Protein AF-A0A0K1P8R9-F1 (afdb_monomer)

InterPro domains:
  IPR003661 Signal transduction histidine kinase, dimerisation/phosphoacceptor domain [PF00512] (167-234)
  IPR003661 Signal transduction histidine kinase, dimerisation/phosphoacceptor domain [SM00388] (166-234)
  IPR003661 Signal transduction histidine kinase, dimerisation/phosphoacceptor domain [cd00082] (164-217)
  IPR005467 Histidine kinase domain [PS50109] (173-330)
  IPR029016 GAF-like domain superfamily [G3DSA:3.30.450.40] (26-154)
  IPR036097 Signal transduction histidine kinase, dimerisation/phosphoacceptor domain superfamily [SSF47384] (151-236)
  IPR036890 Histidine kinase/HSP90-like ATPase superfamily [SSF55874] (223-326)
  IPR050736 Sensor Histidine Kinase Regulatory [PTHR43711] (142-293)

Nearest PDB structures (foldseek):
  7z8n-assembly1_D  TM=6.339E-01  e=1.324E-10  Pseudomonas aeruginosa PAO1
  4q20-assembly1_B  TM=6.821E-01  e=3.125E-10  Caulobacter vibrioides CB15
  4q20-assembly1_A  TM=6.451E-01  e=6.213E-10  Caulobacter vibrioides CB15
  7n0e-assembly1_B  TM=5.666E-01  e=1.867E-10  Pseudomonas aeruginosa
  6paj-assembly1_B  TM=6.191E-01  e=1.906E-07  Staphylococcus aureus

Solvent-accessible surface area (backbone atoms only — not comparable to full-atom values): 25327 Å² total; per-residue (Å²): 133,69,64,70,60,53,53,53,48,49,57,19,55,69,32,78,44,46,72,56,13,48,52,46,41,51,48,51,48,44,71,75,49,49,40,57,18,37,34,39,29,36,57,40,79,92,75,61,31,33,36,73,75,45,76,47,70,64,90,50,91,89,71,65,68,37,41,70,55,42,65,58,58,13,31,8,35,64,68,65,34,76,29,70,43,85,64,25,36,34,40,20,30,28,8,40,34,98,91,38,60,51,21,28,38,34,38,29,35,44,63,26,44,35,94,81,34,67,52,72,68,56,53,52,50,52,40,52,46,21,29,36,35,17,41,22,40,50,50,31,53,52,50,54,52,51,53,52,52,48,54,52,51,52,54,52,51,52,53,50,53,52,51,51,52,52,50,51,53,48,55,54,49,54,46,55,67,50,46,56,58,48,52,52,53,45,51,55,40,51,35,50,76,70,46,73,74,46,95,68,55,73,68,53,51,53,51,44,54,51,53,42,56,48,48,56,51,50,56,48,53,50,52,52,50,52,52,50,52,37,58,75,69,64,67,67,82,78,66,63,38,86,41,46,51,55,62,40,52,53,51,27,50,59,76,41,44,67,60,28,58,75,47,38,33,50,80,48,76,46,62,63,95,72,75,52,71,40,66,39,40,67,69,61,50,26,53,50,48,33,57,52,49,57,57,65,60,58,91,58,53,78,79,37,47,38,36,39,37,49,45,80,52,91,54,26,46,28,51,26,63,42,62,61,93,69,82,72,77,74,85,72,76,87,70,75,91,69,89,76,70,92,78,79,84,82,85,84,86,84,82,90,80,89,82,83,89,80,88,80,86,88,82,90,85,86,87,86,88,86,83,88,83,88,84,87,86,89,85,91,84,91,87,92,83,86,87,84,88,81,81,87,82,82,81,87,77,89,77,90,78,91,80,81,95,75,95,80,86,75,55,77,51,80,48,78,60,82,84,81,86,80,88,130

Radius of gyration: 40.44 Å; Cα contacts (8 Å, |Δi|>4): 511; chains: 1; bounding box: 93×82×111 Å

Foldseek 3Di:
DPPVLVVLLVVLLPDQDLLVSVVSLQVSCCVPFVFQKKFWWFADPVVQKTATPDMDHDDDPQDHIDHQPPHQFNPCQNVVHWGADPQQQKIWHFQDDPNHGGGIMMTGHGQRNHNVGDDPVVNVSNNSSSPSSSHSNVSNVVVVVVVVVVVVVVVVVVVVVVVLVVVLVVLVVVLVVLVVVLVVLLVVLVCVLVCVVHDDDPVRVVVSVVVNVVSVVVNVVSVVVNVVSCVVSVVPDKPWDWDFPQVLLVLLCVVCVVVCVVQQEAEEEAEDPDTDIDTTHSVVSSVVNNVVVVVLSPPDHHPWYWYWYWDDDPQKIKIWIDHPPDDDPPPDPDDDDDPDDDDDDDDDDDDDDDDDDDDDDDDDDDDDDDDDDDDDDDDDDDDDDDDDDDDDDDDDDDDDDDDDDDDDDIDIDMDGHDDDDDDD

Secondary structure (DSSP, 8-state):
--HHHHHHHHHHHT--SHHHHHHHHHHHHHHHH--SEEEEEEEETTTTEEEEEEEEES--TTSS-B-TTSHHHHHHHHHTS-EE-GGG-EEEEEEEETTEEEEEEEEESGGGGSTT---HHHHHHHHHHHHHHHHHHHHHHHHHHHHHHHHHHHHHHHHHHHHHHHHHHHHHHHHHHHHHHHHHHHHHHHHHHTTTT----HHHHHHHHHHHHHHHHHHHHHHHHHHHHHHHTT------EEEEHHHHHHHHHHHTHHHHHHHT-EEEEE--SS--EEEE-HHHHHHHHHHHHHHHHTT--TT-EEEEEEEEETTEEEEEEEETT--PPP----------PPPPPPPPPP-----------------------------------PPPP---------------S------EEEEE--PPPPP-

Sequence (424 aa):
MTTPLFDDLQDILAEERSPDALKKGLAALAGAFRPRSSFAVVHDVAFDRLNVALARGRSDPRVKACSPGEGAIGRSFADKAQVVEKDGALVAVPMVARGEAVGVLAMVGGIFAQPTGPSADELALVQAIANACGAALDMGRTRAELERRTRELETANTRLSEGDRTRDALLSHISHELRTPLTTIKGYLAMGLKGRLGELSEKQLSVIGICDRNADRLLRLINDLLLTARLEAGQMTLDPKALGLRSVLQEAVQFLAGDAETARVELSVEAPEGEVFIRGNRDRLVEGFMHLLERGLRGRRDGEHITLTLLPSGRSASVQLLLSGIQLPPPSSLGSSRRSAPTAAPPASGSRSRGGSSSSTAATCGRSRIRRVCASPCSSRSSPAPSPPARWRGRRARARSSWSRTTTTAATASWSTSRPRASR

Organism: NCBI:txid1391653

pLDDT: mean 70.49, std 25.19, range [20.72, 97.12]

Structure (mmCIF, N/CA/C/O backbone):
data_AF-A0A0K1P8R9-F1
#
_entry.id   AF-A0A0K1P8R9-F1
#
loop_
_atom_site.group_PDB
_atom_site.id
_atom_site.type_symbol
_atom_site.label_atom_id
_atom_site.label_alt_id
_atom_site.label_comp_id
_atom_site.label_asym_id
_atom_site.label_entity_id
_atom_site.label_seq_id
_atom_site.pdbx_PDB_ins_code
_atom_site.Cartn_x
_atom_site.Cartn_y
_atom_site.Cartn_z
_atom_site.occupancy
_atom_site.B_iso_or_equiv
_atom_site.auth_seq_id
_atom_site.auth_comp_id
_atom_site.auth_asym_id
_atom_site.auth_atom_id
_atom_site.pdbx_PDB_model_num
ATOM 1 N N . MET A 1 1 ? 23.474 -18.425 -44.227 1.00 45.59 1 MET A N 1
ATOM 2 C CA . MET A 1 1 ? 24.169 -17.554 -43.249 1.00 45.59 1 MET A CA 1
ATOM 3 C C . MET A 1 1 ? 23.202 -16.859 -42.273 1.00 45.59 1 MET A C 1
ATOM 5 O O . MET A 1 1 ? 23.606 -15.927 -41.600 1.00 45.59 1 MET A O 1
ATOM 9 N N . THR A 1 2 ? 21.949 -17.312 -42.140 1.00 51.09 2 THR A N 1
ATOM 10 C CA . THR A 1 2 ? 20.873 -16.616 -41.400 1.00 51.09 2 THR A CA 1
ATOM 11 C C . THR A 1 2 ? 20.734 -17.003 -39.922 1.00 51.09 2 THR A C 1
ATOM 13 O O . THR A 1 2 ? 20.172 -16.232 -39.156 1.00 51.09 2 THR A O 1
ATOM 16 N N . THR A 1 3 ? 21.264 -18.152 -39.498 1.00 54.22 3 THR A N 1
ATOM 17 C CA . THR A 1 3 ? 21.165 -18.653 -38.115 1.00 54.22 3 THR A CA 1
ATOM 18 C C . THR A 1 3 ? 21.960 -17.853 -37.065 1.00 54.22 3 THR A C 1
ATOM 20 O O . THR A 1 3 ? 21.354 -17.459 -36.077 1.00 54.22 3 THR A O 1
ATOM 23 N N . PRO A 1 4 ? 23.256 -17.515 -37.261 1.00 64.50 4 PRO A N 1
ATOM 24 C CA . PRO A 1 4 ? 24.059 -16.896 -36.193 1.00 64.50 4 PRO A CA 1
ATOM 25 C C . PRO A 1 4 ? 23.602 -15.477 -35.819 1.00 64.50 4 PRO A C 1
ATOM 27 O O . PRO A 1 4 ? 23.758 -15.036 -34.691 1.00 64.50 4 PRO A O 1
ATOM 30 N N . LEU A 1 5 ? 22.988 -14.768 -36.762 1.00 66.69 5 LEU A N 1
ATOM 31 C CA . LEU A 1 5 ? 22.531 -13.394 -36.580 1.00 66.69 5 LEU A CA 1
ATOM 32 C C . LEU A 1 5 ? 21.208 -13.296 -35.813 1.00 66.69 5 LEU A C 1
ATOM 34 O O . LEU A 1 5 ? 20.933 -12.307 -35.139 1.00 66.69 5 LEU A O 1
ATOM 38 N N . PHE A 1 6 ? 20.366 -14.318 -35.954 1.00 68.56 6 PHE A N 1
ATOM 39 C CA . PHE A 1 6 ? 19.133 -14.422 -35.191 1.00 68.56 6 PHE A CA 1
ATOM 40 C C . PHE A 1 6 ? 19.441 -14.700 -33.715 1.00 68.56 6 PHE A C 1
ATOM 42 O O . PHE A 1 6 ? 18.840 -14.067 -32.848 1.00 68.56 6 PHE A O 1
ATOM 49 N N . ASP A 1 7 ? 20.430 -15.558 -33.452 1.00 73.19 7 ASP A N 1
ATOM 50 C CA . ASP A 1 7 ? 20.928 -15.840 -32.103 1.00 73.19 7 ASP A CA 1
ATOM 51 C C . ASP A 1 7 ? 21.533 -14.575 -31.463 1.00 73.19 7 ASP A C 1
ATOM 53 O O . ASP A 1 7 ? 21.169 -14.224 -30.341 1.00 73.19 7 ASP A O 1
ATOM 57 N N . ASP A 1 8 ? 22.329 -13.796 -32.211 1.00 75.50 8 ASP A N 1
ATOM 58 C CA . ASP A 1 8 ? 22.865 -12.505 -31.746 1.00 75.50 8 ASP A CA 1
ATOM 59 C C . ASP A 1 8 ? 21.754 -11.513 -31.334 1.00 75.50 8 ASP A C 1
ATOM 61 O O . ASP A 1 8 ? 21.878 -10.798 -30.337 1.00 75.50 8 ASP A O 1
ATOM 65 N N . LEU A 1 9 ? 20.645 -11.455 -32.083 1.00 71.44 9 LEU A N 1
ATOM 66 C CA . LEU A 1 9 ? 19.507 -10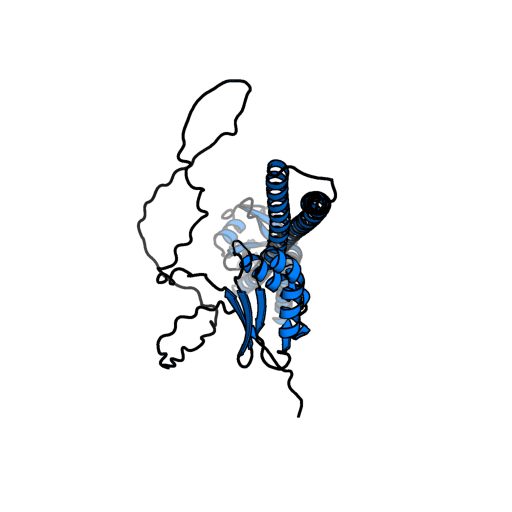.587 -31.756 1.00 71.44 9 LEU A CA 1
ATOM 67 C C . LEU A 1 9 ? 18.760 -11.059 -30.503 1.00 71.44 9 LEU A C 1
ATOM 69 O O . LEU A 1 9 ? 18.364 -10.226 -29.683 1.00 71.44 9 LEU A O 1
ATOM 73 N N . GLN A 1 10 ? 18.575 -12.372 -30.336 1.00 71.94 10 GLN A N 1
ATOM 74 C CA . GLN A 1 10 ? 17.978 -12.930 -29.122 1.00 71.94 10 GLN A CA 1
ATOM 75 C C . GLN A 1 10 ? 18.851 -12.653 -27.897 1.00 71.94 10 GLN A C 1
ATOM 77 O O . GLN A 1 10 ? 18.331 -12.232 -26.866 1.00 71.94 10 GLN A O 1
ATOM 82 N N . ASP A 1 11 ? 20.169 -12.784 -28.031 1.00 76.56 11 ASP A N 1
ATOM 83 C CA . ASP A 1 11 ? 21.124 -12.526 -26.956 1.00 76.56 11 ASP A CA 1
ATOM 84 C C . ASP A 1 11 ? 21.175 -11.056 -26.526 1.00 76.56 11 ASP A C 1
ATOM 86 O O . ASP A 1 11 ? 21.433 -10.772 -25.351 1.00 76.56 11 ASP A O 1
ATOM 90 N N . ILE A 1 12 ? 20.946 -10.114 -27.448 1.00 76.12 12 ILE A N 1
ATOM 91 C CA . ILE A 1 12 ? 20.815 -8.681 -27.134 1.00 76.12 12 ILE A CA 1
ATOM 92 C C . ILE A 1 12 ? 19.521 -8.424 -26.356 1.00 76.12 12 ILE A C 1
ATOM 94 O O . ILE A 1 12 ? 19.535 -7.691 -25.368 1.00 76.12 12 ILE A O 1
ATOM 98 N N . LEU A 1 13 ? 18.410 -9.025 -26.789 1.00 68.06 13 LEU A N 1
ATOM 99 C CA . LEU A 1 13 ? 17.101 -8.863 -26.150 1.00 68.06 13 LEU A CA 1
ATOM 100 C C . LEU A 1 13 ? 17.010 -9.561 -24.787 1.00 68.06 13 LEU A C 1
ATOM 102 O O . LEU A 1 13 ? 16.253 -9.114 -23.928 1.00 68.06 13 LEU A O 1
ATOM 106 N N . ALA A 1 14 ? 17.772 -10.635 -24.582 1.00 69.69 14 ALA A N 1
ATOM 107 C CA . ALA A 1 14 ? 17.853 -11.358 -23.317 1.00 69.69 14 ALA A CA 1
ATOM 108 C C . ALA A 1 14 ? 18.702 -10.635 -22.256 1.00 69.69 14 ALA A C 1
ATOM 110 O O . ALA A 1 14 ? 18.692 -11.025 -21.089 1.00 69.69 14 ALA A O 1
ATOM 111 N N . GLU A 1 15 ? 19.452 -9.597 -22.637 1.00 76.19 15 GLU A N 1
ATOM 112 C CA . GLU A 1 15 ? 20.364 -8.916 -21.729 1.00 76.19 15 GLU A CA 1
ATOM 113 C C . GLU A 1 15 ? 19.627 -7.937 -20.806 1.00 76.19 15 GLU A C 1
ATOM 115 O O . GLU A 1 15 ? 18.998 -6.973 -21.241 1.00 76.19 15 GLU A O 1
ATOM 120 N N . GLU A 1 16 ? 19.747 -8.152 -19.495 1.00 58.94 16 GLU A N 1
ATOM 121 C CA . GLU A 1 16 ? 19.013 -7.364 -18.498 1.00 58.94 16 GLU A CA 1
ATOM 122 C C . GLU A 1 16 ? 19.619 -5.973 -18.254 1.00 58.94 16 GLU A C 1
ATOM 124 O O . GLU A 1 16 ? 18.971 -5.096 -17.673 1.00 58.94 16 GLU A O 1
ATOM 129 N N . ARG A 1 17 ? 20.871 -5.753 -18.674 1.00 69.38 17 ARG A N 1
ATOM 130 C CA . ARG A 1 17 ? 21.617 -4.516 -18.434 1.00 69.38 17 ARG A CA 1
ATOM 131 C C . ARG A 1 17 ? 21.830 -3.733 -19.723 1.00 69.38 17 ARG A C 1
ATOM 133 O O . ARG A 1 17 ? 22.488 -4.185 -20.657 1.00 69.38 17 ARG A O 1
ATOM 140 N N . SER A 1 18 ? 21.380 -2.478 -19.707 1.00 75.38 18 SER A N 1
ATOM 141 C CA . SER A 1 18 ? 21.527 -1.517 -20.807 1.00 75.38 18 SER A CA 1
ATOM 142 C C . SER A 1 18 ? 22.944 -1.432 -21.419 1.00 75.38 18 SER A C 1
ATOM 144 O O . SER A 1 18 ? 23.043 -1.426 -22.645 1.00 75.38 18 SER A O 1
ATOM 146 N N . PRO A 1 19 ? 24.054 -1.401 -20.646 1.00 81.06 19 PRO A N 1
ATOM 147 C CA . PRO A 1 19 ? 25.402 -1.344 -21.219 1.00 81.06 19 PRO A CA 1
ATOM 148 C C . PRO A 1 19 ? 25.821 -2.641 -21.917 1.00 81.06 19 PRO A C 1
ATOM 150 O O . PRO A 1 19 ? 26.605 -2.601 -22.862 1.00 81.06 19 PRO A O 1
ATOM 153 N N . ASP A 1 20 ? 25.322 -3.786 -21.457 1.00 86.00 20 ASP A N 1
ATOM 154 C CA . ASP A 1 20 ? 25.714 -5.095 -21.973 1.00 86.00 20 ASP A CA 1
ATOM 155 C C . ASP A 1 20 ? 24.962 -5.414 -23.275 1.00 86.00 20 ASP A C 1
ATOM 157 O O . ASP A 1 20 ? 25.578 -5.895 -24.229 1.00 86.00 20 ASP A O 1
ATOM 161 N N . ALA A 1 21 ? 23.698 -4.985 -23.389 1.00 87.19 21 ALA A N 1
ATOM 162 C CA . ALA A 1 21 ? 22.943 -5.030 -24.643 1.00 87.19 21 ALA A CA 1
ATOM 163 C C . ALA A 1 21 ? 23.638 -4.214 -25.749 1.00 87.19 21 ALA A C 1
ATOM 165 O O . ALA A 1 21 ? 23.807 -4.688 -26.873 1.00 87.19 21 ALA A O 1
ATOM 166 N N . LEU A 1 22 ? 24.134 -3.015 -25.414 1.00 90.25 22 LEU A N 1
ATOM 167 C CA . LEU A 1 22 ? 24.909 -2.190 -26.346 1.00 90.25 22 LEU A CA 1
ATOM 168 C C . LEU A 1 22 ? 26.238 -2.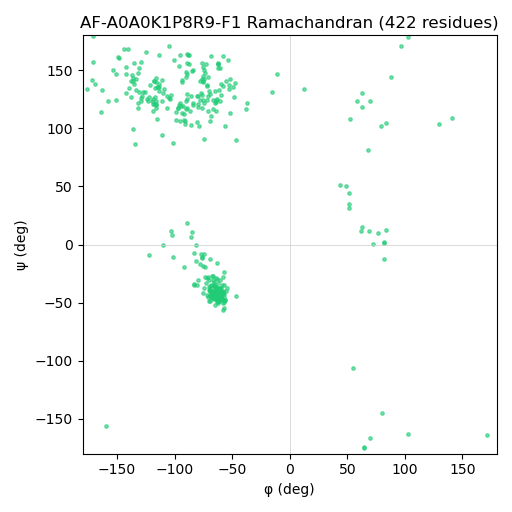844 -26.745 1.00 90.25 22 LEU A C 1
ATOM 170 O O . LEU A 1 22 ? 26.608 -2.800 -27.918 1.00 90.25 22 LEU A O 1
ATOM 174 N N . LYS A 1 23 ? 26.960 -3.471 -25.806 1.00 90.94 23 LYS A N 1
ATOM 175 C CA . LYS A 1 23 ? 28.204 -4.200 -26.118 1.00 90.94 23 LYS A CA 1
ATOM 176 C C . LYS A 1 23 ? 27.957 -5.345 -27.092 1.00 90.94 23 LYS A C 1
ATOM 178 O O . LYS A 1 23 ? 28.721 -5.476 -28.050 1.00 90.94 23 LYS A O 1
ATOM 183 N N . LYS A 1 24 ? 26.908 -6.140 -26.863 1.00 89.81 24 LYS A N 1
ATOM 184 C CA . LYS A 1 24 ? 26.501 -7.234 -27.754 1.00 89.81 24 LYS A CA 1
ATOM 185 C C . LYS A 1 24 ? 26.092 -6.705 -29.128 1.00 89.81 24 LYS A C 1
ATOM 187 O O . LYS A 1 24 ? 26.617 -7.182 -30.128 1.00 89.81 24 LYS A O 1
ATOM 192 N N . GLY A 1 25 ? 25.294 -5.637 -29.184 1.00 89.88 25 GLY A N 1
ATOM 193 C CA . GLY A 1 25 ? 24.937 -4.963 -30.435 1.00 89.88 25 GLY A CA 1
ATOM 194 C C . GLY A 1 25 ? 26.151 -4.500 -31.243 1.00 89.88 25 GLY A C 1
ATOM 195 O O . GLY A 1 25 ? 26.262 -4.804 -32.429 1.00 89.88 25 GLY A O 1
ATOM 196 N N . LEU A 1 26 ? 27.121 -3.831 -30.606 1.00 92.12 26 LEU A N 1
ATOM 197 C CA . LEU A 1 26 ? 28.363 -3.434 -31.283 1.00 92.12 26 LEU A CA 1
ATOM 198 C C . LEU A 1 26 ? 29.231 -4.637 -31.694 1.00 92.12 26 LEU A C 1
ATOM 200 O O . LEU A 1 26 ? 29.956 -4.553 -32.684 1.00 92.12 26 LEU A O 1
ATOM 204 N N . ALA A 1 27 ? 29.195 -5.746 -30.950 1.00 90.44 27 ALA A N 1
ATOM 205 C CA . ALA A 1 27 ? 29.907 -6.971 -31.311 1.00 90.44 27 ALA A CA 1
ATOM 206 C C . ALA A 1 27 ? 29.286 -7.651 -32.542 1.00 90.44 27 ALA A C 1
ATOM 208 O O . ALA A 1 27 ? 30.030 -8.018 -33.452 1.00 90.44 27 ALA A O 1
ATOM 209 N N . ALA A 1 28 ? 27.954 -7.727 -32.610 1.00 89.31 28 ALA A N 1
ATOM 210 C CA . ALA A 1 28 ? 27.214 -8.236 -33.764 1.00 89.31 28 ALA A CA 1
ATOM 211 C C . ALA A 1 28 ? 27.513 -7.404 -35.023 1.00 89.31 28 ALA A C 1
ATOM 213 O O . ALA A 1 28 ? 27.871 -7.951 -36.067 1.00 89.31 28 ALA A O 1
ATOM 214 N N . LEU A 1 29 ? 27.501 -6.067 -34.905 1.00 89.31 29 LEU A N 1
ATOM 215 C CA . LEU A 1 29 ? 27.902 -5.172 -36.000 1.00 89.31 29 LEU A CA 1
ATOM 216 C C . LEU A 1 29 ? 29.355 -5.405 -36.445 1.00 89.31 29 LEU A C 1
ATOM 218 O O . LEU A 1 29 ? 29.648 -5.417 -37.642 1.00 89.31 29 LEU A O 1
ATOM 222 N N . ALA A 1 30 ? 30.271 -5.608 -35.493 1.00 87.44 30 ALA A N 1
ATOM 223 C CA . ALA A 1 30 ? 31.672 -5.885 -35.793 1.00 87.44 30 ALA A CA 1
ATOM 224 C C . ALA A 1 30 ? 31.866 -7.215 -36.537 1.00 87.44 30 ALA A C 1
ATOM 226 O O . ALA A 1 30 ? 32.675 -7.279 -37.465 1.00 87.44 30 ALA A O 1
ATOM 227 N N . GLY A 1 31 ? 31.126 -8.254 -36.144 1.00 86.06 31 GLY A N 1
ATOM 228 C CA . GLY A 1 31 ? 31.158 -9.568 -36.782 1.00 86.06 31 GLY A CA 1
ATOM 229 C C . GLY A 1 31 ? 30.575 -9.555 -38.195 1.00 86.06 31 GLY A C 1
ATOM 230 O O . GLY A 1 31 ? 31.202 -10.086 -39.112 1.00 86.06 31 GLY A O 1
ATOM 231 N N . ALA A 1 32 ? 29.423 -8.904 -38.373 1.00 84.81 32 ALA A N 1
ATOM 232 C CA . ALA A 1 32 ? 28.686 -8.895 -39.634 1.00 84.81 32 ALA A CA 1
ATOM 233 C C . ALA A 1 32 ? 29.314 -7.985 -40.701 1.00 84.81 32 ALA A C 1
ATOM 235 O O . ALA A 1 32 ? 29.396 -8.371 -41.864 1.00 84.81 32 ALA A O 1
ATOM 236 N N . PHE A 1 33 ? 29.785 -6.793 -40.318 1.00 85.19 33 PHE A N 1
ATOM 237 C CA . PHE A 1 33 ? 30.123 -5.744 -41.291 1.00 85.19 33 PHE A CA 1
ATOM 238 C C . PHE A 1 33 ? 31.572 -5.254 -41.232 1.00 85.19 33 PHE A C 1
ATOM 240 O O . PHE A 1 33 ? 32.004 -4.496 -42.103 1.00 85.19 33 PHE A O 1
ATOM 247 N N . ARG A 1 34 ? 32.330 -5.666 -40.205 1.00 85.88 34 ARG A N 1
ATOM 248 C CA . ARG A 1 34 ? 33.730 -5.266 -39.969 1.00 85.88 34 ARG A CA 1
ATOM 249 C C . ARG A 1 34 ? 33.988 -3.758 -40.183 1.00 85.88 34 ARG A C 1
ATOM 251 O O . ARG A 1 34 ? 34.913 -3.395 -40.918 1.00 85.88 34 ARG A O 1
ATOM 258 N N . PRO A 1 35 ? 33.195 -2.859 -39.567 1.00 87.44 35 PRO A N 1
ATOM 259 C CA . PRO A 1 35 ? 33.467 -1.431 -39.624 1.00 87.44 35 PRO A CA 1
ATOM 260 C C . PRO A 1 35 ? 34.821 -1.124 -38.973 1.00 87.44 35 PRO A C 1
ATOM 262 O O . PRO A 1 35 ? 35.297 -1.848 -38.094 1.00 87.44 35 PRO A O 1
ATOM 265 N N . ARG A 1 36 ? 35.439 -0.007 -39.364 1.00 88.75 36 ARG A N 1
ATOM 266 C CA . ARG A 1 36 ? 36.667 0.486 -38.718 1.00 88.75 36 ARG A CA 1
ATOM 267 C C . ARG A 1 36 ? 36.391 0.923 -37.278 1.00 88.75 36 ARG A C 1
ATOM 269 O O . ARG A 1 36 ? 37.244 0.755 -36.401 1.00 88.75 36 ARG A O 1
ATOM 276 N N . SER A 1 37 ? 35.215 1.496 -37.047 1.00 91.00 37 SER A N 1
ATOM 277 C CA . SER A 1 37 ? 34.699 1.788 -35.715 1.00 91.00 37 SER A CA 1
ATOM 278 C C . SER A 1 37 ? 33.175 1.813 -35.688 1.00 91.00 37 SER A C 1
ATOM 280 O O . SER A 1 37 ? 32.521 2.130 -36.680 1.00 91.00 37 SER A O 1
ATOM 282 N N . SER A 1 38 ? 32.607 1.461 -34.540 1.00 93.38 38 SER A N 1
ATOM 283 C CA . SER A 1 38 ? 31.169 1.459 -34.278 1.00 93.38 38 SER A CA 1
ATOM 284 C C . SER A 1 38 ? 30.885 2.066 -32.909 1.00 93.38 38 SER A C 1
ATOM 286 O O . SER A 1 38 ? 31.636 1.836 -31.959 1.00 93.38 38 SER A O 1
ATOM 288 N N . PHE A 1 39 ? 29.790 2.801 -32.792 1.00 94.94 39 PHE A N 1
ATOM 289 C CA . PHE A 1 39 ? 29.453 3.605 -31.629 1.00 94.94 39 PHE A CA 1
ATOM 290 C C . PHE A 1 39 ? 27.982 3.428 -31.280 1.00 94.94 39 PHE A C 1
ATOM 292 O O . PHE A 1 39 ? 27.128 3.394 -32.163 1.00 94.94 39 PHE A O 1
ATOM 299 N N . ALA A 1 40 ? 27.692 3.364 -29.987 1.00 95.12 40 ALA A N 1
ATOM 300 C CA . ALA A 1 40 ? 26.350 3.509 -29.460 1.00 95.12 40 ALA A CA 1
ATOM 301 C C . ALA A 1 40 ? 26.241 4.875 -28.792 1.00 95.12 40 ALA A C 1
ATOM 303 O O . ALA A 1 40 ? 26.939 5.172 -27.819 1.00 95.12 40 ALA A O 1
ATOM 304 N N . VAL A 1 41 ? 25.366 5.708 -29.335 1.00 95.31 41 VAL A N 1
ATOM 305 C CA . VAL A 1 41 ? 25.059 7.038 -28.826 1.00 95.31 41 VAL A CA 1
ATOM 306 C C . VAL A 1 41 ? 23.685 6.973 -28.180 1.00 95.31 41 VAL A C 1
ATOM 308 O O . VAL A 1 41 ? 22.741 6.487 -28.790 1.00 95.31 41 VAL A O 1
ATOM 311 N N . VAL A 1 42 ? 23.562 7.422 -26.938 1.00 94.75 42 VAL A N 1
ATOM 312 C CA . VAL A 1 42 ? 22.320 7.339 -26.163 1.00 94.75 42 VAL A CA 1
ATOM 313 C C . VAL A 1 42 ? 21.850 8.746 -25.829 1.00 94.75 42 VAL A C 1
ATOM 315 O O . VAL A 1 42 ? 22.662 9.625 -25.533 1.00 94.75 42 VAL A O 1
ATOM 318 N N . HIS A 1 43 ? 20.538 8.960 -25.890 1.00 94.56 43 HIS A N 1
ATOM 319 C CA . HIS A 1 43 ? 19.934 10.231 -25.508 1.00 94.56 43 HIS A CA 1
ATOM 320 C C . HIS A 1 43 ? 19.843 10.355 -23.992 1.00 94.56 43 HIS A C 1
ATOM 322 O O . HIS A 1 43 ? 19.275 9.494 -23.307 1.00 94.56 43 HIS A O 1
ATOM 328 N N . ASP A 1 44 ? 20.425 11.435 -23.491 1.00 90.56 44 ASP A N 1
ATOM 329 C CA . ASP A 1 44 ? 20.254 11.928 -22.140 1.00 90.56 44 ASP A CA 1
ATOM 330 C C . ASP A 1 44 ? 19.088 12.918 -22.122 1.00 90.56 44 ASP A C 1
ATOM 332 O O . ASP A 1 44 ? 19.194 14.053 -22.590 1.00 90.56 44 ASP A O 1
ATOM 336 N N . VAL A 1 45 ? 17.969 12.458 -21.567 1.00 86.44 45 VAL A N 1
ATOM 337 C CA . VAL A 1 45 ? 16.714 13.212 -21.507 1.00 86.44 45 VAL A CA 1
ATOM 338 C C . VAL A 1 45 ? 16.834 14.439 -20.596 1.00 86.44 45 VAL A C 1
ATOM 340 O O . VAL A 1 45 ? 16.131 15.419 -20.809 1.00 86.44 45 VAL A O 1
ATOM 343 N N . ALA A 1 46 ? 17.717 14.419 -19.589 1.00 86.06 46 ALA A N 1
ATOM 344 C CA . ALA A 1 46 ? 17.823 15.511 -18.621 1.00 86.06 46 ALA A CA 1
ATOM 345 C C . ALA A 1 46 ? 18.472 16.765 -1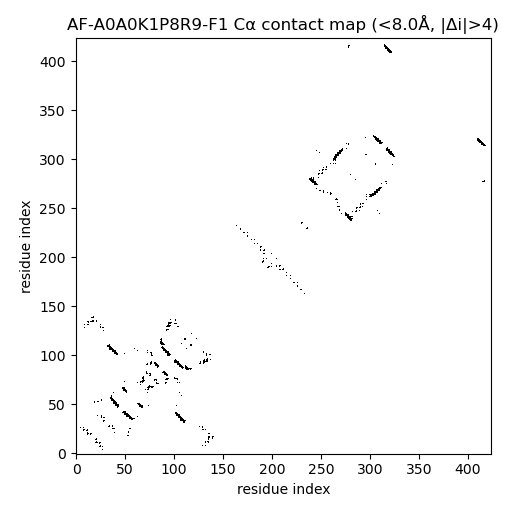9.221 1.00 86.06 46 ALA A C 1
ATOM 347 O O . ALA A 1 46 ? 18.113 17.883 -18.854 1.00 86.06 46 ALA A O 1
ATOM 348 N N . PHE A 1 47 ? 19.413 16.574 -20.147 1.00 88.69 47 PHE A N 1
ATOM 349 C CA . PHE A 1 47 ? 20.156 17.660 -20.791 1.00 88.69 47 PHE A CA 1
ATOM 350 C C . PHE A 1 47 ? 19.797 17.847 -22.267 1.00 88.69 47 PHE A C 1
ATOM 352 O O . PHE A 1 47 ? 20.373 18.717 -22.911 1.00 88.69 47 PHE A O 1
ATOM 359 N N . ASP A 1 48 ? 18.880 17.029 -22.786 1.00 92.06 48 ASP A N 1
ATOM 360 C CA . ASP A 1 48 ? 18.513 16.938 -24.200 1.00 92.06 48 ASP A CA 1
ATOM 361 C C . ASP A 1 48 ? 19.729 16.812 -25.133 1.00 92.06 48 ASP A C 1
ATOM 363 O O . ASP A 1 48 ? 19.919 17.557 -26.096 1.00 92.06 48 ASP A O 1
ATOM 367 N N . ARG A 1 49 ? 20.619 15.867 -24.808 1.00 94.94 49 ARG A N 1
ATOM 368 C CA . ARG A 1 49 ? 21.871 15.652 -25.547 1.00 94.94 49 ARG A CA 1
ATOM 369 C C . ARG A 1 49 ? 22.102 14.194 -25.882 1.00 94.94 49 ARG A C 1
ATOM 371 O O . ARG A 1 49 ? 21.759 13.290 -25.127 1.00 94.94 49 ARG A O 1
ATOM 378 N N . LEU A 1 50 ? 22.747 13.970 -27.017 1.00 95.25 50 LEU A N 1
ATOM 379 C CA . LEU A 1 50 ? 23.216 12.665 -27.450 1.00 95.25 50 LEU A CA 1
ATOM 380 C C . LEU A 1 50 ? 24.656 12.484 -26.985 1.00 95.25 50 LEU A C 1
ATOM 382 O O . LEU A 1 50 ? 25.534 13.248 -27.380 1.00 95.25 50 LEU A O 1
ATOM 386 N N . ASN A 1 51 ? 24.895 11.467 -26.160 1.00 94.19 51 ASN A N 1
ATOM 387 C CA . ASN A 1 51 ? 26.208 11.160 -25.603 1.00 94.19 51 ASN A CA 1
ATOM 388 C C . ASN A 1 51 ? 26.689 9.797 -26.097 1.00 94.19 51 ASN A C 1
ATOM 390 O O . ASN A 1 51 ? 25.919 8.840 -26.169 1.00 94.19 51 ASN A O 1
ATOM 394 N N . VAL A 1 52 ? 27.978 9.693 -26.424 1.00 93.50 52 VAL A N 1
ATOM 395 C CA . VAL A 1 52 ? 28.585 8.410 -26.795 1.00 93.50 52 VAL A CA 1
ATOM 396 C C . VAL A 1 52 ? 28.640 7.538 -25.541 1.00 93.50 52 VAL A C 1
ATOM 398 O O . VAL A 1 52 ? 29.441 7.786 -24.645 1.00 93.50 52 VAL A O 1
ATOM 401 N N . ALA A 1 53 ? 27.765 6.537 -25.469 1.00 91.50 53 ALA A N 1
ATOM 402 C CA . ALA A 1 53 ? 27.677 5.617 -24.341 1.00 91.50 53 ALA A CA 1
ATOM 403 C C . ALA A 1 53 ? 28.696 4.478 -24.461 1.00 91.50 53 ALA A C 1
ATOM 405 O O . ALA A 1 53 ? 29.214 3.993 -23.457 1.00 91.50 53 ALA A O 1
ATOM 406 N N . LEU A 1 54 ? 28.983 4.046 -25.692 1.00 93.44 54 LEU A N 1
ATOM 407 C CA . LEU A 1 54 ? 29.938 2.981 -25.966 1.00 93.44 54 LEU A CA 1
ATOM 408 C C . LEU A 1 54 ? 30.583 3.164 -27.341 1.00 93.44 54 LEU A C 1
ATOM 410 O O . LEU A 1 54 ? 29.941 3.619 -28.285 1.00 93.44 54 LEU A O 1
ATOM 414 N N . ALA A 1 55 ? 31.845 2.762 -27.464 1.00 92.44 55 ALA A N 1
ATOM 415 C CA . ALA A 1 55 ? 32.578 2.746 -28.720 1.00 92.44 55 ALA A CA 1
ATOM 416 C C . ALA A 1 55 ? 33.384 1.450 -28.851 1.00 92.44 55 ALA A C 1
ATOM 418 O O . ALA A 1 55 ? 33.906 0.925 -27.867 1.00 92.44 55 ALA A O 1
ATOM 419 N N . ARG A 1 56 ? 33.518 0.955 -30.080 1.00 91.62 56 ARG A N 1
ATOM 420 C CA . ARG A 1 56 ? 34.377 -0.173 -30.448 1.00 91.62 56 ARG A CA 1
ATOM 421 C C . ARG A 1 56 ? 35.188 0.221 -31.680 1.00 91.62 56 ARG A C 1
ATOM 423 O O . ARG A 1 56 ? 34.614 0.564 -32.707 1.00 91.62 56 ARG A O 1
ATOM 430 N N . GLY A 1 57 ? 36.516 0.176 -31.582 1.00 87.81 57 GLY A N 1
ATOM 431 C CA . GLY A 1 57 ? 37.434 0.625 -32.638 1.00 87.81 57 GLY A CA 1
ATOM 432 C C . GLY A 1 57 ? 38.048 2.001 -32.358 1.00 87.81 57 GLY A C 1
ATOM 433 O O . GLY A 1 57 ? 38.058 2.468 -31.220 1.00 87.81 57 GLY A O 1
ATOM 434 N N . ARG A 1 58 ? 38.612 2.643 -33.391 1.00 85.06 58 ARG A N 1
ATOM 435 C CA . ARG A 1 58 ? 39.253 3.964 -33.246 1.00 85.06 58 ARG A CA 1
ATOM 436 C C . ARG A 1 58 ? 38.208 5.073 -33.108 1.00 85.06 58 ARG A C 1
ATOM 438 O O . ARG A 1 58 ? 37.211 5.069 -33.826 1.00 85.06 58 ARG A O 1
ATOM 445 N N . SER A 1 59 ? 38.492 6.046 -32.242 1.00 83.81 59 SER A N 1
ATOM 446 C CA . SER A 1 59 ? 37.722 7.292 -32.176 1.00 83.81 59 SER A CA 1
ATOM 447 C C . SER A 1 59 ? 37.686 7.969 -33.550 1.00 83.81 59 SER A C 1
ATOM 449 O O . SER A 1 59 ? 38.682 7.947 -34.279 1.00 83.81 59 SER A O 1
ATOM 451 N N . ASP A 1 60 ? 36.540 8.544 -33.903 1.00 84.75 60 ASP A N 1
ATOM 452 C CA . ASP A 1 60 ? 36.344 9.291 -35.142 1.00 84.75 60 ASP A CA 1
ATOM 453 C C . ASP A 1 60 ? 35.729 10.656 -34.797 1.00 84.75 60 ASP A C 1
ATOM 455 O O . ASP A 1 60 ? 34.719 10.699 -34.092 1.00 84.75 60 ASP A O 1
ATOM 459 N N . PRO A 1 61 ? 36.303 11.779 -35.267 1.00 82.88 61 PRO A N 1
ATOM 460 C CA . PRO A 1 61 ? 35.835 13.121 -34.912 1.00 82.88 61 PRO A CA 1
ATOM 461 C C . PRO A 1 61 ? 34.405 13.425 -35.385 1.00 82.88 61 PRO A C 1
ATOM 463 O O . PRO A 1 61 ? 33.792 14.374 -34.891 1.00 82.88 61 PRO A O 1
ATOM 466 N N . ARG A 1 62 ? 33.862 12.631 -36.318 1.00 83.69 62 ARG A N 1
ATOM 467 C CA . ARG A 1 62 ? 32.466 12.732 -36.768 1.00 83.69 62 ARG A CA 1
ATOM 468 C C . ARG A 1 62 ? 31.474 12.168 -35.751 1.00 83.69 62 ARG A C 1
ATOM 470 O O . ARG A 1 62 ? 30.297 12.508 -35.812 1.00 83.69 62 ARG A O 1
ATOM 477 N N . VAL A 1 63 ? 31.931 11.341 -34.807 1.00 85.56 63 VAL A N 1
ATOM 478 C CA . VAL A 1 63 ? 31.094 10.729 -33.769 1.00 85.56 63 VAL A CA 1
ATOM 479 C C . VAL A 1 63 ? 31.449 11.314 -32.408 1.00 85.56 63 VAL A C 1
ATOM 481 O O . VAL A 1 63 ? 32.374 10.876 -31.729 1.00 85.56 63 VAL A O 1
ATOM 484 N N . LYS A 1 64 ? 30.695 12.338 -32.008 1.00 88.00 64 LYS A N 1
ATOM 485 C CA . LYS A 1 64 ? 30.866 13.058 -30.742 1.00 88.00 64 LYS A CA 1
ATOM 486 C C . LYS A 1 64 ? 29.516 13.391 -30.121 1.00 88.00 64 LYS A C 1
ATOM 488 O O . LYS A 1 64 ? 28.479 13.273 -30.775 1.00 88.00 64 LYS A O 1
ATOM 493 N N . ALA A 1 65 ? 29.544 13.825 -28.863 1.00 89.75 65 ALA A N 1
ATOM 494 C CA . ALA A 1 65 ? 28.342 14.310 -28.207 1.00 89.75 65 ALA A CA 1
ATOM 495 C C . ALA A 1 65 ? 27.764 15.511 -28.972 1.00 89.75 65 ALA A C 1
ATOM 497 O O . ALA A 1 65 ? 28.485 16.467 -29.264 1.00 89.75 65 ALA A O 1
ATOM 498 N N . CYS A 1 66 ? 26.478 15.455 -29.288 1.00 93.06 66 CYS A N 1
ATOM 499 C CA . CYS A 1 66 ? 25.788 16.421 -30.143 1.00 93.06 66 CYS A CA 1
ATOM 500 C C . CYS A 1 66 ? 24.356 16.645 -29.654 1.00 93.06 66 CYS A C 1
ATOM 502 O O . CYS A 1 66 ? 23.866 15.923 -28.780 1.00 93.06 66 CYS A O 1
ATOM 504 N N . SER A 1 67 ? 23.703 17.672 -30.183 1.00 94.06 67 SER A N 1
ATOM 505 C CA . SER A 1 67 ? 22.280 17.910 -29.930 1.00 94.06 67 SER A CA 1
ATOM 506 C C . SER A 1 67 ? 21.419 17.135 -30.940 1.00 94.06 67 SER A C 1
ATOM 508 O O . SER A 1 67 ? 21.890 16.842 -32.047 1.00 94.06 67 SER A O 1
ATOM 510 N N . PRO A 1 68 ? 20.156 16.806 -30.620 1.00 94.94 68 PRO A N 1
ATOM 511 C CA . PRO A 1 68 ? 19.197 16.346 -31.623 1.00 94.94 68 PRO A CA 1
ATOM 512 C C . PRO A 1 68 ? 19.168 17.280 -32.850 1.00 94.94 68 PRO A C 1
ATOM 514 O O . PRO A 1 68 ? 19.196 18.500 -32.714 1.00 94.94 68 PRO A O 1
ATOM 517 N N . GLY A 1 69 ? 19.168 16.710 -34.058 1.00 91.88 69 GLY A N 1
ATOM 518 C CA . GLY A 1 69 ? 19.234 17.437 -35.336 1.00 91.88 69 GLY A CA 1
ATOM 519 C C . GLY A 1 69 ? 20.638 17.870 -35.797 1.00 91.88 69 GLY A C 1
ATOM 520 O O . GLY A 1 69 ? 20.815 18.233 -36.960 1.00 91.88 69 GLY A O 1
ATOM 521 N N . GLU A 1 70 ? 21.661 17.799 -34.939 1.00 91.56 70 GLU A N 1
ATOM 522 C CA . GLU A 1 70 ? 23.024 18.241 -35.259 1.00 91.56 70 GLU A CA 1
ATOM 523 C C . GLU A 1 70 ? 23.886 17.112 -35.862 1.00 91.56 70 GLU A C 1
ATOM 525 O O . GLU A 1 70 ? 24.094 16.058 -35.258 1.00 91.56 70 GLU A O 1
ATOM 530 N N . GLY A 1 71 ? 24.439 17.335 -37.061 1.00 90.06 71 GLY A N 1
ATOM 531 C CA . GLY A 1 71 ? 25.260 16.335 -37.763 1.00 90.06 71 GLY A CA 1
ATOM 532 C C . GLY A 1 71 ? 24.482 15.070 -38.165 1.00 90.06 71 GLY A C 1
ATOM 533 O O . GLY A 1 71 ? 23.264 15.003 -38.024 1.00 90.06 71 GLY A O 1
ATOM 534 N N . ALA A 1 72 ? 25.163 14.049 -38.698 1.00 91.25 72 ALA A N 1
ATOM 535 C CA . ALA A 1 72 ? 24.491 12.807 -39.109 1.00 91.25 72 ALA A CA 1
ATOM 536 C C . ALA A 1 72 ? 23.775 12.084 -37.963 1.00 91.25 72 ALA A C 1
ATOM 538 O O . ALA A 1 72 ? 22.665 11.591 -38.141 1.00 91.25 72 ALA A O 1
ATOM 539 N N . ILE A 1 73 ? 24.405 12.038 -36.788 1.00 94.31 73 ILE A N 1
ATOM 540 C CA . ILE A 1 73 ? 23.882 11.331 -35.614 1.00 94.31 73 ILE A CA 1
ATOM 541 C C . ILE A 1 73 ? 22.656 12.056 -35.062 1.00 94.31 73 ILE A C 1
ATOM 543 O O . ILE A 1 73 ? 21.622 11.427 -34.852 1.00 94.31 73 ILE A O 1
ATOM 547 N N . GLY A 1 74 ? 22.741 13.376 -34.878 1.00 94.31 74 GLY A N 1
ATOM 548 C CA . GLY A 1 74 ? 21.618 14.171 -34.398 1.00 94.31 74 GLY A CA 1
ATOM 549 C C . GLY A 1 74 ? 20.433 14.138 -35.357 1.00 94.31 74 GLY A C 1
ATOM 550 O O . GLY A 1 74 ? 19.304 13.981 -34.894 1.00 94.31 74 GLY A O 1
ATOM 551 N N . ARG A 1 75 ? 20.664 14.222 -36.677 1.00 94.88 75 ARG A N 1
ATOM 552 C CA . ARG A 1 75 ? 19.595 14.072 -37.682 1.00 94.88 75 ARG A CA 1
ATOM 553 C C . ARG A 1 75 ? 18.960 12.686 -37.638 1.00 94.88 75 ARG A C 1
ATOM 555 O O . ARG A 1 75 ? 17.744 12.588 -37.579 1.00 94.88 75 ARG A O 1
ATOM 562 N N . SER A 1 76 ? 19.766 11.623 -37.573 1.00 95.94 76 SER A N 1
ATOM 563 C CA . SER A 1 76 ? 19.240 10.254 -37.490 1.00 95.94 76 SER A CA 1
ATOM 564 C C . SER A 1 76 ? 18.338 10.055 -36.269 1.00 95.94 76 SER A C 1
ATOM 566 O O . SER A 1 76 ? 17.272 9.449 -36.374 1.00 95.94 76 SER A O 1
ATOM 568 N N . PHE A 1 77 ? 18.729 10.625 -35.127 1.00 96.56 77 PHE A N 1
ATOM 569 C CA . PHE A 1 77 ? 17.921 10.624 -33.913 1.00 96.56 77 PHE A CA 1
ATOM 570 C C . PHE A 1 77 ? 16.615 11.418 -34.068 1.00 96.56 77 PHE A C 1
ATOM 572 O O . PHE A 1 77 ? 15.545 10.891 -33.770 1.00 96.56 77 PHE A O 1
ATOM 579 N N . ALA A 1 78 ? 16.701 12.670 -34.528 1.00 95.19 78 ALA A N 1
ATOM 580 C CA . ALA A 1 78 ? 15.560 13.583 -34.614 1.00 95.19 78 ALA A CA 1
ATOM 581 C C . ALA A 1 78 ? 14.526 13.132 -35.655 1.00 95.19 78 ALA A C 1
ATOM 583 O O . ALA A 1 78 ? 13.329 13.115 -35.371 1.00 95.19 78 ALA A O 1
ATOM 584 N N . ASP A 1 79 ? 14.995 12.701 -36.826 1.00 95.44 79 ASP A N 1
ATOM 585 C CA . ASP A 1 79 ? 14.141 12.289 -37.942 1.00 95.44 79 ASP A CA 1
ATOM 586 C C . ASP A 1 79 ? 13.664 10.837 -37.802 1.00 95.44 79 ASP A C 1
ATOM 588 O O . ASP A 1 79 ? 12.845 10.371 -38.595 1.00 95.44 79 ASP A O 1
ATOM 592 N N . LYS A 1 80 ? 14.182 10.098 -36.806 1.00 95.00 80 LYS A N 1
ATOM 593 C CA . LYS A 1 80 ? 13.946 8.656 -36.611 1.00 95.00 80 LYS A CA 1
ATOM 594 C C . LYS A 1 80 ? 14.220 7.862 -37.895 1.00 95.00 80 LYS A C 1
ATOM 596 O O . LYS A 1 80 ? 13.569 6.855 -38.172 1.00 95.00 80 LYS A O 1
ATOM 601 N N . ALA A 1 81 ? 15.208 8.315 -38.662 1.00 93.62 81 ALA A N 1
ATOM 602 C CA . ALA A 1 81 ? 15.555 7.792 -39.973 1.00 93.62 81 ALA A CA 1
ATOM 603 C C . ALA A 1 81 ? 17.048 7.469 -40.065 1.00 93.62 81 ALA A C 1
ATOM 605 O O . ALA A 1 81 ? 17.885 7.998 -39.329 1.00 93.62 81 ALA A O 1
ATOM 606 N N . GLN A 1 82 ? 17.390 6.574 -40.984 1.00 92.38 82 GLN A N 1
ATOM 607 C CA . GLN A 1 82 ? 18.780 6.249 -41.272 1.00 92.38 82 GLN A CA 1
ATOM 608 C C . GLN A 1 82 ? 19.436 7.414 -42.009 1.00 92.38 82 GLN A C 1
ATOM 610 O O . GLN A 1 82 ? 18.850 7.989 -42.925 1.00 92.38 82 GLN A O 1
ATOM 615 N N . VAL A 1 83 ? 20.666 7.747 -41.627 1.00 92.19 83 VAL A N 1
ATOM 616 C CA . VAL A 1 83 ? 21.458 8.789 -42.279 1.00 92.19 83 VAL A CA 1
ATOM 617 C C . VAL A 1 83 ? 22.775 8.190 -42.740 1.00 92.19 83 VAL A C 1
ATOM 619 O O . VAL A 1 83 ? 23.528 7.629 -41.946 1.00 92.19 83 VAL A O 1
ATOM 622 N N . VAL A 1 84 ? 23.066 8.348 -44.028 1.00 88.88 84 VAL A N 1
ATOM 623 C CA . VAL A 1 84 ? 24.332 7.948 -44.647 1.00 88.88 84 VAL A CA 1
ATOM 624 C C . VAL A 1 84 ? 25.019 9.214 -45.161 1.00 88.88 84 VAL A C 1
ATOM 626 O O . VAL A 1 84 ? 24.431 9.961 -45.942 1.00 88.88 84 VAL A O 1
ATOM 629 N N . GLU A 1 85 ? 26.229 9.508 -44.683 1.00 84.75 85 GLU A N 1
ATOM 630 C CA . GLU A 1 85 ? 27.007 10.676 -45.133 1.00 84.75 85 GLU A CA 1
ATOM 631 C C . GLU A 1 85 ? 27.870 10.371 -46.370 1.00 84.75 85 GLU A C 1
ATOM 633 O O . GLU A 1 85 ? 28.084 9.210 -46.719 1.00 84.75 85 GLU A O 1
ATOM 638 N N . LYS A 1 86 ? 28.333 11.435 -47.056 1.00 66.88 86 LYS A N 1
ATOM 639 C CA . LYS A 1 86 ? 29.011 11.379 -48.368 1.00 66.88 86 LYS A CA 1
ATOM 640 C C . LYS A 1 86 ? 30.123 10.314 -48.416 1.00 66.88 86 LYS A C 1
ATOM 642 O O . LYS A 1 86 ? 30.871 10.138 -47.456 1.00 66.88 86 LYS A O 1
ATOM 647 N N . ASP A 1 87 ? 30.176 9.617 -49.550 1.00 65.75 87 ASP A N 1
ATOM 648 C CA . ASP A 1 87 ? 30.995 8.430 -49.853 1.00 65.75 87 ASP A CA 1
ATOM 649 C C . ASP A 1 87 ? 30.699 7.182 -48.990 1.00 65.75 87 ASP A C 1
ATOM 651 O O . ASP A 1 87 ? 31.504 6.255 -48.939 1.00 65.75 87 ASP A O 1
ATOM 655 N N . GLY A 1 88 ? 29.565 7.148 -48.272 1.00 64.31 88 GLY A N 1
ATOM 656 C CA . GLY A 1 88 ? 29.122 5.998 -47.466 1.00 64.31 88 GLY A CA 1
ATOM 657 C C . GLY A 1 88 ? 29.929 5.774 -46.178 1.00 64.31 88 GLY A C 1
ATOM 658 O O . GLY A 1 88 ? 29.649 4.881 -45.381 1.00 64.31 88 GLY A O 1
ATOM 659 N N . ALA A 1 89 ? 30.921 6.623 -45.912 1.00 80.81 89 ALA A N 1
ATOM 660 C CA . ALA A 1 89 ? 31.915 6.393 -44.871 1.00 80.81 89 ALA A CA 1
ATOM 661 C C . ALA A 1 89 ? 31.381 6.480 -43.427 1.00 80.81 89 ALA A C 1
ATOM 663 O O . ALA A 1 89 ? 32.109 6.091 -42.509 1.00 80.81 89 ALA A O 1
ATOM 664 N N . LEU A 1 90 ? 30.161 6.989 -43.218 1.00 88.75 90 LEU A N 1
ATOM 665 C CA . LEU A 1 90 ? 29.456 7.016 -41.935 1.00 88.75 90 LEU A CA 1
ATOM 666 C C . LEU A 1 90 ? 27.984 6.643 -42.149 1.00 88.75 90 LEU A C 1
ATOM 668 O O . LEU A 1 90 ? 27.288 7.282 -42.938 1.00 88.75 90 LEU A O 1
ATOM 672 N N . VAL A 1 91 ? 27.516 5.661 -41.383 1.00 91.69 91 VAL A N 1
ATOM 673 C CA . VAL A 1 91 ? 26.113 5.241 -41.321 1.00 91.69 91 VAL A CA 1
ATOM 674 C C . VAL A 1 91 ? 25.616 5.435 -39.895 1.00 91.69 91 VAL A C 1
ATOM 676 O O . VAL A 1 91 ? 26.217 4.916 -38.957 1.00 91.69 91 VAL A O 1
ATOM 679 N N . ALA A 1 92 ? 24.530 6.183 -39.734 1.00 94.19 92 ALA A N 1
ATOM 680 C CA . ALA A 1 92 ? 23.843 6.413 -38.472 1.00 94.19 92 ALA A CA 1
ATOM 681 C C . ALA A 1 92 ? 22.423 5.842 -38.556 1.00 94.19 92 ALA A C 1
ATOM 683 O O . ALA A 1 92 ? 21.677 6.142 -39.488 1.00 94.19 92 ALA A O 1
ATOM 684 N N . VAL A 1 93 ? 22.068 5.000 -37.590 1.00 95.69 93 VAL A N 1
ATOM 685 C CA . VAL A 1 93 ? 20.803 4.266 -37.549 1.00 95.69 93 VAL A CA 1
ATOM 686 C C . VAL A 1 93 ? 20.143 4.475 -36.188 1.00 95.69 93 VAL A C 1
ATOM 688 O O . VAL A 1 93 ? 20.779 4.220 -35.161 1.00 95.69 93 VAL A O 1
ATOM 691 N N . PRO A 1 94 ? 18.881 4.926 -36.137 1.00 97.12 94 PRO A N 1
ATOM 692 C CA . PRO A 1 94 ? 18.222 5.227 -34.878 1.00 97.12 94 PRO A CA 1
ATOM 693 C C . PRO A 1 94 ? 17.889 3.934 -34.133 1.00 97.12 94 PRO A C 1
ATOM 695 O O . PRO A 1 94 ? 17.379 2.972 -34.709 1.00 97.12 94 PRO A O 1
ATOM 698 N N . MET A 1 95 ? 18.140 3.933 -32.829 1.00 95.94 95 MET A N 1
ATOM 699 C CA . MET A 1 95 ? 17.632 2.923 -31.910 1.00 95.94 95 MET A CA 1
ATOM 700 C C . MET A 1 95 ? 16.236 3.359 -31.475 1.00 95.94 95 MET A C 1
ATOM 702 O O . MET A 1 95 ? 16.106 4.278 -30.664 1.00 95.94 95 MET A O 1
ATOM 706 N N . VAL A 1 96 ? 15.196 2.742 -32.036 1.00 94.19 96 VAL A N 1
ATOM 707 C CA . VAL A 1 96 ? 13.801 3.118 -31.768 1.00 94.19 96 VAL A CA 1
ATOM 708 C C . VAL A 1 96 ? 13.156 2.114 -30.818 1.00 94.19 96 VAL A C 1
ATOM 710 O O . VAL A 1 96 ? 13.168 0.911 -31.067 1.00 94.19 96 VAL A O 1
ATOM 713 N N . ALA A 1 97 ? 12.548 2.617 -29.747 1.00 91.50 97 ALA A N 1
ATOM 714 C CA . ALA A 1 97 ? 11.734 1.847 -28.818 1.00 91.50 97 ALA A CA 1
ATOM 715 C C . ALA A 1 97 ? 10.374 2.528 -28.648 1.00 91.50 97 ALA A C 1
ATOM 717 O O . ALA A 1 97 ? 10.293 3.734 -28.439 1.00 91.50 97 ALA A O 1
ATOM 718 N N . ARG A 1 98 ? 9.282 1.760 -28.767 1.00 88.00 98 ARG A N 1
ATOM 719 C CA . ARG A 1 98 ? 7.894 2.266 -28.662 1.00 88.00 98 ARG A CA 1
ATOM 720 C C . ARG A 1 98 ? 7.585 3.480 -29.558 1.00 88.00 98 ARG A C 1
ATOM 722 O O . ARG A 1 98 ? 6.763 4.316 -29.204 1.00 88.00 98 ARG A O 1
ATOM 729 N N . GLY A 1 99 ? 8.234 3.569 -30.720 1.00 88.94 99 GLY A N 1
ATOM 730 C CA . GLY A 1 99 ? 8.066 4.683 -31.660 1.00 88.94 99 GLY A CA 1
ATOM 731 C C . GLY A 1 99 ? 8.888 5.935 -31.333 1.00 88.94 99 GLY A C 1
ATOM 732 O O . GLY A 1 99 ? 8.832 6.903 -32.091 1.00 88.94 99 GLY A O 1
ATOM 733 N N . GLU A 1 100 ? 9.687 5.920 -30.264 1.00 92.25 100 GLU A N 1
ATOM 734 C CA . GLU A 1 100 ? 10.604 6.999 -29.894 1.00 92.25 100 GLU A CA 1
ATOM 735 C C . GLU A 1 100 ? 12.064 6.586 -30.076 1.00 92.25 100 GLU A C 1
ATOM 737 O O . GLU A 1 100 ? 12.442 5.445 -29.805 1.00 92.25 100 GLU A O 1
ATOM 742 N N . ALA A 1 101 ? 12.901 7.512 -30.545 1.00 94.06 101 ALA A N 1
ATOM 743 C CA . ALA A 1 101 ? 14.335 7.271 -30.614 1.00 94.06 101 ALA A CA 1
ATOM 744 C C . ALA A 1 101 ? 14.921 7.371 -29.201 1.00 94.06 101 ALA A C 1
ATOM 746 O O . ALA A 1 101 ? 14.762 8.378 -28.517 1.00 94.06 101 ALA A O 1
ATOM 747 N N . VAL A 1 102 ? 15.614 6.324 -28.758 1.00 93.94 102 VAL A N 1
ATOM 748 C CA . VAL A 1 102 ? 16.326 6.296 -27.466 1.00 93.94 102 VAL A CA 1
ATOM 749 C C . VAL A 1 102 ? 17.832 6.517 -27.633 1.00 93.94 102 VAL A C 1
ATOM 751 O O . VAL A 1 102 ? 18.554 6.746 -26.659 1.00 93.94 102 VAL A O 1
ATOM 754 N N . GLY A 1 103 ? 18.311 6.482 -28.876 1.00 94.75 103 GLY A N 1
ATOM 755 C CA . GLY A 1 103 ? 19.692 6.738 -29.253 1.00 94.75 103 GLY A CA 1
ATOM 756 C C . GLY A 1 103 ? 19.949 6.401 -30.720 1.00 94.75 103 GLY A C 1
ATOM 757 O O . GLY A 1 103 ? 19.013 6.246 -31.501 1.00 94.75 103 GLY A O 1
ATOM 758 N N . VAL A 1 104 ? 21.218 6.284 -31.094 1.00 96.50 104 VAL A N 1
ATOM 759 C CA . VAL A 1 104 ? 21.687 6.010 -32.456 1.00 96.50 104 VAL A CA 1
ATOM 760 C C . VAL A 1 104 ? 22.862 5.035 -32.409 1.00 96.50 104 VAL A C 1
ATOM 762 O O . VAL A 1 104 ? 23.794 5.216 -31.624 1.00 96.50 104 VAL A O 1
ATOM 765 N N . LEU A 1 105 ? 22.844 4.019 -33.269 1.00 95.69 105 LEU A N 1
ATOM 766 C CA . LEU A 1 105 ? 24.030 3.242 -33.615 1.00 95.69 105 LEU A CA 1
ATOM 767 C C . LEU A 1 105 ? 24.712 3.899 -34.809 1.00 95.69 105 LEU A C 1
ATOM 769 O O . LEU A 1 105 ? 24.090 4.118 -35.844 1.00 95.69 105 LEU A O 1
ATOM 773 N N . ALA A 1 106 ? 25.994 4.215 -34.665 1.00 93.75 106 ALA A N 1
ATOM 774 C CA . ALA A 1 106 ? 26.796 4.802 -35.727 1.00 93.75 106 ALA A CA 1
ATOM 775 C C . ALA A 1 106 ? 27.953 3.874 -36.095 1.00 93.75 106 ALA A C 1
ATOM 777 O O . ALA A 1 106 ? 28.586 3.278 -35.226 1.00 93.75 106 ALA A O 1
ATOM 778 N N . MET A 1 107 ? 28.260 3.769 -37.380 1.00 91.50 107 MET A N 1
ATOM 779 C CA . MET A 1 107 ? 29.369 2.972 -37.894 1.00 91.50 107 MET A CA 1
ATOM 780 C C . MET A 1 107 ? 30.165 3.762 -38.910 1.00 91.50 107 MET A C 1
ATOM 782 O O . MET A 1 107 ? 29.602 4.490 -39.723 1.00 91.50 107 MET A O 1
ATOM 786 N N . VAL A 1 108 ? 31.478 3.574 -38.878 1.00 89.69 108 VAL A N 1
ATOM 787 C CA . VAL A 1 108 ? 32.426 4.258 -39.745 1.00 89.69 108 VAL A CA 1
ATOM 788 C C . VAL A 1 108 ? 33.293 3.241 -40.482 1.00 89.69 108 VAL A C 1
ATOM 790 O O . VAL A 1 108 ? 33.911 2.368 -39.865 1.00 89.69 108 VAL A O 1
ATOM 793 N N . GLY A 1 109 ? 33.422 3.412 -41.798 1.00 84.75 109 GLY A N 1
ATOM 794 C CA . GLY A 1 109 ? 34.290 2.590 -42.648 1.00 84.75 109 GLY A CA 1
ATOM 795 C C . GLY A 1 109 ? 33.808 1.146 -42.836 1.00 84.75 109 GLY A C 1
ATOM 796 O O . GLY A 1 109 ? 32.681 0.811 -42.500 1.00 84.75 109 GLY A O 1
ATOM 797 N N . GLY A 1 110 ? 34.672 0.274 -43.362 1.00 77.50 110 GLY A N 1
ATOM 798 C CA . GLY A 1 110 ? 34.305 -1.108 -43.708 1.00 77.50 110 GLY A CA 1
ATOM 799 C C . GLY A 1 110 ? 33.581 -1.181 -45.054 1.00 77.50 110 GLY A C 1
ATOM 800 O O . GLY A 1 110 ? 33.881 -0.392 -45.950 1.00 77.50 110 GLY A O 1
ATOM 801 N N . ILE A 1 111 ? 32.617 -2.097 -45.185 1.00 69.38 111 ILE A N 1
ATOM 802 C CA . ILE A 1 111 ? 31.771 -2.219 -46.389 1.00 69.38 111 ILE A CA 1
ATOM 803 C C . ILE A 1 111 ? 31.011 -0.923 -46.719 1.00 69.38 111 ILE A C 1
ATOM 805 O O . ILE A 1 111 ? 30.693 -0.661 -47.871 1.00 69.38 111 ILE A O 1
ATOM 809 N N . PHE A 1 112 ? 30.794 -0.074 -45.714 1.00 70.06 112 PHE A N 1
ATOM 810 C CA . PHE A 1 112 ? 30.042 1.166 -45.843 1.00 70.06 112 PHE A CA 1
ATOM 811 C C . PHE A 1 112 ? 30.802 2.236 -46.640 1.00 70.06 112 PHE A C 1
ATOM 813 O O . PHE A 1 112 ? 30.176 3.020 -47.334 1.00 70.06 112 PHE A O 1
ATOM 820 N N . ALA A 1 113 ? 32.141 2.226 -46.627 1.00 70.44 113 ALA A N 1
ATOM 821 C CA . ALA A 1 113 ? 32.970 3.192 -47.362 1.00 70.44 113 ALA A CA 1
ATOM 822 C C . ALA A 1 113 ? 33.219 2.814 -48.838 1.00 70.44 113 ALA A C 1
ATOM 824 O O . ALA A 1 113 ? 34.106 3.379 -49.479 1.00 70.44 113 ALA A O 1
ATOM 825 N N . GLN A 1 114 ? 32.503 1.816 -49.366 1.00 72.25 114 GLN A N 1
ATOM 826 C CA . GLN A 1 114 ? 32.575 1.463 -50.782 1.00 72.25 114 GLN A CA 1
ATOM 827 C C . GLN A 1 114 ? 31.814 2.493 -51.639 1.00 72.25 114 GLN A C 1
ATOM 829 O O . GLN A 1 114 ? 30.835 3.064 -51.162 1.00 72.25 114 GLN A O 1
ATOM 834 N N . PRO A 1 115 ? 32.188 2.699 -52.918 1.00 65.81 115 PRO A N 1
ATOM 835 C CA . PRO A 1 115 ? 31.550 3.693 -53.793 1.00 65.81 115 PRO A CA 1
ATOM 836 C C . PRO A 1 115 ? 30.039 3.497 -53.972 1.00 65.81 115 PRO A C 1
ATOM 838 O O . PRO A 1 115 ? 29.309 4.451 -54.218 1.00 65.81 115 PRO A O 1
ATOM 841 N N . THR A 1 116 ? 29.573 2.253 -53.860 1.00 70.38 116 THR A N 1
ATOM 842 C CA . THR A 1 116 ? 28.161 1.866 -53.951 1.00 70.38 116 THR A CA 1
ATOM 843 C C . THR A 1 116 ? 27.382 2.081 -52.651 1.00 70.38 116 THR A C 1
ATOM 845 O O . THR A 1 116 ? 26.155 2.057 -52.683 1.00 70.38 116 THR A O 1
ATOM 848 N N . GLY A 1 117 ? 28.066 2.308 -51.523 1.00 72.81 117 GLY A N 1
ATOM 849 C CA . GLY A 1 117 ? 27.460 2.339 -50.192 1.00 72.81 117 GLY A CA 1
ATOM 850 C C . GLY A 1 117 ? 26.870 0.984 -49.764 1.00 72.81 117 GLY A C 1
ATOM 851 O O . GLY A 1 117 ? 27.030 -0.014 -50.474 1.00 72.81 117 GLY A O 1
ATOM 852 N N . PRO A 1 118 ? 26.202 0.926 -48.596 1.00 81.56 118 PRO A N 1
ATOM 853 C CA . PRO A 1 118 ? 25.509 -0.279 -48.152 1.00 81.56 118 PRO A CA 1
ATOM 854 C C . PRO A 1 118 ? 24.256 -0.572 -48.975 1.00 81.56 118 PRO A C 1
ATOM 856 O O . PRO A 1 118 ? 23.498 0.328 -49.341 1.00 81.56 118 PRO A O 1
ATOM 859 N N . SER A 1 119 ? 24.000 -1.856 -49.190 1.00 85.81 119 SER A N 1
ATOM 860 C CA . SER A 1 119 ? 22.755 -2.357 -49.766 1.00 85.81 119 SER A CA 1
ATOM 861 C C . SER A 1 119 ? 21.560 -2.166 -48.820 1.00 85.81 119 SER A C 1
ATOM 863 O O . SER A 1 119 ? 21.705 -1.982 -47.607 1.00 85.81 119 SER A O 1
ATOM 865 N N . ALA A 1 120 ? 20.348 -2.251 -49.376 1.00 86.06 120 ALA A N 1
ATOM 866 C CA . ALA A 1 120 ? 19.110 -2.167 -48.601 1.00 86.06 120 ALA A CA 1
ATOM 867 C C . ALA A 1 120 ? 19.013 -3.266 -47.524 1.00 86.06 120 ALA A C 1
ATOM 869 O O . ALA A 1 120 ? 18.561 -2.990 -46.414 1.00 86.06 120 ALA A O 1
ATOM 870 N N . ASP A 1 121 ? 19.490 -4.478 -47.822 1.00 86.75 121 ASP A N 1
ATOM 871 C CA . ASP A 1 121 ? 19.475 -5.607 -46.886 1.00 86.75 121 ASP A CA 1
ATOM 872 C C . ASP A 1 121 ? 20.453 -5.396 -45.722 1.00 86.75 121 ASP A C 1
ATOM 874 O O . ASP A 1 121 ? 20.132 -5.683 -44.567 1.00 86.75 121 ASP A O 1
ATOM 878 N N . GLU A 1 122 ? 21.633 -4.833 -45.995 1.00 86.25 122 GLU A N 1
ATOM 879 C CA . GLU A 1 122 ? 22.613 -4.494 -44.958 1.00 86.25 122 GLU A CA 1
ATOM 880 C C . GLU A 1 122 ? 22.080 -3.388 -44.042 1.00 86.25 122 GLU A C 1
ATOM 882 O O . GLU A 1 122 ? 22.159 -3.506 -42.820 1.00 86.25 122 GLU A O 1
ATOM 887 N N . LEU A 1 123 ? 21.467 -2.344 -44.607 1.00 86.56 123 LEU A N 1
ATOM 888 C CA . LEU A 1 123 ? 20.816 -1.286 -43.830 1.00 86.56 123 LEU A CA 1
ATOM 889 C C . LEU A 1 123 ? 19.641 -1.812 -42.994 1.00 86.56 123 LEU A C 1
ATOM 891 O O . LEU A 1 123 ? 19.490 -1.426 -41.831 1.00 86.56 123 LEU A O 1
ATOM 895 N N . ALA A 1 124 ? 18.832 -2.718 -43.549 1.00 89.56 124 ALA A N 1
ATOM 896 C CA . ALA A 1 124 ? 17.748 -3.372 -42.821 1.00 89.56 124 ALA A CA 1
ATOM 897 C C . ALA A 1 124 ? 18.280 -4.193 -41.639 1.00 89.56 124 ALA A C 1
ATOM 899 O O . ALA A 1 124 ? 17.705 -4.169 -40.548 1.00 89.56 124 ALA A O 1
ATOM 900 N N . LEU A 1 125 ? 19.417 -4.864 -41.818 1.00 88.88 125 LEU A N 1
ATOM 901 C CA . LEU A 1 125 ? 20.050 -5.626 -40.754 1.00 88.88 125 LEU A CA 1
ATOM 902 C C . LEU A 1 125 ? 20.605 -4.731 -39.635 1.00 88.88 125 LEU A C 1
ATOM 904 O O . LEU A 1 125 ? 20.383 -4.996 -38.451 1.00 88.88 125 LEU A O 1
ATOM 908 N N . VAL A 1 126 ? 21.278 -3.635 -39.983 1.00 90.50 126 VAL A N 1
ATOM 909 C CA . VAL A 1 126 ? 21.753 -2.660 -38.988 1.00 90.50 126 VAL A CA 1
ATOM 910 C C . VAL A 1 126 ? 20.573 -2.069 -38.215 1.00 90.50 126 VAL A C 1
ATOM 912 O O . VAL A 1 126 ? 20.655 -1.91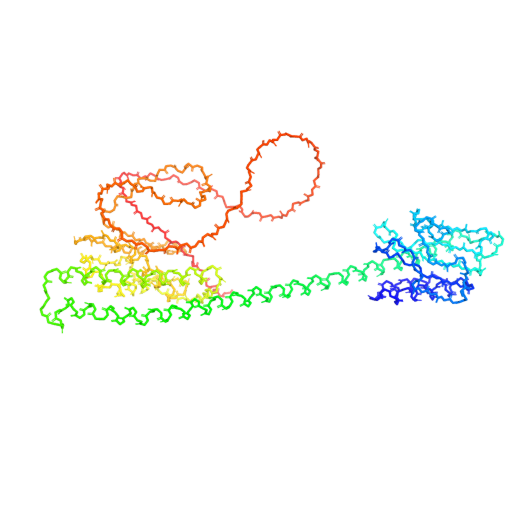4 -36.996 1.00 90.50 126 VAL A O 1
ATOM 915 N N . GLN A 1 127 ? 19.451 -1.798 -38.889 1.00 91.94 127 GLN A N 1
ATOM 916 C CA . GLN A 1 127 ? 18.217 -1.348 -38.243 1.00 91.94 127 GLN A CA 1
ATOM 917 C C . GLN A 1 127 ? 17.646 -2.384 -37.277 1.00 91.94 127 GLN A C 1
ATOM 919 O O . GLN A 1 127 ? 17.188 -2.007 -36.199 1.00 91.94 127 GLN A O 1
ATOM 924 N N . ALA A 1 128 ? 17.685 -3.673 -37.620 1.00 91.62 128 ALA A N 1
ATOM 925 C CA . ALA A 1 128 ? 17.235 -4.734 -36.724 1.00 91.62 128 ALA A CA 1
ATOM 926 C C . ALA A 1 128 ? 18.066 -4.765 -35.430 1.00 91.62 128 ALA A C 1
ATOM 928 O O . ALA A 1 128 ? 17.498 -4.798 -34.337 1.00 91.62 128 ALA A O 1
ATOM 929 N N . ILE A 1 129 ? 19.395 -4.653 -35.540 1.00 91.69 129 ILE A N 1
ATOM 930 C CA . ILE A 1 129 ? 20.296 -4.576 -34.379 1.00 91.69 129 ILE A CA 1
ATOM 931 C C . ILE A 1 129 ? 20.036 -3.292 -33.574 1.00 91.69 129 ILE A C 1
ATOM 933 O O . ILE A 1 129 ? 19.952 -3.337 -32.347 1.00 91.69 129 ILE A O 1
ATOM 937 N N . ALA A 1 130 ? 19.844 -2.151 -34.243 1.00 93.25 130 ALA A N 1
ATOM 938 C CA . ALA A 1 130 ? 19.520 -0.884 -33.587 1.00 93.25 130 ALA A CA 1
ATOM 939 C C . ALA A 1 130 ? 18.194 -0.943 -32.817 1.00 93.25 130 ALA A C 1
ATOM 941 O O . ALA A 1 130 ? 18.119 -0.462 -31.687 1.00 93.25 130 ALA A O 1
ATOM 942 N N . ASN A 1 131 ? 17.168 -1.574 -33.386 1.00 92.31 131 ASN A N 1
ATOM 943 C CA . ASN A 1 131 ? 15.876 -1.758 -32.732 1.00 92.31 131 ASN A CA 1
ATOM 944 C C . ASN A 1 131 ? 15.977 -2.709 -31.531 1.00 92.31 131 ASN A C 1
ATOM 946 O O . ASN A 1 131 ? 15.389 -2.422 -30.490 1.00 92.31 131 ASN A O 1
ATOM 950 N N . ALA A 1 132 ? 16.752 -3.796 -31.633 1.00 90.38 132 ALA A N 1
ATOM 951 C CA . ALA A 1 132 ? 16.991 -4.708 -30.512 1.00 90.38 132 ALA A CA 1
ATOM 952 C C . ALA A 1 132 ? 17.709 -4.003 -29.347 1.00 90.38 132 ALA A C 1
ATOM 954 O O . ALA A 1 132 ? 17.261 -4.076 -28.202 1.00 90.38 132 ALA A O 1
ATOM 955 N N . CYS A 1 133 ? 18.759 -3.232 -29.647 1.00 91.88 133 CYS A N 1
ATOM 956 C CA . CYS A 1 133 ? 19.436 -2.382 -28.668 1.00 91.88 133 CYS A CA 1
ATOM 957 C C . CYS A 1 133 ? 18.485 -1.342 -28.058 1.00 91.88 133 CYS A C 1
ATOM 959 O O . CYS A 1 133 ? 18.468 -1.159 -26.842 1.00 91.88 133 CYS A O 1
ATOM 961 N N . GLY A 1 134 ? 17.668 -0.681 -28.883 1.00 92.12 134 GLY A N 1
ATOM 962 C CA . GLY A 1 134 ? 16.679 0.296 -28.430 1.00 92.12 134 GLY A CA 1
ATOM 963 C C . GLY A 1 134 ? 15.663 -0.307 -27.460 1.00 92.12 134 GLY A C 1
ATOM 964 O O . GLY A 1 134 ? 15.424 0.255 -26.391 1.00 92.12 134 GLY A O 1
ATOM 965 N N . ALA A 1 135 ? 15.117 -1.478 -27.792 1.00 90.75 135 ALA A N 1
ATOM 966 C CA . ALA A 1 135 ? 14.187 -2.206 -26.937 1.00 90.75 135 ALA A CA 1
ATOM 967 C C . ALA A 1 135 ? 14.820 -2.588 -25.588 1.00 90.75 135 ALA A C 1
ATOM 969 O O . ALA A 1 135 ? 14.222 -2.331 -24.544 1.00 90.75 135 ALA A O 1
ATOM 970 N N . ALA A 1 136 ? 16.046 -3.121 -25.587 1.00 89.56 136 ALA A N 1
ATOM 971 C CA . ALA A 1 136 ? 16.756 -3.481 -24.358 1.00 89.56 136 ALA A CA 1
ATOM 972 C C . ALA A 1 136 ? 17.062 -2.256 -23.468 1.00 89.56 136 ALA A C 1
ATOM 974 O O . ALA A 1 136 ? 16.923 -2.310 -22.242 1.00 89.56 136 ALA A O 1
ATOM 975 N N . LEU A 1 137 ? 17.420 -1.113 -24.069 1.00 88.88 137 LEU A N 1
ATOM 976 C CA . LEU A 1 137 ? 17.608 0.150 -23.347 1.00 88.88 137 LEU A CA 1
ATOM 977 C C . LEU A 1 137 ? 16.312 0.636 -22.677 1.00 88.88 137 LEU A C 1
ATOM 979 O O . LEU A 1 137 ? 16.339 1.029 -21.508 1.00 88.88 137 LEU A O 1
ATOM 983 N N . ASP A 1 138 ? 15.186 0.603 -23.393 1.00 89.44 138 ASP A N 1
ATOM 984 C CA . ASP A 1 138 ? 13.874 0.996 -22.859 1.00 89.44 138 ASP A CA 1
ATOM 985 C C . ASP A 1 138 ? 13.412 0.079 -21.719 1.00 89.44 138 ASP A C 1
ATOM 987 O O . ASP A 1 138 ? 12.942 0.554 -20.678 1.00 89.44 138 ASP A O 1
ATOM 991 N N . MET A 1 139 ? 13.601 -1.235 -21.875 1.00 87.56 139 MET A N 1
ATOM 992 C CA . MET A 1 139 ? 13.281 -2.215 -20.837 1.00 87.56 139 MET A CA 1
ATOM 993 C C . MET A 1 139 ? 14.107 -1.979 -19.569 1.00 87.56 139 MET A C 1
ATOM 995 O O . MET A 1 139 ? 13.536 -1.920 -18.477 1.00 87.56 139 MET A O 1
ATOM 999 N N . GLY A 1 140 ? 15.421 -1.765 -19.700 1.00 85.88 140 GLY A N 1
ATOM 1000 C CA . GLY A 1 140 ? 16.299 -1.467 -18.566 1.00 85.88 140 GLY A CA 1
ATOM 1001 C C . GLY A 1 140 ? 15.893 -0.190 -17.818 1.00 85.88 140 GLY A C 1
ATOM 1002 O O . GLY A 1 140 ? 15.788 -0.197 -16.590 1.00 85.88 140 GLY A O 1
ATOM 1003 N N . ARG A 1 141 ? 15.580 0.891 -18.5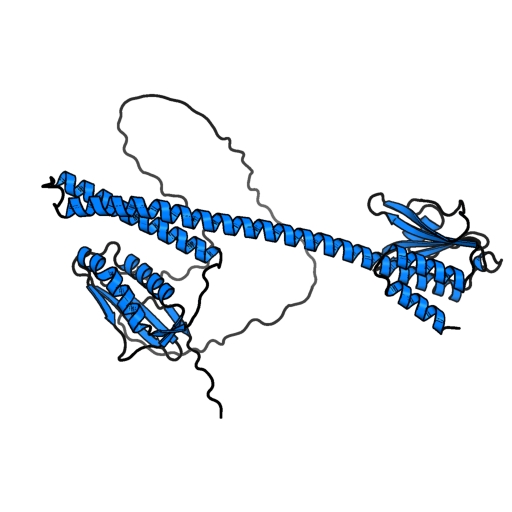50 1.00 84.69 141 ARG A N 1
ATOM 1004 C CA . ARG A 1 141 ? 15.086 2.156 -17.970 1.00 84.69 141 ARG A CA 1
ATOM 1005 C C . ARG A 1 141 ? 13.760 1.970 -17.233 1.00 84.69 141 ARG A C 1
ATOM 1007 O O . ARG A 1 141 ? 13.622 2.403 -16.090 1.00 84.69 141 ARG A O 1
ATOM 1014 N N . THR A 1 142 ? 12.801 1.299 -17.870 1.00 87.00 142 THR A N 1
ATOM 1015 C CA . THR A 1 142 ? 11.471 1.048 -17.294 1.00 87.00 142 THR A CA 1
ATOM 1016 C C . THR A 1 142 ? 11.567 0.206 -16.022 1.00 87.00 142 THR A C 1
ATOM 1018 O O . THR A 1 142 ? 10.906 0.510 -15.029 1.00 87.00 142 THR A O 1
ATOM 1021 N N . ARG A 1 143 ? 12.410 -0.833 -16.024 1.00 86.19 143 ARG A N 1
ATOM 1022 C CA . ARG A 1 143 ? 12.622 -1.709 -14.866 1.00 86.19 143 ARG A CA 1
ATOM 1023 C C . ARG A 1 143 ? 13.252 -0.962 -13.694 1.00 86.19 143 ARG A C 1
ATOM 1025 O O . ARG A 1 143 ? 12.741 -1.065 -12.583 1.00 86.19 143 ARG A O 1
ATOM 1032 N N . ALA A 1 144 ? 14.295 -0.168 -13.937 1.00 85.69 144 ALA A N 1
ATOM 1033 C CA . ALA A 1 144 ? 14.936 0.632 -12.893 1.00 85.69 144 ALA A CA 1
ATOM 1034 C C . ALA A 1 144 ? 13.955 1.622 -12.234 1.00 85.69 144 ALA A C 1
ATOM 1036 O O . ALA A 1 144 ? 13.931 1.757 -11.010 1.00 85.69 144 ALA A O 1
ATOM 1037 N N . GLU A 1 145 ? 13.101 2.272 -13.031 1.00 87.94 145 GLU A N 1
ATOM 1038 C CA . GLU A 1 145 ? 12.057 3.167 -12.521 1.00 87.94 145 GLU A CA 1
ATOM 1039 C C . GLU A 1 145 ? 10.992 2.409 -11.713 1.00 87.94 145 GLU A C 1
ATOM 1041 O O . GLU A 1 145 ? 10.570 2.871 -10.650 1.00 87.94 145 GLU A O 1
ATOM 1046 N N . LEU A 1 146 ? 10.579 1.226 -12.174 1.00 90.81 146 LEU A N 1
ATOM 1047 C CA . LEU A 1 146 ? 9.617 0.386 -11.462 1.00 90.81 146 LEU A CA 1
ATOM 1048 C C . LEU A 1 146 ? 10.170 -0.101 -10.115 1.00 90.81 146 LEU A C 1
ATOM 1050 O O . LEU A 1 146 ? 9.471 -0.032 -9.103 1.00 90.81 146 LEU A O 1
ATOM 1054 N N . GLU A 1 147 ? 11.431 -0.529 -10.069 1.00 89.81 147 GLU A N 1
ATOM 1055 C CA . GLU A 1 147 ? 12.108 -0.907 -8.825 1.00 89.81 147 GLU A CA 1
ATOM 1056 C C . GLU A 1 147 ? 12.216 0.273 -7.854 1.00 89.81 147 GLU A C 1
ATOM 1058 O O . GLU A 1 147 ? 11.926 0.121 -6.666 1.00 89.81 147 GLU A O 1
ATOM 1063 N N . ARG A 1 148 ? 12.582 1.464 -8.347 1.00 91.50 148 ARG A N 1
ATOM 1064 C CA . ARG A 1 148 ? 12.639 2.686 -7.530 1.00 91.50 148 ARG A CA 1
ATOM 1065 C C . ARG A 1 148 ? 11.281 2.989 -6.901 1.00 91.50 148 ARG A C 1
ATOM 1067 O O . ARG A 1 148 ? 11.197 3.163 -5.688 1.00 91.50 148 ARG A O 1
ATOM 1074 N N . ARG A 1 149 ? 10.212 2.990 -7.704 1.00 92.19 149 ARG A N 1
ATOM 1075 C CA . ARG A 1 149 ? 8.847 3.233 -7.208 1.00 92.19 149 ARG A CA 1
ATOM 1076 C C . ARG A 1 149 ? 8.387 2.178 -6.213 1.00 92.19 149 ARG A C 1
ATOM 1078 O O . ARG A 1 149 ? 7.715 2.517 -5.245 1.00 92.19 149 ARG A O 1
ATOM 1085 N N . THR A 1 150 ? 8.751 0.919 -6.434 1.00 93.25 150 THR A N 1
ATOM 1086 C CA . THR A 1 150 ? 8.407 -0.175 -5.517 1.00 93.25 150 THR A CA 1
ATOM 1087 C C . THR A 1 150 ? 9.053 0.051 -4.151 1.00 93.25 150 THR A C 1
ATOM 1089 O O . THR A 1 150 ? 8.348 0.055 -3.146 1.00 93.25 150 THR A O 1
ATOM 1092 N N . ARG A 1 151 ? 10.352 0.381 -4.112 1.00 94.00 151 ARG A N 1
ATOM 1093 C CA . ARG A 1 151 ? 11.062 0.706 -2.859 1.00 94.00 151 ARG A CA 1
ATOM 1094 C C . ARG A 1 151 ? 10.464 1.922 -2.143 1.00 94.00 151 ARG A C 1
ATOM 1096 O O . ARG A 1 151 ? 10.360 1.936 -0.915 1.00 94.00 151 ARG A O 1
ATOM 1103 N N . GLU A 1 152 ? 10.049 2.944 -2.891 1.00 93.62 152 GLU A N 1
ATOM 1104 C CA . GLU A 1 152 ? 9.381 4.129 -2.332 1.00 93.62 152 GLU A CA 1
ATOM 1105 C C . GLU A 1 152 ? 8.035 3.782 -1.693 1.00 93.62 152 GLU A C 1
ATOM 1107 O O . GLU A 1 152 ? 7.755 4.215 -0.572 1.00 93.62 152 GLU A O 1
ATOM 1112 N N . LEU A 1 153 ? 7.226 2.962 -2.371 1.00 93.19 153 LEU A N 1
ATOM 1113 C CA . LEU A 1 153 ? 5.946 2.488 -1.852 1.00 93.19 153 LEU A CA 1
ATOM 1114 C C . LEU A 1 153 ? 6.124 1.615 -0.605 1.00 93.19 153 LEU A C 1
ATOM 1116 O O . LEU A 1 153 ? 5.405 1.810 0.372 1.00 93.19 153 LEU A O 1
ATOM 1120 N N . GLU A 1 154 ? 7.091 0.698 -0.597 1.00 91.88 154 GLU A N 1
ATOM 1121 C CA . GLU A 1 154 ? 7.401 -0.149 0.563 1.00 91.88 154 GLU A CA 1
ATOM 1122 C C . GLU A 1 154 ? 7.829 0.686 1.776 1.00 91.88 154 GLU A C 1
ATOM 1124 O O . GLU A 1 154 ? 7.340 0.478 2.891 1.00 91.88 154 GLU A O 1
ATOM 1129 N N . THR A 1 155 ? 8.680 1.691 1.553 1.00 92.94 155 THR A N 1
ATOM 1130 C CA . THR A 1 155 ? 9.134 2.607 2.608 1.00 92.94 155 THR A CA 1
ATOM 1131 C C . THR A 1 155 ? 7.968 3.425 3.162 1.00 92.94 155 THR A C 1
ATOM 1133 O O . THR A 1 155 ? 7.817 3.555 4.378 1.00 92.94 155 THR A O 1
ATOM 1136 N N . ALA A 1 156 ? 7.111 3.961 2.288 1.00 87.88 156 ALA A N 1
ATOM 1137 C CA . ALA A 1 156 ? 5.924 4.707 2.697 1.00 87.88 156 ALA A CA 1
ATOM 1138 C C . ALA A 1 156 ? 4.941 3.825 3.483 1.00 87.88 156 ALA A C 1
ATOM 1140 O O . ALA A 1 156 ? 4.442 4.244 4.526 1.00 87.88 156 ALA A O 1
ATOM 1141 N N . ASN A 1 157 ? 4.710 2.592 3.030 1.00 90.12 157 ASN A N 1
ATOM 1142 C CA . ASN A 1 157 ? 3.819 1.645 3.694 1.00 90.12 157 ASN A CA 1
ATOM 1143 C C . ASN A 1 157 ? 4.339 1.238 5.080 1.00 90.12 157 ASN A C 1
ATOM 1145 O O . ASN A 1 157 ? 3.575 1.184 6.044 1.00 90.12 157 ASN A O 1
ATOM 1149 N N . THR A 1 158 ? 5.650 1.019 5.202 1.00 87.94 158 THR A N 1
ATOM 1150 C CA . THR A 1 158 ? 6.293 0.721 6.491 1.00 87.94 158 THR A CA 1
ATOM 1151 C C . THR A 1 158 ? 6.092 1.869 7.478 1.00 87.94 158 THR A C 1
ATOM 1153 O O . THR A 1 158 ? 5.621 1.640 8.588 1.00 87.94 158 THR A O 1
ATOM 1156 N N . ARG A 1 159 ? 6.333 3.116 7.049 1.00 83.50 159 ARG A N 1
ATOM 1157 C CA . ARG A 1 159 ? 6.125 4.309 7.890 1.00 83.50 159 ARG A CA 1
ATOM 1158 C C . ARG A 1 159 ? 4.673 4.486 8.328 1.00 83.50 159 ARG A C 1
ATOM 1160 O O . ARG A 1 159 ? 4.423 4.836 9.477 1.00 83.50 159 ARG A O 1
ATOM 1167 N N . LEU A 1 160 ? 3.719 4.255 7.424 1.00 80.44 160 LEU A N 1
ATOM 1168 C CA . LEU A 1 160 ? 2.294 4.305 7.763 1.00 80.44 160 LEU A CA 1
ATOM 1169 C C . LEU A 1 160 ? 1.945 3.233 8.802 1.00 80.44 160 LEU A C 1
ATOM 1171 O O . LEU A 1 160 ? 1.353 3.547 9.830 1.00 80.44 160 LEU A O 1
ATOM 1175 N N . SER A 1 161 ? 2.407 2.000 8.585 1.00 77.00 161 SER A N 1
ATOM 1176 C CA . SER A 1 161 ? 2.164 0.875 9.493 1.00 77.00 161 SER A CA 1
ATOM 1177 C C . SER A 1 161 ? 2.764 1.094 10.888 1.00 77.00 161 SER A C 1
ATOM 1179 O O . SER A 1 161 ? 2.171 0.705 11.893 1.00 77.00 161 SER A O 1
ATOM 1181 N N . GLU A 1 162 ? 3.943 1.711 10.978 1.00 79.06 162 GLU A N 1
ATOM 1182 C CA . GLU A 1 162 ? 4.561 2.097 12.253 1.00 79.06 162 GLU A CA 1
ATOM 1183 C C . GLU A 1 162 ? 3.767 3.195 12.970 1.00 79.06 162 GLU A C 1
ATOM 1185 O O . GLU A 1 162 ? 3.563 3.117 14.187 1.00 79.06 162 GLU A O 1
ATOM 1190 N N . GLY A 1 163 ? 3.281 4.191 12.223 1.00 74.56 163 GLY A N 1
ATOM 1191 C CA . GLY A 1 163 ? 2.419 5.248 12.749 1.00 74.56 163 GLY A CA 1
ATOM 1192 C C . GLY A 1 163 ? 1.127 4.695 13.348 1.00 74.56 163 GLY A C 1
ATOM 1193 O O . GLY A 1 163 ? 0.775 5.047 14.476 1.00 74.56 163 GLY A O 1
ATOM 1194 N N . ASP A 1 164 ? 0.473 3.776 12.637 1.00 72.62 164 ASP A N 1
ATOM 1195 C CA . ASP A 1 164 ? -0.758 3.129 13.095 1.00 72.62 164 ASP A CA 1
ATOM 1196 C C . ASP A 1 164 ? -0.517 2.314 14.373 1.00 72.62 164 ASP A C 1
ATOM 1198 O O . ASP A 1 164 ? -1.169 2.552 15.389 1.00 72.62 164 ASP A O 1
ATOM 1202 N N . ARG A 1 165 ? 0.512 1.453 14.399 1.00 73.88 165 ARG A N 1
ATOM 1203 C CA . ARG A 1 165 ? 0.860 0.669 15.603 1.00 73.88 165 ARG A CA 1
ATOM 1204 C C . ARG A 1 165 ? 1.151 1.547 16.819 1.00 73.88 165 ARG A C 1
ATOM 1206 O O . ARG A 1 165 ? 0.742 1.217 17.932 1.00 73.88 165 ARG A O 1
ATOM 1213 N N . THR A 1 166 ? 1.858 2.659 16.619 1.00 70.94 166 THR A N 1
ATOM 1214 C CA . THR A 1 166 ? 2.188 3.596 17.702 1.00 70.94 166 THR A CA 1
ATOM 1215 C C . THR A 1 166 ? 0.931 4.277 18.237 1.00 70.94 166 THR A C 1
ATOM 1217 O O . THR A 1 166 ? 0.766 4.419 19.450 1.00 70.94 166 THR A O 1
ATOM 1220 N N . ARG A 1 167 ? 0.013 4.660 17.343 1.00 73.19 167 ARG A N 1
ATOM 1221 C CA . ARG A 1 167 ? -1.286 5.230 17.705 1.00 73.19 167 ARG A CA 1
ATOM 1222 C C . ARG A 1 167 ? -2.122 4.245 18.520 1.00 73.19 167 ARG A C 1
ATOM 1224 O O . ARG A 1 167 ? -2.680 4.643 19.540 1.00 73.19 167 ARG A O 1
ATOM 1231 N N . ASP A 1 168 ? -2.166 2.977 18.127 1.00 69.94 168 ASP A N 1
ATOM 1232 C CA . ASP A 1 168 ? -2.939 1.955 18.841 1.00 69.94 168 ASP A CA 1
ATOM 1233 C C . ASP A 1 168 ? -2.357 1.649 20.222 1.00 69.94 168 ASP A C 1
ATOM 1235 O O . ASP A 1 168 ? -3.096 1.579 21.209 1.00 69.94 168 ASP A O 1
ATOM 1239 N N . ALA A 1 169 ? -1.028 1.541 20.318 1.00 74.12 169 ALA A N 1
ATOM 1240 C CA . ALA A 1 169 ? -0.334 1.374 21.590 1.00 74.12 169 ALA A CA 1
ATOM 1241 C C . ALA A 1 169 ? -0.600 2.555 22.540 1.00 74.12 169 ALA A C 1
ATOM 1243 O O . ALA A 1 169 ? -0.921 2.339 23.710 1.00 74.12 169 ALA A O 1
ATOM 1244 N N . LEU A 1 170 ? -0.549 3.793 22.033 1.00 75.19 170 LEU A N 1
ATOM 1245 C CA . LEU A 1 170 ? -0.882 4.994 22.805 1.00 75.19 170 LEU A CA 1
ATOM 1246 C C . LEU A 1 170 ? -2.331 4.982 23.291 1.00 75.19 170 LEU A C 1
ATOM 1248 O O . LEU A 1 170 ? -2.576 5.218 24.473 1.00 75.19 170 LEU A O 1
ATOM 1252 N N . LEU A 1 171 ? -3.292 4.692 22.411 1.00 77.75 171 LEU A N 1
ATOM 1253 C CA . LEU A 1 171 ? -4.710 4.663 22.779 1.00 77.75 171 LEU A CA 1
ATOM 1254 C C . LEU A 1 171 ? -5.001 3.584 23.825 1.00 77.75 171 LEU A C 1
ATOM 1256 O O . LEU A 1 171 ? -5.728 3.843 24.790 1.00 77.75 171 LEU A O 1
ATOM 1260 N N . SER A 1 172 ? -4.402 2.401 23.677 1.00 74.44 172 SER A N 1
ATOM 1261 C CA . SER A 1 172 ? -4.517 1.324 24.660 1.00 74.44 172 SER A CA 1
ATOM 1262 C C . SER A 1 172 ? -3.927 1.735 26.009 1.00 74.44 172 SER A C 1
ATOM 1264 O O . SER A 1 172 ? -4.589 1.585 27.036 1.00 74.44 172 SER A O 1
ATOM 1266 N N . HIS A 1 173 ? -2.717 2.301 26.015 1.00 74.31 173 HIS A N 1
ATOM 1267 C CA . HIS A 1 173 ? -2.036 2.732 27.236 1.00 74.31 173 HIS A CA 1
ATOM 1268 C C . HIS A 1 173 ? -2.815 3.830 27.973 1.00 74.31 173 HIS A C 1
ATOM 1270 O O . HIS A 1 173 ? -3.138 3.664 29.146 1.00 74.31 173 HIS A O 1
ATOM 1276 N N . ILE A 1 174 ? -3.222 4.893 27.266 1.00 77.94 174 ILE A N 1
ATOM 1277 C CA . ILE A 1 174 ? -4.029 5.988 27.832 1.00 77.94 174 ILE A CA 1
ATOM 1278 C C . ILE A 1 174 ? -5.309 5.441 28.468 1.00 77.94 174 ILE A C 1
ATOM 1280 O O . ILE A 1 174 ? -5.714 5.878 29.541 1.00 77.94 174 ILE A O 1
ATOM 1284 N N . SER A 1 175 ? -5.948 4.458 27.842 1.00 75.25 175 SER A N 1
ATOM 1285 C CA . SER A 1 175 ? -7.195 3.906 28.368 1.00 75.25 175 SER A CA 1
ATOM 1286 C C . SER A 1 175 ? -7.007 3.101 29.650 1.00 75.25 175 SER A C 1
ATOM 1288 O O . SER A 1 175 ? -7.856 3.177 30.538 1.00 75.25 175 SER A O 1
ATOM 1290 N N . HIS A 1 176 ? -5.906 2.358 29.776 1.00 76.81 176 HIS A N 1
ATOM 1291 C CA . HIS A 1 176 ? -5.561 1.672 31.022 1.00 76.81 176 HIS A CA 1
ATOM 1292 C C . HIS A 1 176 ? -5.237 2.668 32.142 1.00 76.81 176 HIS A C 1
ATOM 1294 O O . HIS A 1 176 ? -5.803 2.557 33.232 1.00 76.81 176 HIS A O 1
ATOM 1300 N N . GLU A 1 177 ? -4.423 3.682 31.845 1.00 80.62 177 GLU A N 1
ATOM 1301 C CA . GLU A 1 177 ? -4.041 4.732 32.797 1.00 80.62 177 GLU A CA 1
ATOM 1302 C C . GLU A 1 177 ? -5.230 5.589 33.248 1.00 80.62 177 GLU A C 1
ATOM 1304 O O . GLU A 1 177 ? -5.247 6.069 34.375 1.00 80.62 177 GLU A O 1
ATOM 1309 N N . LEU A 1 178 ? -6.262 5.755 32.412 1.00 80.00 178 LEU A N 1
ATOM 1310 C CA . LEU A 1 178 ? -7.487 6.463 32.794 1.00 80.00 178 LEU A CA 1
ATOM 1311 C C . LEU A 1 178 ? -8.487 5.573 33.542 1.00 80.00 178 LEU A C 1
ATOM 1313 O O . LEU A 1 178 ? -9.170 6.049 34.449 1.00 80.00 178 LEU A O 1
ATOM 1317 N N . ARG A 1 179 ? -8.591 4.283 33.199 1.00 75.50 179 ARG A N 1
ATOM 1318 C CA . ARG A 1 179 ? -9.554 3.365 33.831 1.00 75.50 179 ARG A CA 1
ATOM 1319 C C . ARG A 1 179 ? -9.255 3.164 35.314 1.00 75.50 179 ARG A C 1
ATOM 1321 O O . ARG A 1 179 ? -10.188 3.171 36.116 1.00 75.50 179 ARG A O 1
ATOM 1328 N N . THR A 1 180 ? -7.988 3.006 35.682 1.00 70.06 180 THR A N 1
ATOM 1329 C CA . THR A 1 180 ? -7.564 2.779 37.073 1.00 70.06 180 THR A CA 1
ATOM 1330 C C . THR A 1 180 ? -8.012 3.901 38.028 1.00 70.06 180 THR A C 1
ATOM 1332 O O . THR A 1 180 ? -8.766 3.605 38.959 1.00 70.06 180 THR A O 1
ATOM 1335 N N . PRO A 1 181 ? -7.675 5.190 37.810 1.00 77.50 181 PRO A N 1
ATOM 1336 C CA . PRO A 1 181 ? -8.113 6.272 38.691 1.00 77.50 181 PRO A CA 1
ATOM 1337 C C . PRO A 1 181 ? -9.632 6.483 38.658 1.00 77.50 181 PRO A C 1
ATOM 1339 O O . PRO A 1 181 ? -10.223 6.748 39.703 1.00 77.50 181 PRO A O 1
ATOM 1342 N N . LEU A 1 182 ? -10.293 6.311 37.506 1.00 84.19 182 LEU A N 1
ATOM 1343 C CA . LEU A 1 182 ? -11.757 6.403 37.410 1.00 84.19 182 LEU A CA 1
ATOM 1344 C C . LEU A 1 182 ? -12.468 5.310 38.215 1.00 84.19 182 LEU A C 1
ATOM 1346 O O . LEU A 1 182 ? -13.478 5.587 38.860 1.00 84.19 182 LEU A O 1
ATOM 1350 N N . THR A 1 183 ? -11.928 4.090 38.217 1.00 76.38 183 THR A N 1
ATOM 1351 C CA . THR A 1 183 ? -12.467 2.972 39.008 1.00 76.38 183 THR A CA 1
ATOM 1352 C C . THR A 1 183 ? -12.346 3.264 40.501 1.00 76.38 183 THR A C 1
ATOM 1354 O O . THR A 1 183 ? -13.302 3.070 41.249 1.00 76.38 183 THR A O 1
ATOM 1357 N N . THR A 1 184 ? -11.208 3.813 40.930 1.00 86.75 184 THR A N 1
ATOM 1358 C CA . THR A 1 184 ? -10.986 4.234 42.318 1.00 86.75 184 THR A CA 1
ATOM 1359 C C . THR A 1 184 ? -11.929 5.367 42.735 1.00 86.75 184 THR A C 1
ATOM 1361 O O . THR A 1 184 ? -12.569 5.275 43.781 1.00 86.75 184 THR A O 1
ATOM 1364 N N . ILE A 1 185 ? -12.082 6.406 41.903 1.00 86.56 185 ILE A N 1
ATOM 1365 C CA . ILE A 1 185 ? -13.028 7.512 42.140 1.00 86.56 185 ILE A CA 1
ATOM 1366 C C . ILE A 1 185 ? -14.450 6.968 42.297 1.00 86.56 185 ILE A C 1
ATOM 1368 O O . ILE A 1 185 ? -15.127 7.294 43.270 1.00 86.56 185 ILE A O 1
ATOM 1372 N N . LYS A 1 186 ? -14.882 6.087 41.390 1.00 84.31 186 LYS A N 1
ATOM 1373 C CA . LYS A 1 186 ? -16.200 5.449 41.457 1.00 84.31 186 LYS A CA 1
ATOM 1374 C C . LYS A 1 186 ? -16.369 4.618 42.734 1.00 84.31 186 LYS A C 1
ATOM 1376 O O . LYS A 1 186 ? -17.418 4.680 43.367 1.00 84.31 186 LYS A O 1
ATOM 1381 N N . GLY A 1 187 ? -15.328 3.905 43.164 1.00 83.31 187 GLY A N 1
ATOM 1382 C CA . GLY A 1 187 ? -15.318 3.178 44.435 1.00 83.31 187 GLY A CA 1
ATOM 1383 C C . GLY A 1 187 ? -15.607 4.083 45.638 1.00 83.31 187 GLY A C 1
ATOM 1384 O O . GLY A 1 187 ? -16.477 3.767 46.450 1.00 83.31 187 GLY A O 1
ATOM 1385 N N . TYR A 1 188 ? -14.942 5.238 45.728 1.00 86.94 188 TYR A N 1
ATOM 1386 C CA . TYR A 1 188 ? -15.180 6.207 46.804 1.00 86.94 188 TYR A CA 1
ATOM 1387 C C . TYR A 1 188 ? -16.567 6.850 46.738 1.00 86.94 188 TYR A C 1
ATOM 1389 O O . TYR A 1 188 ? -17.234 6.970 47.767 1.00 86.94 188 TYR A O 1
ATOM 1397 N N . LEU A 1 189 ? -17.033 7.211 45.540 1.00 89.38 189 LEU A N 1
ATOM 1398 C CA . LEU A 1 189 ? -18.372 7.770 45.345 1.00 89.38 189 LEU A CA 1
ATOM 1399 C C . LEU A 1 189 ? -19.457 6.763 45.755 1.00 89.38 189 LEU A C 1
ATOM 1401 O O . LEU A 1 189 ? -20.366 7.115 46.506 1.00 89.38 189 LEU A O 1
ATOM 1405 N N . ALA A 1 190 ? -19.309 5.491 45.373 1.00 83.81 190 ALA A N 1
ATOM 1406 C CA . ALA A 1 190 ? -20.213 4.416 45.773 1.00 83.81 190 ALA A CA 1
ATOM 1407 C C . ALA A 1 190 ? -20.204 4.165 47.292 1.00 83.81 190 ALA A C 1
ATOM 1409 O O . ALA A 1 190 ? -21.250 3.874 47.871 1.00 83.81 190 ALA A O 1
ATOM 1410 N N . MET A 1 191 ? -19.050 4.287 47.960 1.00 86.00 191 MET A N 1
ATOM 1411 C CA . MET A 1 191 ? -18.975 4.196 49.425 1.00 86.00 191 MET A CA 1
ATOM 1412 C C . MET A 1 191 ? -19.709 5.352 50.111 1.00 86.00 191 MET A C 1
ATOM 1414 O O . MET A 1 191 ? -20.424 5.112 51.084 1.00 86.00 191 MET A O 1
ATOM 1418 N N . GLY A 1 192 ? -19.594 6.574 49.581 1.00 87.06 192 GLY A N 1
ATOM 1419 C CA . GLY A 1 192 ? -20.351 7.731 50.062 1.00 87.06 192 GLY A CA 1
ATOM 1420 C C . GLY A 1 192 ? -21.860 7.548 49.892 1.00 87.06 192 GLY A C 1
ATOM 1421 O O . GLY A 1 192 ? -22.608 7.694 50.852 1.00 87.06 192 GLY A O 1
ATOM 1422 N N . LEU A 1 193 ? -22.306 7.129 48.704 1.00 83.31 193 LEU A N 1
ATOM 1423 C CA . LEU A 1 193 ? -23.728 6.885 48.419 1.00 83.31 193 LEU A CA 1
ATOM 1424 C C . LEU A 1 193 ? -24.336 5.764 49.277 1.00 83.31 193 LEU A C 1
ATOM 1426 O O . LEU A 1 193 ? -25.519 5.812 49.592 1.00 83.31 193 LEU A O 1
ATOM 1430 N N . LYS A 1 194 ? -23.534 4.770 49.683 1.00 84.50 194 LYS A N 1
ATOM 1431 C CA . LYS A 1 194 ? -23.953 3.669 50.570 1.00 84.50 194 LYS A CA 1
ATOM 1432 C C . LYS A 1 194 ? -23.855 4.010 52.065 1.00 84.50 194 LYS A C 1
ATOM 1434 O O . LYS A 1 194 ? -23.991 3.109 52.888 1.00 84.50 194 LYS A O 1
ATOM 1439 N N . GLY A 1 195 ? -23.552 5.263 52.423 1.00 83.94 195 GLY A N 1
ATOM 1440 C CA . GLY A 1 195 ? -23.414 5.706 53.818 1.00 83.94 195 GLY A CA 1
ATOM 1441 C C . GLY A 1 195 ? -22.198 5.129 54.553 1.00 83.94 195 GLY A C 1
ATOM 1442 O O . GLY A 1 195 ? -22.086 5.254 55.768 1.00 83.94 195 GLY A O 1
ATOM 1443 N N . ARG A 1 196 ? -21.254 4.497 53.839 1.00 84.50 196 ARG A N 1
ATOM 1444 C CA . ARG A 1 196 ? -20.062 3.866 54.440 1.00 84.50 196 ARG A CA 1
ATOM 1445 C C . ARG A 1 196 ? -18.983 4.865 54.858 1.00 84.50 196 ARG A C 1
ATOM 1447 O O . ARG A 1 196 ? -18.040 4.479 55.537 1.00 84.50 196 ARG A O 1
ATOM 1454 N N . LEU A 1 197 ? -19.116 6.124 54.445 1.00 86.00 197 LEU A N 1
ATOM 1455 C CA . LEU A 1 197 ? -18.232 7.233 54.820 1.00 86.00 197 LEU A CA 1
ATOM 1456 C C . LEU A 1 197 ? -18.860 8.150 55.891 1.00 86.00 197 LEU A C 1
ATOM 1458 O O . LEU A 1 197 ? -18.332 9.230 56.141 1.00 86.00 197 LEU A O 1
ATOM 1462 N N . GLY A 1 198 ? -19.966 7.724 56.515 1.00 86.75 198 GLY A N 1
ATOM 1463 C CA . GLY A 1 198 ? -20.745 8.507 57.479 1.00 86.75 198 GLY A CA 1
ATOM 1464 C C . GLY A 1 198 ? -22.028 9.098 56.887 1.00 86.75 198 GLY A C 1
ATOM 1465 O O . GLY A 1 198 ? -22.324 8.920 55.702 1.00 86.75 198 GLY A O 1
ATOM 1466 N N . GLU A 1 199 ? -22.801 9.792 57.726 1.00 87.25 199 GLU A N 1
ATOM 1467 C CA . GLU A 1 199 ? -24.017 10.489 57.299 1.00 87.25 199 GLU A CA 1
ATOM 1468 C C . GLU A 1 199 ? -23.670 11.720 56.458 1.00 87.25 199 GLU A C 1
ATOM 1470 O O . GLU A 1 199 ? -22.872 12.575 56.847 1.00 87.25 199 GLU A O 1
ATOM 1475 N N . LEU A 1 200 ? -24.286 11.809 55.282 1.00 89.19 200 LEU A N 1
ATOM 1476 C CA . LEU A 1 200 ? -24.114 12.909 54.344 1.00 89.19 200 LEU A CA 1
ATOM 1477 C C . LEU A 1 200 ? -25.426 13.679 54.234 1.00 89.19 200 LEU A C 1
ATOM 1479 O O . LEU A 1 200 ? -26.497 13.085 54.130 1.00 89.19 200 LEU A O 1
ATOM 1483 N N . SER A 1 201 ? -25.345 15.008 54.200 1.00 91.44 201 SER A N 1
ATOM 1484 C CA . SER A 1 201 ? -26.513 15.854 53.936 1.00 91.44 201 SER A CA 1
ATOM 1485 C C . SER A 1 201 ? -27.092 15.592 52.541 1.00 91.44 201 SER A C 1
ATOM 1487 O O . SER A 1 201 ? -26.371 15.218 51.612 1.00 91.44 201 SER A O 1
ATOM 1489 N N . GLU A 1 202 ? -28.378 15.891 52.341 1.00 86.75 202 GLU A N 1
ATOM 1490 C CA . GLU A 1 202 ? -29.036 15.759 51.030 1.00 86.75 202 GLU A CA 1
ATOM 1491 C C . GLU A 1 202 ? -28.301 16.519 49.912 1.00 86.75 202 GLU A C 1
ATOM 1493 O O . GLU A 1 202 ? -28.173 16.028 48.787 1.00 86.75 202 GLU A O 1
ATOM 1498 N N . LYS A 1 203 ? -27.745 17.701 50.220 1.00 86.38 203 LYS A N 1
ATOM 1499 C CA . LYS A 1 203 ? -26.922 18.464 49.269 1.00 86.38 203 LYS A CA 1
ATOM 1500 C C . LYS A 1 203 ? -25.644 17.713 48.888 1.00 86.38 203 LYS A C 1
ATOM 1502 O O . LYS A 1 203 ? -25.294 17.692 47.710 1.00 86.38 203 LYS A O 1
ATOM 1507 N N . GLN A 1 204 ? -24.957 17.090 49.847 1.00 87.56 204 GLN A N 1
ATOM 1508 C CA . GLN A 1 204 ? -23.748 16.301 49.582 1.00 87.56 204 GLN A CA 1
ATOM 1509 C C . GLN A 1 204 ? -24.065 15.039 48.773 1.00 87.56 204 GLN A C 1
ATOM 1511 O O . GLN A 1 204 ? -23.362 14.755 47.806 1.00 87.56 204 GLN A O 1
ATOM 1516 N N . LEU A 1 205 ? -25.153 14.334 49.100 1.00 85.19 205 LEU A N 1
ATOM 1517 C CA . LEU A 1 205 ? -25.624 13.173 48.335 1.00 85.19 205 LEU A CA 1
ATOM 1518 C C . LEU A 1 205 ? -25.944 13.542 46.880 1.00 85.19 205 LEU A C 1
ATOM 1520 O O . LEU A 1 205 ? -25.533 12.838 45.958 1.00 85.19 205 LEU A O 1
ATOM 1524 N N . SER A 1 206 ? -26.604 14.684 46.659 1.00 79.56 206 SER A N 1
ATOM 1525 C CA . SER A 1 206 ? -26.884 15.202 45.314 1.00 79.56 206 SER A CA 1
ATOM 1526 C C . SER A 1 206 ? -25.602 15.469 44.514 1.00 79.56 206 SER A C 1
ATOM 1528 O O . SER A 1 206 ? -25.482 15.031 43.367 1.00 79.56 206 SER A O 1
ATOM 1530 N N . VAL A 1 207 ? -24.605 16.119 45.128 1.00 82.50 207 VAL A N 1
ATOM 1531 C CA . VAL A 1 207 ? -23.306 16.407 44.494 1.00 82.50 207 VAL A CA 1
ATOM 1532 C C . VAL A 1 207 ? -22.531 15.124 44.183 1.00 82.50 207 VAL A C 1
ATOM 1534 O O . VAL A 1 207 ? -22.047 14.966 43.063 1.00 82.50 207 VAL A O 1
ATOM 1537 N N . ILE A 1 208 ? -22.455 14.179 45.122 1.00 87.12 208 ILE A N 1
ATOM 1538 C CA . ILE A 1 208 ? -21.785 12.884 44.917 1.00 87.12 208 ILE A CA 1
ATOM 1539 C C . ILE A 1 208 ? -22.461 12.104 43.788 1.00 87.12 208 ILE A C 1
ATOM 1541 O O . ILE A 1 208 ? -21.772 11.578 42.917 1.00 87.12 208 ILE A O 1
ATOM 1545 N N . GLY A 1 209 ? -23.795 12.105 43.729 1.00 77.81 209 GLY A N 1
ATOM 1546 C CA . GLY A 1 209 ? -24.534 11.493 42.626 1.00 77.81 209 GLY A CA 1
ATOM 1547 C C . GLY A 1 209 ? -24.244 12.145 41.266 1.00 77.81 209 GLY A C 1
ATOM 1548 O O . GLY A 1 209 ? -24.230 11.461 40.244 1.00 77.81 209 GLY A O 1
ATOM 1549 N N . ILE A 1 210 ? -23.982 13.458 41.214 1.00 75.81 210 ILE A N 1
ATOM 1550 C CA . ILE A 1 210 ? -23.531 14.128 39.981 1.00 75.81 210 ILE A CA 1
ATOM 1551 C C . ILE A 1 210 ? -22.124 13.655 39.593 1.00 75.81 210 ILE A C 1
ATOM 1553 O O . ILE A 1 210 ? -21.890 13.368 38.416 1.00 75.81 210 ILE A O 1
ATOM 1557 N N . CYS A 1 211 ? -21.196 13.573 40.547 1.00 81.00 211 CYS A N 1
ATOM 1558 C CA . CYS A 1 211 ? -19.834 13.093 40.303 1.00 81.00 211 CYS A CA 1
ATOM 1559 C C . CYS A 1 211 ? -19.828 11.648 39.787 1.00 81.00 211 CYS A C 1
ATOM 1561 O O . CYS A 1 211 ? -19.133 11.355 38.815 1.00 81.00 211 CYS A O 1
ATOM 1563 N N . ASP A 1 212 ? -20.655 10.781 40.370 1.00 79.94 212 ASP A N 1
ATOM 1564 C CA . ASP A 1 212 ? -20.770 9.366 40.005 1.00 79.94 212 ASP A CA 1
ATOM 1565 C C . ASP A 1 212 ? -21.257 9.197 38.558 1.00 79.94 212 ASP A C 1
ATOM 1567 O O . ASP A 1 212 ? -20.582 8.588 37.724 1.00 79.94 212 ASP A O 1
ATOM 1571 N N . ARG A 1 213 ? -22.333 9.905 38.185 1.00 75.75 213 ARG A N 1
ATOM 1572 C CA . ARG A 1 213 ? -22.829 9.929 36.797 1.00 75.75 213 ARG A CA 1
ATOM 1573 C C . ARG A 1 213 ? -21.794 10.444 35.792 1.00 75.75 213 ARG A C 1
ATOM 1575 O O . ARG A 1 213 ? -21.779 9.998 34.640 1.00 75.75 213 ARG A O 1
ATOM 1582 N N . ASN A 1 214 ? -20.949 11.400 36.184 1.00 73.44 214 ASN A N 1
ATOM 1583 C CA . ASN A 1 214 ? -19.883 11.915 35.320 1.00 73.44 214 ASN A CA 1
ATOM 1584 C C . ASN A 1 214 ? -18.714 10.927 35.190 1.00 73.44 214 ASN A C 1
ATOM 1586 O O . ASN A 1 214 ? -18.193 10.774 34.084 1.00 73.44 214 ASN A O 1
ATOM 1590 N N . ALA A 1 215 ? -18.348 10.219 36.261 1.00 79.94 215 ALA A N 1
ATOM 1591 C CA . ALA A 1 215 ? -17.353 9.148 36.211 1.00 79.94 215 ALA A CA 1
ATOM 1592 C C . ALA A 1 215 ? -17.800 8.018 35.263 1.00 79.94 215 ALA A C 1
ATOM 1594 O O . ALA A 1 215 ? -17.041 7.613 34.380 1.00 79.94 215 ALA A O 1
ATOM 1595 N N . ASP A 1 216 ? -19.069 7.605 35.336 1.00 74.88 216 ASP A N 1
ATOM 1596 C CA . ASP A 1 216 ? -19.651 6.625 34.409 1.00 74.88 216 ASP A CA 1
ATOM 1597 C C . ASP A 1 216 ? -19.685 7.118 32.961 1.00 74.88 216 ASP A C 1
ATOM 1599 O O . ASP A 1 216 ? -19.491 6.363 32.005 1.00 74.88 216 ASP A O 1
ATOM 1603 N N . ARG A 1 217 ? -19.955 8.410 32.750 1.00 74.50 217 ARG A N 1
ATOM 1604 C CA . ARG A 1 217 ? -19.885 9.005 31.411 1.00 74.50 217 ARG A CA 1
ATOM 1605 C C . ARG A 1 217 ? -18.461 8.953 30.849 1.00 74.50 217 ARG A C 1
ATOM 1607 O O . ARG A 1 217 ? -18.312 8.625 29.675 1.00 74.50 217 ARG A O 1
ATOM 1614 N N . LEU A 1 218 ? -17.443 9.250 31.654 1.00 79.69 218 LEU A N 1
ATOM 1615 C CA . LEU A 1 218 ? -16.041 9.227 31.226 1.00 79.69 218 LEU A CA 1
ATOM 1616 C C . LEU A 1 218 ? -15.560 7.814 30.885 1.00 79.69 218 LEU A C 1
ATOM 1618 O O . LEU A 1 218 ? -14.987 7.621 29.815 1.00 79.69 218 LEU A O 1
ATOM 1622 N N . LEU A 1 219 ? -15.851 6.824 31.736 1.00 78.44 219 LEU A N 1
ATOM 1623 C CA . LEU A 1 219 ? -15.499 5.423 31.475 1.00 78.44 219 LEU A CA 1
ATOM 1624 C C . LEU A 1 219 ? -16.088 4.922 30.150 1.00 78.44 219 LEU A C 1
ATOM 1626 O O . LEU A 1 219 ? -15.384 4.296 29.358 1.00 78.44 219 LEU A O 1
ATOM 1630 N N . ARG A 1 220 ? -17.351 5.263 29.869 1.00 73.12 220 ARG A N 1
ATOM 1631 C CA . ARG A 1 220 ? -17.998 4.921 28.594 1.00 73.12 220 ARG A CA 1
ATOM 1632 C C . ARG A 1 220 ? -17.333 5.592 27.398 1.00 73.12 220 ARG A C 1
ATOM 1634 O O . ARG A 1 220 ? -17.042 4.914 26.424 1.00 73.12 220 ARG A O 1
ATOM 1641 N N . LEU A 1 221 ? -17.036 6.891 27.476 1.00 75.50 221 LEU A N 1
ATOM 1642 C CA . LEU A 1 221 ? -16.374 7.606 26.377 1.00 75.50 221 LEU A CA 1
ATOM 1643 C C . LEU A 1 221 ? -14.997 7.019 26.042 1.00 75.50 221 LEU A C 1
ATOM 1645 O O . LEU A 1 221 ? -14.640 6.939 24.869 1.00 75.50 221 LEU A O 1
ATOM 1649 N N . ILE A 1 222 ? -14.242 6.584 27.053 1.00 77.94 222 ILE A N 1
ATOM 1650 C CA . ILE A 1 222 ? -12.944 5.924 26.860 1.00 77.94 222 ILE A CA 1
ATOM 1651 C C . ILE A 1 222 ? -13.128 4.575 26.152 1.00 77.94 222 ILE A C 1
ATOM 1653 O O . ILE A 1 222 ? -12.430 4.289 25.179 1.00 77.94 222 ILE A O 1
ATOM 1657 N N . ASN A 1 223 ? -14.089 3.763 26.600 1.00 73.62 223 ASN A N 1
ATOM 1658 C CA . ASN A 1 223 ? -14.378 2.468 25.981 1.00 73.62 223 ASN A CA 1
ATOM 1659 C C . ASN A 1 223 ? -14.861 2.620 24.526 1.00 73.62 223 ASN A C 1
ATOM 1661 O O . ASN A 1 223 ? -14.389 1.901 23.646 1.00 73.62 223 ASN A O 1
ATOM 1665 N N . ASP A 1 224 ? -15.737 3.589 24.253 1.00 75.44 224 ASP A N 1
ATOM 1666 C CA . ASP A 1 224 ? -16.260 3.869 22.911 1.00 75.44 224 ASP A CA 1
ATOM 1667 C C . ASP A 1 224 ? -15.156 4.347 21.957 1.00 75.44 224 ASP A C 1
ATOM 1669 O O . ASP A 1 224 ? -15.104 3.927 20.796 1.00 75.44 224 ASP A O 1
ATOM 1673 N N . LEU A 1 225 ? -14.247 5.199 22.445 1.00 79.50 225 LEU A N 1
ATOM 1674 C CA . LEU A 1 225 ? -13.093 5.677 21.683 1.00 79.50 225 LEU A CA 1
ATOM 1675 C C . LEU A 1 225 ? -12.169 4.518 21.292 1.00 79.50 225 LEU A C 1
ATOM 1677 O O . LEU A 1 225 ? -11.776 4.412 20.130 1.00 79.50 225 LEU A O 1
ATOM 1681 N N . LEU A 1 226 ? -11.862 3.629 22.239 1.00 74.69 226 LEU A N 1
ATOM 1682 C CA . LEU A 1 226 ? -11.048 2.441 21.986 1.00 74.69 226 LEU A CA 1
ATOM 1683 C C . LEU A 1 226 ? -11.686 1.491 20.978 1.00 74.69 226 LEU A C 1
ATOM 1685 O O . LEU A 1 226 ? -11.006 0.990 20.083 1.00 74.69 226 LEU A O 1
ATOM 1689 N N . LEU A 1 227 ? -12.982 1.220 21.136 1.00 72.19 227 LEU A N 1
ATOM 1690 C CA . LEU A 1 227 ? -13.716 0.345 20.231 1.00 72.19 227 LEU A CA 1
ATOM 1691 C C . LEU A 1 227 ? -13.703 0.916 18.810 1.00 72.19 227 LEU A C 1
ATOM 1693 O O . LEU A 1 227 ? -13.414 0.193 17.859 1.00 72.19 227 LEU A O 1
ATOM 1697 N N . THR A 1 228 ? -13.953 2.220 18.676 1.00 73.19 228 THR A N 1
ATOM 1698 C CA . THR A 1 228 ? -13.935 2.917 17.383 1.00 73.19 228 THR A CA 1
ATOM 1699 C C . THR A 1 228 ? -12.552 2.852 16.743 1.00 73.19 228 THR A C 1
ATOM 1701 O O . THR A 1 228 ? -12.445 2.471 15.582 1.00 73.19 228 THR A O 1
ATOM 1704 N N . ALA A 1 229 ? -11.489 3.123 17.506 1.00 71.81 229 ALA A N 1
ATOM 1705 C CA . ALA A 1 229 ? -10.118 3.051 17.007 1.00 71.81 229 ALA A CA 1
ATOM 1706 C C . ALA A 1 229 ? -9.751 1.646 16.497 1.00 71.81 229 ALA A C 1
ATOM 1708 O O . ALA A 1 229 ? -9.224 1.503 15.397 1.00 71.81 229 ALA A O 1
ATOM 1709 N N . ARG A 1 230 ? -10.112 0.593 17.245 1.00 71.38 230 ARG A N 1
ATOM 1710 C CA . ARG A 1 230 ? -9.875 -0.806 16.840 1.00 71.38 230 ARG A CA 1
ATOM 1711 C C . ARG A 1 230 ? -10.652 -1.205 15.583 1.00 71.38 230 ARG A C 1
ATOM 1713 O O . ARG A 1 230 ? -10.153 -2.000 14.786 1.00 71.38 230 ARG A O 1
ATOM 1720 N N . LEU A 1 231 ? -11.870 -0.683 15.415 1.00 73.12 231 LEU A N 1
ATOM 1721 C CA . LEU A 1 231 ? -12.696 -0.918 14.228 1.00 73.12 231 LEU A CA 1
ATOM 1722 C C . LEU A 1 231 ? -12.140 -0.193 12.998 1.00 73.12 231 LEU A C 1
ATOM 1724 O O . LEU A 1 231 ? -12.052 -0.800 11.933 1.00 73.12 231 LEU A O 1
ATOM 1728 N N . GLU A 1 232 ? -11.743 1.075 13.140 1.00 69.88 232 GLU A N 1
ATOM 1729 C CA . GLU A 1 232 ? -11.157 1.874 12.054 1.00 69.88 232 GLU A CA 1
ATOM 1730 C C . GLU A 1 232 ? -9.819 1.302 11.571 1.00 69.88 232 GLU A C 1
ATOM 1732 O O . GLU A 1 232 ? -9.567 1.283 10.367 1.00 69.88 232 GLU A O 1
ATOM 1737 N N . ALA A 1 233 ? -9.001 0.768 12.482 1.00 68.69 233 ALA A N 1
ATOM 1738 C CA . ALA A 1 233 ? -7.722 0.142 12.149 1.00 68.69 233 ALA A CA 1
ATOM 1739 C C . ALA A 1 233 ? -7.863 -1.251 11.499 1.00 68.69 233 ALA A C 1
ATOM 1741 O O . ALA A 1 233 ? -6.868 -1.847 11.091 1.00 68.69 233 ALA A O 1
ATOM 1742 N N . GLY A 1 234 ? -9.072 -1.828 11.441 1.00 67.56 234 GLY A N 1
ATOM 1743 C CA . GLY A 1 234 ? -9.286 -3.194 10.943 1.00 67.56 234 GLY A CA 1
ATOM 1744 C C . GLY A 1 234 ? -8.581 -4.283 11.768 1.00 67.56 234 GLY A C 1
ATOM 1745 O O . GLY A 1 234 ? -8.524 -5.437 11.350 1.00 67.56 234 GLY A O 1
ATOM 1746 N N . GLN A 1 235 ? -8.059 -3.939 12.949 1.00 65.44 235 GLN A N 1
ATOM 1747 C CA . GLN A 1 235 ? -7.269 -4.816 13.822 1.00 65.44 235 GLN A CA 1
ATOM 1748 C C . GLN A 1 235 ? -8.120 -5.757 14.674 1.00 65.44 235 GLN A C 1
ATOM 1750 O O . GLN A 1 235 ? -7.596 -6.549 15.461 1.00 65.44 235 GLN A O 1
ATOM 1755 N N . MET A 1 236 ? -9.443 -5.680 14.548 1.00 68.31 236 MET A N 1
ATOM 1756 C CA . MET A 1 236 ? -10.339 -6.576 15.254 1.00 68.31 236 MET A CA 1
ATOM 1757 C C . MET A 1 236 ? -10.303 -7.960 14.594 1.00 68.31 236 MET A C 1
ATOM 1759 O O . MET A 1 236 ? -11.064 -8.258 13.674 1.00 68.31 236 MET A O 1
ATOM 1763 N N . THR A 1 237 ? -9.402 -8.819 15.069 1.00 64.38 237 THR A N 1
ATOM 1764 C CA . THR A 1 237 ? -9.344 -10.219 14.655 1.00 64.38 237 THR A CA 1
ATOM 1765 C C . THR A 1 237 ? -10.574 -10.954 15.181 1.00 64.38 237 THR A C 1
ATOM 1767 O O . THR A 1 237 ? -10.767 -11.165 16.379 1.00 64.38 237 THR A O 1
ATOM 1770 N N . LEU A 1 238 ? -11.456 -11.326 14.258 1.00 76.62 238 LEU A N 1
ATOM 1771 C CA . LEU A 1 238 ? -12.585 -12.194 14.543 1.00 76.62 238 LEU A CA 1
ATOM 1772 C C . LEU A 1 238 ? -12.127 -13.640 14.336 1.00 76.62 238 LEU A C 1
ATOM 1774 O O . LEU A 1 238 ? -11.771 -14.015 13.223 1.00 76.62 238 LEU A O 1
ATOM 1778 N N . ASP A 1 239 ? -12.155 -14.442 15.400 1.00 77.31 239 ASP A N 1
ATOM 1779 C CA . ASP A 1 239 ? -12.017 -15.905 15.350 1.00 77.31 239 ASP A CA 1
ATOM 1780 C C . ASP A 1 239 ? -13.416 -16.538 15.496 1.00 77.31 239 ASP A C 1
ATOM 1782 O O . ASP A 1 239 ? -13.888 -16.746 16.620 1.00 77.31 239 ASP A O 1
ATOM 1786 N N . PRO A 1 240 ? -14.161 -16.734 14.387 1.00 85.88 240 PRO A N 1
ATOM 1787 C CA . PRO A 1 240 ? -15.560 -17.118 14.448 1.00 85.88 240 PRO A CA 1
ATOM 1788 C C . PRO A 1 240 ? -15.719 -18.622 14.702 1.00 85.88 240 PRO A C 1
ATOM 1790 O O . PRO A 1 240 ? -15.590 -19.456 13.791 1.00 85.88 240 PRO A O 1
ATOM 1793 N N . LYS A 1 241 ? -16.101 -18.955 15.935 1.00 89.00 241 LYS A N 1
ATOM 1794 C CA . LYS A 1 241 ? -16.406 -20.309 16.411 1.00 89.00 241 LYS A CA 1
ATOM 1795 C C . LYS A 1 241 ? -17.911 -20.544 16.463 1.00 89.00 241 LYS A C 1
ATOM 1797 O O . LYS A 1 241 ? -18.697 -19.598 16.479 1.00 89.00 241 LYS A O 1
ATOM 1802 N N . ALA A 1 242 ? -18.309 -21.814 16.444 1.00 91.12 242 ALA A N 1
ATOM 1803 C CA . ALA A 1 242 ? -19.689 -22.180 16.727 1.00 91.12 242 ALA A CA 1
ATOM 1804 C C . ALA A 1 242 ? -20.000 -21.808 18.181 1.00 91.12 242 ALA A C 1
ATOM 1806 O O . ALA A 1 242 ? -19.282 -22.217 19.090 1.00 91.12 242 ALA A O 1
ATOM 1807 N N . LEU A 1 243 ? -21.043 -21.014 18.384 1.00 92.00 243 LEU A N 1
ATOM 1808 C CA . LEU A 1 243 ? -21.474 -20.559 19.698 1.00 92.00 243 LEU A CA 1
ATOM 1809 C C . LEU A 1 243 ? -22.991 -20.517 19.762 1.00 92.00 243 LEU A C 1
ATOM 1811 O O . LEU A 1 243 ? -23.654 -20.343 18.738 1.00 92.00 243 LEU A O 1
ATOM 1815 N N . GLY A 1 244 ? -23.520 -20.668 20.966 1.00 92.06 244 GLY A N 1
ATOM 1816 C CA . GLY A 1 244 ? -24.937 -20.527 21.232 1.00 92.06 244 GLY A CA 1
ATOM 1817 C C . GLY A 1 244 ? -25.329 -19.067 21.451 1.00 92.06 244 GLY A C 1
ATOM 1818 O O . GLY A 1 244 ? -24.821 -18.418 22.364 1.00 92.06 244 GLY A O 1
ATOM 1819 N N . LEU A 1 245 ? -26.224 -18.533 20.623 1.00 91.75 245 LEU A N 1
ATOM 1820 C CA . LEU A 1 245 ? -26.629 -17.131 20.704 1.00 91.75 245 LEU A CA 1
ATOM 1821 C C . LEU A 1 245 ? -27.542 -16.835 21.904 1.00 91.75 245 LEU A C 1
ATOM 1823 O O . LEU A 1 245 ? -27.499 -15.723 22.420 1.00 91.75 245 LEU A O 1
ATOM 1827 N N . ARG A 1 246 ? -28.329 -17.807 22.386 1.00 92.62 246 ARG A N 1
ATOM 1828 C CA . ARG A 1 246 ? -29.159 -17.637 23.591 1.00 92.62 246 ARG A CA 1
ATOM 1829 C C . ARG A 1 246 ? -28.256 -17.450 24.809 1.00 92.62 246 ARG A C 1
ATOM 1831 O O . ARG A 1 246 ? -28.459 -16.499 25.558 1.00 92.62 246 ARG A O 1
ATOM 1838 N N . SER A 1 247 ? -27.223 -18.283 24.943 1.00 91.38 247 SER A N 1
ATOM 1839 C CA . SER A 1 247 ? -26.254 -18.181 26.044 1.00 91.38 247 SER A CA 1
ATOM 1840 C C . SER A 1 247 ? -25.511 -16.838 26.061 1.00 91.38 247 SER A C 1
ATOM 1842 O O . SER A 1 247 ? -25.320 -16.248 27.120 1.00 91.38 247 SER A O 1
ATOM 1844 N N . VAL A 1 248 ? -25.164 -16.307 24.884 1.00 92.75 248 VAL A N 1
ATOM 1845 C CA . VAL A 1 248 ? -24.520 -14.992 24.740 1.00 92.75 248 VAL A CA 1
ATOM 1846 C C . VAL A 1 248 ? -25.442 -13.848 25.171 1.00 92.75 248 VAL A C 1
ATOM 1848 O O . VAL A 1 248 ? -24.993 -12.921 25.842 1.00 92.75 248 VAL A O 1
ATOM 1851 N N . LEU A 1 249 ? -26.726 -13.894 24.802 1.00 92.12 249 LEU A N 1
ATOM 1852 C CA . LEU A 1 249 ? -27.694 -12.865 25.200 1.00 92.12 249 LEU A CA 1
ATOM 1853 C C . LEU A 1 249 ? -27.962 -12.891 26.708 1.00 92.12 249 LEU A C 1
ATOM 1855 O O . LEU A 1 249 ? -28.027 -11.835 27.332 1.00 92.12 249 LEU A O 1
ATOM 1859 N N . GLN A 1 250 ? -28.085 -14.087 27.290 1.00 91.00 250 GLN A N 1
ATOM 1860 C CA . GLN A 1 250 ? -28.268 -14.262 28.733 1.00 91.00 250 GLN A CA 1
ATOM 1861 C C . GLN A 1 250 ? -27.084 -13.707 29.523 1.00 91.00 250 GLN A C 1
ATOM 1863 O O . GLN A 1 250 ? -27.279 -12.975 30.487 1.00 91.00 250 GLN A O 1
ATOM 1868 N N . GLU A 1 251 ? -25.864 -13.995 29.079 1.00 88.56 251 GLU A N 1
ATOM 1869 C CA . GLU A 1 251 ? -24.651 -13.465 29.695 1.00 88.56 251 GLU A CA 1
ATOM 1870 C C . GLU A 1 251 ? -24.585 -11.934 29.621 1.00 88.56 251 GLU A C 1
ATOM 1872 O O . GLU A 1 251 ? -24.311 -11.287 30.628 1.00 88.56 251 GLU A O 1
ATOM 1877 N N . ALA A 1 252 ? -24.901 -11.335 28.467 1.00 87.44 252 ALA A N 1
ATOM 1878 C CA . ALA A 1 252 ? -24.929 -9.879 28.326 1.00 87.44 252 ALA A CA 1
ATOM 1879 C C . ALA A 1 252 ? -25.962 -9.211 29.255 1.00 87.44 252 ALA A C 1
ATOM 1881 O O . ALA A 1 252 ? -25.680 -8.161 29.830 1.00 87.44 252 ALA A O 1
ATOM 1882 N N . VAL A 1 253 ? -27.140 -9.822 29.434 1.00 88.69 253 VAL A N 1
ATOM 1883 C CA . VAL A 1 253 ? -28.148 -9.351 30.401 1.00 88.69 253 VAL A CA 1
ATOM 1884 C C . VAL A 1 253 ? -27.649 -9.500 31.834 1.00 88.69 253 VAL A C 1
ATOM 1886 O O . VAL A 1 253 ? -27.807 -8.583 32.636 1.00 88.69 253 VAL A O 1
ATOM 1889 N N . GLN A 1 254 ? -27.003 -10.620 32.154 1.00 86.00 254 GLN A N 1
ATOM 1890 C CA . GLN A 1 254 ? -26.490 -10.882 33.493 1.00 86.00 254 GLN A CA 1
ATOM 1891 C C . GLN A 1 254 ? -25.385 -9.898 33.897 1.00 86.00 254 GLN A C 1
ATOM 1893 O O . GLN A 1 254 ? -25.366 -9.448 35.042 1.00 86.00 254 GLN A O 1
ATOM 1898 N N . PHE A 1 255 ? -24.519 -9.498 32.961 1.00 81.12 255 PHE A N 1
ATOM 1899 C CA . PHE A 1 255 ? -23.515 -8.456 33.200 1.00 81.12 255 PHE A CA 1
ATOM 1900 C C . PHE A 1 255 ? -24.122 -7.098 33.577 1.00 81.12 255 PHE A C 1
ATOM 1902 O O . PHE A 1 255 ? -23.510 -6.356 34.340 1.00 81.12 255 PHE A O 1
ATOM 1909 N N . LEU A 1 256 ? -25.323 -6.787 33.084 1.00 83.69 256 LEU A N 1
ATOM 1910 C CA . LEU A 1 256 ? -26.011 -5.515 33.325 1.00 83.69 256 LEU A CA 1
ATOM 1911 C C . LEU A 1 256 ? -27.120 -5.610 34.382 1.00 83.69 256 LEU A C 1
ATOM 1913 O O . LEU A 1 256 ? -27.855 -4.645 34.580 1.00 83.69 256 LEU A O 1
ATOM 1917 N N . ALA A 1 257 ? -27.239 -6.738 35.089 1.00 82.19 257 ALA A N 1
ATOM 1918 C CA . ALA A 1 257 ? -28.299 -6.952 36.074 1.00 82.19 257 ALA A CA 1
ATOM 1919 C C . ALA A 1 257 ? -28.287 -5.895 37.195 1.00 82.19 257 ALA A C 1
ATOM 1921 O O . ALA A 1 257 ? -29.334 -5.356 37.540 1.00 82.19 257 ALA A O 1
ATOM 1922 N N . GLY A 1 258 ? -27.106 -5.540 37.713 1.00 77.44 258 GLY A N 1
ATOM 1923 C CA . GLY A 1 258 ? -26.980 -4.520 38.764 1.00 77.44 258 GLY A CA 1
ATOM 1924 C C . GLY A 1 258 ? -27.295 -3.097 38.284 1.00 77.44 258 GLY A C 1
ATOM 1925 O O . GLY A 1 258 ? -27.900 -2.310 39.015 1.00 77.44 258 GLY A O 1
ATOM 1926 N N . ASP A 1 259 ? -26.934 -2.768 37.041 1.00 78.00 259 ASP A N 1
ATOM 1927 C CA . ASP A 1 259 ? -27.271 -1.475 36.432 1.00 78.00 259 ASP A CA 1
ATOM 1928 C C . ASP A 1 259 ? -28.779 -1.370 36.170 1.00 78.00 259 ASP A C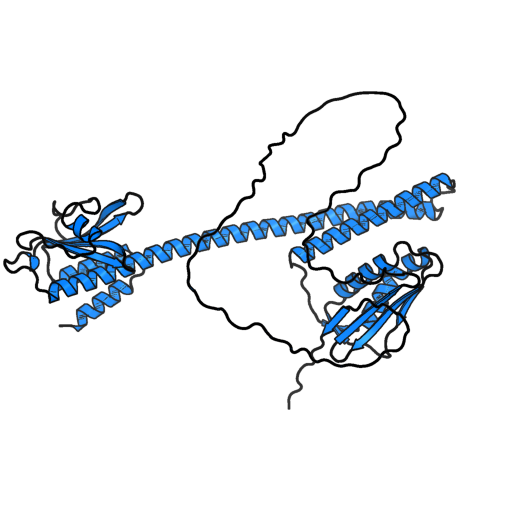 1
ATOM 1930 O O . ASP A 1 259 ? -29.382 -0.319 36.397 1.00 78.00 259 ASP A O 1
ATOM 1934 N N . ALA A 1 260 ? -29.402 -2.471 35.746 1.00 81.69 260 ALA A N 1
ATOM 1935 C CA . ALA A 1 260 ? -30.843 -2.576 35.556 1.00 81.69 260 ALA A CA 1
ATOM 1936 C C . ALA A 1 260 ? -31.617 -2.459 36.876 1.00 81.69 260 ALA A C 1
ATOM 1938 O O . ALA A 1 260 ? -32.585 -1.706 36.943 1.00 81.69 260 ALA A O 1
ATOM 1939 N N . GLU A 1 261 ? -31.150 -3.118 37.941 1.00 79.69 261 GLU A N 1
ATOM 1940 C CA . GLU A 1 261 ? -31.720 -3.008 39.290 1.00 79.69 261 GLU A CA 1
ATOM 1941 C C . GLU A 1 261 ? -31.635 -1.567 39.813 1.00 79.69 261 GLU A C 1
ATOM 1943 O O . GLU A 1 261 ? -32.617 -1.014 40.307 1.00 79.69 261 GLU A O 1
ATOM 1948 N N . THR A 1 262 ? -30.488 -0.911 39.615 1.00 77.19 262 THR A N 1
ATOM 1949 C CA . THR A 1 262 ? -30.289 0.497 39.991 1.00 77.19 262 THR A CA 1
ATOM 1950 C C . THR A 1 262 ? -31.202 1.434 39.195 1.00 77.19 262 THR A C 1
ATOM 1952 O O . THR A 1 262 ? -31.745 2.392 39.746 1.00 77.19 262 THR A O 1
ATOM 1955 N N . ALA A 1 263 ? -31.395 1.157 37.903 1.00 76.31 263 ALA A N 1
ATOM 1956 C CA . ALA A 1 263 ? -32.317 1.888 37.039 1.00 76.31 263 ALA A CA 1
ATOM 1957 C C . ALA A 1 263 ? -33.794 1.513 37.265 1.00 76.31 263 ALA A C 1
ATOM 1959 O O . ALA A 1 263 ? -34.667 2.182 36.712 1.00 76.31 263 ALA A O 1
ATOM 1960 N N . ARG A 1 264 ? -34.068 0.471 38.066 1.00 82.19 264 ARG A N 1
ATOM 1961 C CA . ARG A 1 264 ? -35.388 -0.141 38.280 1.00 82.19 264 ARG A CA 1
ATOM 1962 C C . ARG A 1 264 ? -36.094 -0.500 36.966 1.00 82.19 264 ARG A C 1
ATOM 1964 O O . ARG A 1 264 ? -37.280 -0.237 36.769 1.00 82.19 264 ARG A O 1
ATOM 1971 N N . VAL A 1 265 ? -35.318 -1.090 36.061 1.00 85.06 265 VAL A N 1
ATOM 1972 C CA . VAL A 1 265 ? -35.742 -1.577 34.746 1.00 85.06 265 VAL A CA 1
ATOM 1973 C C . VAL A 1 265 ? -35.622 -3.096 34.734 1.00 85.06 265 VAL A C 1
ATOM 1975 O O . VAL A 1 265 ? -34.606 -3.639 35.163 1.00 85.06 265 VAL A O 1
ATOM 1978 N N . GLU A 1 266 ? -36.621 -3.795 34.203 1.00 86.88 266 GLU A N 1
ATOM 1979 C CA . GLU A 1 266 ? -36.530 -5.246 34.024 1.00 86.88 266 GLU A CA 1
ATOM 1980 C C . GLU A 1 266 ? -35.847 -5.576 32.690 1.00 86.88 266 GLU A C 1
ATOM 1982 O O . GLU A 1 266 ? -36.255 -5.087 31.633 1.00 86.88 266 GLU A O 1
ATOM 1987 N N . LEU A 1 267 ? -34.810 -6.417 32.733 1.00 89.00 267 LEU A N 1
ATOM 1988 C CA . LEU A 1 267 ? -34.163 -6.971 31.544 1.00 89.00 267 LEU A CA 1
ATOM 1989 C C . LEU A 1 267 ? -34.598 -8.424 31.351 1.00 89.00 267 LEU A C 1
ATOM 1991 O O . LEU A 1 267 ? -34.389 -9.253 32.235 1.00 89.00 267 LEU A O 1
ATOM 1995 N N . SER A 1 268 ? -35.127 -8.758 30.175 1.00 89.00 268 SER A N 1
ATOM 1996 C CA . SER A 1 268 ? -35.518 -10.131 29.840 1.00 89.00 268 SER A CA 1
ATOM 1997 C C . SER A 1 268 ? -34.982 -10.582 28.481 1.00 89.00 268 SER A C 1
ATOM 1999 O O . SER A 1 268 ? -34.738 -9.781 27.575 1.00 89.00 268 SER A O 1
ATOM 2001 N N . VAL A 1 269 ? -34.774 -11.893 28.338 1.00 90.88 269 VAL A N 1
ATOM 2002 C CA . VAL A 1 269 ? -34.406 -12.534 27.068 1.00 90.88 269 VAL A CA 1
ATOM 2003 C C . VAL A 1 269 ? -35.531 -13.472 26.660 1.00 90.88 269 VAL A C 1
ATOM 2005 O O . VAL A 1 269 ? -35.796 -14.465 27.334 1.00 90.88 269 VAL A O 1
ATOM 2008 N N . GLU A 1 270 ? -36.151 -13.191 25.522 1.00 90.75 270 GLU A N 1
ATOM 2009 C CA . GLU A 1 270 ? -37.118 -14.070 24.878 1.00 90.75 270 GLU A CA 1
ATOM 2010 C C . GLU A 1 270 ? -36.416 -14.851 23.772 1.00 90.75 270 GLU A C 1
ATOM 2012 O O . GLU A 1 270 ? -35.954 -14.289 22.782 1.00 90.75 270 GLU A O 1
ATOM 2017 N N . ALA A 1 271 ? -36.308 -16.165 23.924 1.00 88.44 271 ALA A N 1
ATOM 2018 C CA . ALA A 1 271 ? -35.632 -17.012 22.950 1.00 88.44 271 ALA A CA 1
ATOM 2019 C C . ALA A 1 271 ? -36.360 -18.357 22.800 1.00 88.44 271 ALA A C 1
ATOM 2021 O O . ALA A 1 271 ? -36.849 -18.868 23.812 1.00 88.44 271 ALA A O 1
ATOM 2022 N N . PRO A 1 272 ? -36.370 -18.964 21.593 1.00 84.31 272 PRO A N 1
ATOM 2023 C CA . PRO A 1 272 ? -36.960 -20.276 21.345 1.00 84.31 272 PRO A CA 1
ATOM 2024 C C . PRO A 1 272 ? -36.408 -21.339 22.293 1.00 84.31 272 PRO A C 1
ATOM 2026 O O . PRO A 1 272 ? -35.311 -21.191 22.838 1.00 84.31 272 PRO A O 1
ATOM 2029 N N . GLU A 1 273 ? -37.150 -22.431 22.458 1.00 79.00 273 GLU A N 1
ATOM 2030 C CA . GLU A 1 273 ? -36.643 -23.600 23.169 1.00 79.00 273 GLU A CA 1
ATOM 2031 C C . GLU A 1 273 ? -35.434 -24.193 22.428 1.00 79.00 273 GLU A C 1
ATOM 2033 O O . GLU A 1 273 ? -35.495 -24.499 21.236 1.00 79.00 273 GLU A O 1
ATOM 2038 N N . GLY A 1 274 ? -34.315 -24.329 23.146 1.00 80.00 274 GLY A N 1
ATOM 2039 C CA . GLY A 1 274 ? -33.041 -24.800 22.604 1.00 80.00 274 GLY A CA 1
ATOM 2040 C C . GLY A 1 274 ? -32.065 -23.688 22.207 1.00 80.00 274 GLY A C 1
ATOM 2041 O O . GLY A 1 274 ? -32.370 -22.496 22.212 1.00 80.00 274 GLY A O 1
ATOM 2042 N N . GLU A 1 275 ? -30.836 -24.093 21.893 1.00 86.75 275 GLU A N 1
ATOM 2043 C CA . GLU A 1 275 ? -29.754 -23.168 21.563 1.00 86.75 275 GLU A CA 1
ATOM 2044 C C . GLU A 1 275 ? -29.727 -22.859 20.058 1.00 86.75 275 GLU A C 1
ATOM 2046 O O . GLU A 1 275 ? -29.689 -23.763 19.218 1.00 86.75 275 GLU A O 1
ATOM 2051 N N . VAL A 1 276 ? -29.694 -21.572 19.698 1.00 89.12 276 VAL A N 1
ATOM 2052 C CA . VAL A 1 276 ? -29.505 -21.144 18.304 1.00 89.12 276 VAL A CA 1
ATOM 2053 C C . VAL A 1 276 ? -28.015 -20.966 18.042 1.00 89.12 276 VAL A C 1
ATOM 2055 O O . VAL A 1 276 ? -27.417 -19.970 18.449 1.00 89.12 276 VAL A O 1
ATOM 2058 N N . PHE A 1 277 ? -27.408 -21.927 17.349 1.00 90.56 277 PHE A N 1
ATOM 2059 C CA . PHE A 1 277 ? -25.980 -21.877 17.050 1.00 90.56 277 PHE A CA 1
ATOM 2060 C C . PHE A 1 277 ? -25.660 -20.968 15.858 1.00 90.56 277 PHE A C 1
ATOM 2062 O O . PHE A 1 277 ? -26.188 -21.150 14.757 1.00 90.56 277 PHE A O 1
ATOM 2069 N N . ILE A 1 278 ? -24.730 -20.032 16.056 1.00 90.69 278 ILE A N 1
ATOM 2070 C CA . ILE A 1 278 ? -24.158 -19.178 15.006 1.00 90.69 278 ILE A CA 1
ATOM 2071 C C . ILE A 1 278 ? -22.632 -19.299 14.979 1.00 90.69 278 ILE A C 1
ATOM 2073 O O . ILE A 1 278 ? -22.022 -19.814 15.915 1.00 90.69 278 ILE A O 1
ATOM 2077 N N . ARG A 1 279 ? -22.000 -18.817 13.903 1.00 89.69 279 ARG A N 1
ATOM 2078 C CA . ARG A 1 279 ? -20.546 -18.619 13.870 1.00 89.69 279 ARG A CA 1
ATOM 2079 C C . ARG A 1 279 ? -20.220 -17.176 14.226 1.00 89.69 279 ARG A C 1
ATOM 2081 O O . ARG A 1 279 ? -20.660 -16.268 13.530 1.00 89.69 279 ARG A O 1
ATOM 2088 N N . GLY A 1 280 ? -19.427 -16.975 15.269 1.00 89.38 280 GLY A N 1
ATOM 2089 C CA . GLY A 1 280 ? -19.017 -15.647 15.711 1.00 89.38 280 GLY A CA 1
ATOM 2090 C C . GLY A 1 280 ? -17.936 -15.708 16.780 1.00 89.38 280 GLY A C 1
ATOM 2091 O O . GLY A 1 280 ? -17.501 -16.786 17.178 1.00 89.38 280 GLY A O 1
ATOM 2092 N N . ASN A 1 281 ? -17.483 -14.544 17.231 1.00 88.25 281 ASN A N 1
ATOM 2093 C CA . ASN A 1 281 ? -16.630 -14.450 18.407 1.00 88.25 281 ASN A CA 1
ATOM 2094 C C . ASN A 1 281 ? -17.524 -14.140 19.615 1.00 88.25 281 ASN A C 1
ATOM 2096 O O . ASN A 1 281 ? -18.238 -13.137 19.605 1.00 88.25 281 ASN A O 1
ATOM 2100 N N . ARG A 1 282 ? -17.507 -15.026 20.615 1.00 87.50 282 ARG A N 1
ATOM 2101 C CA . ARG A 1 282 ? -18.369 -14.952 21.802 1.00 87.50 282 ARG A CA 1
ATOM 2102 C C . ARG A 1 282 ? -18.185 -13.632 22.543 1.00 87.50 282 ARG A C 1
ATOM 2104 O O . ARG A 1 282 ? -19.149 -12.888 22.674 1.00 87.50 282 ARG A O 1
ATOM 2111 N N . ASP A 1 283 ? -16.950 -13.309 22.910 1.00 80.44 283 ASP A N 1
ATOM 2112 C CA . ASP A 1 283 ? -16.620 -12.119 23.698 1.00 80.44 283 ASP A CA 1
ATOM 2113 C C . ASP A 1 283 ? -17.038 -10.834 22.977 1.00 80.44 283 ASP A C 1
ATOM 2115 O O . ASP A 1 283 ? -17.629 -9.942 23.578 1.00 80.44 283 ASP A O 1
ATOM 2119 N N . ARG A 1 284 ? -16.819 -10.763 21.655 1.00 83.31 284 ARG A N 1
ATOM 2120 C CA . ARG A 1 284 ? -17.212 -9.599 20.841 1.00 83.31 284 ARG A CA 1
ATOM 2121 C C . ARG A 1 284 ? -18.719 -9.441 20.712 1.00 83.31 284 ARG A C 1
ATOM 2123 O O . ARG A 1 284 ? -19.208 -8.318 20.641 1.00 83.31 284 ARG A O 1
ATOM 2130 N N . LEU A 1 285 ? -19.457 -10.546 20.658 1.00 89.00 285 LEU A N 1
ATOM 2131 C CA . LEU A 1 285 ? -20.914 -10.491 20.632 1.00 89.00 285 LEU A CA 1
ATOM 2132 C C . LEU A 1 285 ? -21.472 -10.075 21.993 1.00 89.00 285 LEU A C 1
ATOM 2134 O O . LEU A 1 285 ? -22.343 -9.212 22.021 1.00 89.00 285 LEU A O 1
ATOM 2138 N N . VAL A 1 286 ? -20.947 -10.618 23.097 1.00 87.00 286 VAL A N 1
ATOM 2139 C CA . VAL A 1 286 ? -21.317 -10.191 24.458 1.00 87.00 286 VAL A CA 1
ATOM 2140 C C . VAL A 1 286 ? -21.051 -8.693 24.625 1.00 87.00 286 VAL A C 1
ATOM 2142 O O . VAL A 1 286 ? -21.961 -7.955 24.986 1.00 87.00 286 VAL A O 1
ATOM 2145 N N . GLU A 1 287 ? -19.857 -8.218 24.259 1.00 80.31 287 GLU A N 1
ATOM 2146 C CA . GLU A 1 287 ? -19.487 -6.794 24.276 1.00 80.31 287 GLU A CA 1
ATOM 2147 C C . GLU A 1 287 ? -20.439 -5.935 23.427 1.00 80.31 287 GLU A C 1
ATOM 2149 O O . GLU A 1 287 ? -20.925 -4.898 23.881 1.00 80.31 287 GLU A O 1
ATOM 2154 N N . GLY A 1 288 ? -20.775 -6.391 22.216 1.00 84.44 288 GLY A N 1
ATOM 2155 C CA . GLY A 1 288 ? -21.730 -5.711 21.344 1.00 84.44 288 GLY A CA 1
ATOM 2156 C C . GLY A 1 288 ? -23.138 -5.619 21.941 1.00 84.44 288 GLY A C 1
ATOM 2157 O O . GLY A 1 288 ? -23.756 -4.554 21.888 1.00 84.44 288 GLY A O 1
ATOM 2158 N N . PHE A 1 289 ? -23.652 -6.703 22.530 1.00 88.62 289 PHE A N 1
ATOM 2159 C CA . PHE A 1 289 ? -24.976 -6.712 23.158 1.00 88.62 289 PHE A CA 1
ATOM 2160 C C . PHE A 1 289 ? -25.017 -5.895 24.448 1.00 88.62 289 PHE A C 1
ATOM 2162 O O . PHE A 1 289 ? -25.986 -5.163 24.641 1.00 88.62 289 PHE A O 1
ATOM 2169 N N . MET A 1 290 ? -23.968 -5.941 25.276 1.00 83.62 290 MET A N 1
ATOM 2170 C CA . MET A 1 290 ? -23.842 -5.065 26.446 1.00 83.62 290 MET A CA 1
ATOM 2171 C C . MET A 1 290 ? -23.903 -3.599 26.022 1.00 83.62 290 MET A C 1
ATOM 2173 O O . MET A 1 290 ? -24.721 -2.847 26.539 1.00 83.62 290 MET A O 1
ATOM 2177 N N . HIS A 1 291 ? -23.147 -3.211 24.991 1.00 81.19 291 HIS A N 1
ATOM 2178 C CA . HIS A 1 291 ? -23.180 -1.842 24.483 1.00 81.19 291 HIS A CA 1
ATOM 2179 C C . HIS A 1 291 ? -24.600 -1.436 24.039 1.00 81.19 291 HIS A C 1
ATOM 2181 O O . HIS A 1 291 ? -25.052 -0.326 24.328 1.00 81.19 291 HIS A O 1
ATOM 2187 N N . LEU A 1 292 ? -25.334 -2.319 23.350 1.00 82.94 292 LEU A N 1
ATOM 2188 C CA . LEU A 1 292 ? -26.721 -2.061 22.939 1.00 82.94 292 LEU A CA 1
ATOM 2189 C C . LEU A 1 292 ? -27.673 -1.914 24.136 1.00 82.94 292 LEU A C 1
ATOM 2191 O O . LEU A 1 292 ? -28.467 -0.971 24.163 1.00 82.94 292 LEU A O 1
ATOM 2195 N N . LEU A 1 293 ? -27.577 -2.804 25.122 1.00 85.56 293 LEU A N 1
ATOM 2196 C CA . LEU A 1 293 ? -28.385 -2.781 26.343 1.00 85.56 293 LEU A CA 1
ATOM 2197 C C . LEU A 1 293 ? -28.098 -1.539 27.198 1.00 85.56 293 LEU A C 1
ATOM 2199 O O . LEU A 1 293 ? -29.035 -0.866 27.621 1.00 85.56 293 LEU A O 1
ATOM 2203 N N . GLU A 1 294 ? -26.831 -1.150 27.351 1.00 80.94 294 GLU A N 1
ATOM 2204 C CA . GLU A 1 294 ? -26.430 0.104 28.001 1.00 80.94 294 GLU A CA 1
ATOM 2205 C C . GLU A 1 294 ? -27.055 1.326 27.314 1.00 80.94 294 GLU A C 1
ATOM 2207 O O . GLU A 1 294 ? -27.418 2.307 27.971 1.00 80.94 294 GLU A O 1
ATOM 2212 N N . ARG A 1 295 ? -27.219 1.293 25.979 1.00 78.00 295 ARG A N 1
ATOM 2213 C CA . ARG A 1 295 ? -27.974 2.343 25.274 1.00 78.00 295 ARG A CA 1
ATOM 2214 C C . ARG A 1 295 ? -29.453 2.308 25.639 1.00 78.00 295 ARG A C 1
ATOM 2216 O O . ARG A 1 295 ? -30.033 3.377 25.791 1.00 78.00 295 ARG A O 1
ATOM 2223 N N . GLY A 1 296 ? -30.037 1.118 25.747 1.00 77.88 296 GLY A N 1
ATOM 2224 C CA . GLY A 1 296 ? -31.444 0.912 26.085 1.00 77.88 296 GLY A CA 1
ATOM 2225 C C . GLY A 1 296 ? -31.807 1.355 27.503 1.00 77.88 296 GLY A C 1
ATOM 2226 O O . GLY A 1 296 ? -32.902 1.879 27.695 1.00 77.88 296 GLY A O 1
ATOM 2227 N N . LEU A 1 297 ? -30.883 1.200 28.457 1.00 79.12 297 LEU A N 1
ATOM 2228 C CA . LEU A 1 297 ? -31.030 1.611 29.859 1.00 79.12 297 LEU A CA 1
ATOM 2229 C C . LEU A 1 297 ? -30.939 3.137 30.061 1.00 79.12 297 LEU A C 1
ATOM 2231 O O . LEU A 1 297 ? -31.404 3.665 31.071 1.00 79.12 297 LEU A O 1
ATOM 2235 N N . ARG A 1 298 ? -30.363 3.888 29.111 1.00 72.31 298 ARG A N 1
ATOM 2236 C CA . ARG A 1 298 ? -30.200 5.346 29.250 1.00 72.31 298 ARG A CA 1
ATOM 2237 C C . ARG A 1 298 ? -31.539 6.087 29.241 1.00 72.31 298 ARG A C 1
ATOM 2239 O O . ARG A 1 298 ? -32.267 6.054 28.256 1.00 72.31 298 ARG A O 1
ATOM 2246 N N . GLY A 1 299 ? -31.786 6.871 30.295 1.00 62.09 299 GLY A N 1
ATOM 2247 C CA . GLY A 1 299 ? -32.926 7.796 30.382 1.00 62.09 299 GLY A CA 1
ATOM 2248 C C . GLY A 1 299 ? -34.272 7.129 30.679 1.00 62.09 299 GLY A C 1
ATOM 2249 O O . GLY A 1 299 ? -35.300 7.799 30.593 1.00 62.09 299 GLY A O 1
ATOM 2250 N N . ARG A 1 300 ? -34.249 5.836 31.020 1.00 66.94 300 ARG A N 1
ATOM 2251 C CA . ARG A 1 300 ? -35.409 5.036 31.418 1.00 66.94 300 ARG A CA 1
ATOM 2252 C C . ARG A 1 300 ? -35.876 5.384 32.822 1.00 66.94 300 ARG A C 1
ATOM 2254 O O . ARG A 1 300 ? -35.069 5.805 33.653 1.00 66.94 300 ARG A O 1
ATOM 2261 N N . ARG A 1 301 ? -37.177 5.230 33.064 1.00 61.34 301 ARG A N 1
ATOM 2262 C CA . ARG A 1 301 ? -37.791 5.398 34.380 1.00 61.34 301 ARG A CA 1
ATOM 2263 C C . ARG A 1 301 ? -38.152 4.052 35.002 1.00 61.34 301 ARG A C 1
ATOM 2265 O O . ARG A 1 301 ? -38.109 3.005 34.365 1.00 61.34 301 ARG A O 1
ATOM 2272 N N . ASP A 1 302 ? -38.523 4.167 36.266 1.00 66.75 302 ASP A N 1
ATOM 2273 C CA . ASP A 1 302 ? -39.019 3.118 37.143 1.00 66.75 302 ASP A CA 1
ATOM 2274 C C . ASP A 1 302 ? -40.137 2.279 36.492 1.00 66.75 302 ASP A C 1
ATOM 2276 O O . ASP A 1 302 ? -41.135 2.838 36.029 1.00 66.75 302 ASP A O 1
ATOM 2280 N N . GLY A 1 303 ? -39.975 0.953 36.471 1.00 65.25 303 GLY A N 1
ATOM 2281 C CA . GLY A 1 303 ? -40.991 0.005 35.996 1.00 65.25 303 GLY A CA 1
ATOM 2282 C C . GLY A 1 303 ? -41.040 -0.219 34.480 1.00 65.25 303 GLY A C 1
ATOM 2283 O O . GLY A 1 303 ? -42.005 -0.792 33.979 1.00 65.25 303 GLY A O 1
ATOM 2284 N N . GLU A 1 304 ? -40.037 0.233 33.725 1.00 79.62 304 GLU A N 1
ATOM 2285 C CA . GLU A 1 304 ? -39.934 -0.065 32.292 1.00 79.62 304 GLU A CA 1
ATOM 2286 C C . GLU A 1 304 ? -39.269 -1.433 32.037 1.00 79.62 304 GLU A C 1
ATOM 2288 O O . GLU A 1 304 ? -38.404 -1.867 32.795 1.00 79.62 304 GLU A O 1
ATOM 2293 N N . HIS A 1 305 ? -39.640 -2.102 30.937 1.00 83.25 305 HIS A N 1
ATOM 2294 C CA . HIS A 1 305 ? -39.076 -3.403 30.546 1.00 83.25 305 HIS A CA 1
ATOM 2295 C C . HIS A 1 305 ? -38.299 -3.302 29.227 1.00 83.25 305 HIS A C 1
ATOM 2297 O O . HIS A 1 305 ? -38.774 -2.697 28.251 1.00 83.25 305 HIS A O 1
ATOM 2303 N N . ILE A 1 306 ? -37.120 -3.922 29.189 1.00 87.00 306 ILE A N 1
ATOM 2304 C CA . ILE A 1 306 ? -36.281 -4.093 28.003 1.00 87.00 306 ILE A CA 1
ATOM 2305 C C . ILE A 1 306 ? -36.180 -5.586 27.700 1.00 87.00 306 ILE A C 1
ATOM 2307 O O . ILE A 1 306 ? -35.713 -6.368 28.527 1.00 87.00 306 ILE A O 1
ATOM 2311 N N . THR A 1 307 ? -36.556 -5.967 26.484 1.00 88.38 307 THR A N 1
ATOM 2312 C CA . THR A 1 307 ? -36.617 -7.372 26.078 1.00 88.38 307 THR A CA 1
ATOM 2313 C C . THR A 1 307 ? -35.730 -7.619 24.868 1.00 88.38 307 THR A C 1
ATOM 2315 O O . THR A 1 307 ? -35.836 -6.932 23.852 1.00 88.38 307 THR A O 1
ATOM 2318 N N . LEU A 1 308 ? -34.842 -8.606 24.968 1.00 89.75 308 LEU A N 1
ATOM 2319 C CA . LEU A 1 308 ? -34.064 -9.125 23.849 1.00 89.75 308 LEU A CA 1
ATOM 2320 C C . LEU A 1 308 ? -34.763 -10.350 23.264 1.00 89.75 308 LEU A C 1
ATOM 2322 O O . LEU A 1 308 ? -34.705 -11.428 23.850 1.00 89.75 308 LEU A O 1
ATOM 2326 N N . THR A 1 309 ? -35.377 -10.202 22.094 1.00 89.81 309 THR A N 1
ATOM 2327 C CA . THR A 1 309 ? -36.058 -11.299 21.401 1.00 89.81 309 THR A CA 1
ATOM 2328 C C . THR A 1 309 ? -35.145 -11.911 20.341 1.00 89.81 309 THR A C 1
ATOM 2330 O O . THR A 1 309 ? -34.749 -11.258 19.372 1.00 89.81 309 THR A O 1
ATOM 2333 N N . LEU A 1 310 ? -34.808 -13.186 20.506 1.00 90.88 310 LEU A N 1
ATOM 2334 C CA . LEU A 1 310 ? -34.065 -13.988 19.544 1.00 90.88 310 LEU A CA 1
ATOM 2335 C C . LEU A 1 310 ? -35.036 -14.681 18.585 1.00 90.88 310 LEU A C 1
ATOM 2337 O O . LEU A 1 310 ? -35.813 -15.543 18.974 1.00 90.88 310 LEU A O 1
ATOM 2341 N N . LEU A 1 311 ? -34.951 -14.347 17.304 1.00 88.31 311 LEU A N 1
ATOM 2342 C CA . LEU A 1 311 ? -35.782 -14.905 16.244 1.00 88.31 311 LEU A CA 1
ATOM 2343 C C . LEU A 1 311 ? -34.906 -15.695 15.260 1.00 88.31 311 LEU A C 1
ATOM 2345 O O . LEU A 1 311 ? -34.142 -15.091 14.496 1.00 88.31 311 LEU A O 1
ATOM 2349 N N . PRO A 1 312 ? -34.980 -17.036 15.249 1.00 84.75 312 PRO A N 1
ATOM 2350 C CA . PRO A 1 312 ? -34.341 -17.839 14.219 1.00 84.75 312 PRO A CA 1
ATOM 2351 C C . PRO A 1 312 ? -35.075 -17.639 12.886 1.00 84.75 312 PRO A C 1
ATOM 2353 O O . PRO A 1 312 ? -36.297 -17.715 12.805 1.00 84.75 312 PRO A O 1
ATOM 2356 N N . SER A 1 313 ? -34.323 -17.391 11.820 1.00 80.81 313 SER A N 1
ATOM 2357 C CA . SER A 1 313 ? -34.832 -17.149 10.470 1.00 80.81 313 SER A CA 1
ATOM 2358 C C . SER A 1 313 ? -34.028 -17.961 9.457 1.00 80.81 313 SER A C 1
ATOM 2360 O O . SER A 1 313 ? -33.030 -17.504 8.891 1.00 80.81 313 SER A O 1
ATOM 2362 N N . GLY A 1 314 ? -34.442 -19.215 9.257 1.00 79.56 314 GLY A N 1
ATOM 2363 C CA . GLY A 1 314 ? -33.842 -20.146 8.299 1.00 79.56 314 GLY A CA 1
ATOM 2364 C C . GLY A 1 314 ? -32.334 -20.325 8.501 1.00 79.56 314 GLY A C 1
ATOM 2365 O O . GLY A 1 314 ? -31.891 -20.973 9.444 1.00 79.56 314 GLY A O 1
ATOM 2366 N N . ARG A 1 315 ? -31.533 -19.745 7.598 1.00 79.88 315 ARG A N 1
ATOM 2367 C CA . ARG A 1 315 ? -30.059 -19.759 7.665 1.00 79.88 315 ARG A CA 1
ATOM 2368 C C . ARG A 1 315 ? -29.490 -18.586 8.451 1.00 79.88 315 ARG A C 1
ATOM 2370 O O . ARG A 1 315 ? -28.342 -18.228 8.243 1.00 79.88 315 ARG A O 1
ATOM 2377 N N . SER A 1 316 ? -30.278 -17.925 9.277 1.00 82.81 316 SER A N 1
ATOM 2378 C CA . SER A 1 316 ? -29.821 -16.783 10.046 1.00 82.81 316 SER A CA 1
ATOM 2379 C C . SER A 1 316 ? -30.525 -16.681 11.379 1.00 82.81 316 SER A C 1
ATOM 2381 O O . SER A 1 316 ? -31.587 -17.261 11.567 1.00 82.81 316 SER A O 1
ATOM 2383 N N . ALA A 1 317 ? -29.927 -15.950 12.307 1.00 86.00 317 ALA A N 1
ATOM 2384 C CA . ALA A 1 317 ? -30.594 -15.532 13.527 1.00 86.00 317 ALA A CA 1
ATOM 2385 C C . ALA A 1 317 ? -30.699 -14.012 13.526 1.00 86.00 317 ALA A C 1
ATOM 2387 O O . ALA A 1 317 ? -29.786 -13.325 13.050 1.00 86.00 317 ALA A O 1
ATOM 2388 N N . SER A 1 318 ? -31.808 -13.506 14.051 1.00 87.81 318 SER A N 1
ATOM 2389 C CA . SER A 1 318 ? -31.969 -12.091 14.333 1.00 87.81 318 SER A CA 1
ATOM 2390 C C . SER A 1 318 ? -32.263 -11.843 15.795 1.00 87.81 318 SER A C 1
ATOM 2392 O O . SER A 1 318 ? -33.056 -12.561 16.388 1.00 87.81 318 SER A O 1
ATOM 2394 N N . VAL A 1 319 ? -31.627 -10.821 16.356 1.00 87.31 319 VAL A N 1
ATOM 2395 C CA . VAL A 1 319 ? -31.899 -10.350 17.714 1.00 87.31 319 VAL A CA 1
ATOM 2396 C C . VAL A 1 319 ? -32.587 -9.002 17.608 1.00 87.31 319 VAL A C 1
ATOM 2398 O O . VAL A 1 319 ? -32.121 -8.130 16.869 1.00 87.31 319 VAL A O 1
ATOM 2401 N N . GLN A 1 320 ? -33.697 -8.858 18.322 1.00 86.81 320 GLN A N 1
ATOM 2402 C CA . GLN A 1 320 ? -34.470 -7.632 18.418 1.00 86.81 320 GLN A CA 1
ATOM 2403 C C . GLN A 1 320 ? -34.402 -7.096 19.842 1.00 86.81 320 GLN A C 1
ATOM 2405 O O . GLN A 1 320 ? -34.599 -7.843 20.791 1.00 86.81 320 GLN A O 1
ATOM 2410 N N . LEU A 1 321 ? -34.114 -5.804 19.986 1.00 83.81 321 LEU A N 1
ATOM 2411 C CA . LEU A 1 321 ? -34.189 -5.105 21.266 1.00 83.81 321 LEU A CA 1
ATOM 2412 C C . LEU A 1 321 ? -35.516 -4.347 21.316 1.00 83.81 321 LEU A C 1
ATOM 2414 O O . LEU A 1 321 ? -35.683 -3.346 20.614 1.00 83.81 321 LEU A O 1
ATOM 2418 N N . LEU A 1 322 ? -36.451 -4.834 22.125 1.00 82.31 322 LEU A N 1
ATOM 2419 C CA . LEU A 1 322 ? -37.709 -4.169 22.417 1.00 82.31 322 LEU A CA 1
ATOM 2420 C C . LEU A 1 322 ? -37.570 -3.330 23.686 1.00 82.31 322 LEU A C 1
ATOM 2422 O O . LEU A 1 322 ? -36.924 -3.702 24.661 1.00 82.31 322 LEU A O 1
ATOM 2426 N N . LEU A 1 323 ? -38.173 -2.155 23.626 1.00 78.06 323 LEU A N 1
ATOM 2427 C CA . LEU A 1 323 ? -37.947 -1.041 24.520 1.00 78.06 323 LEU A CA 1
ATOM 2428 C C . LEU A 1 323 ? -39.329 -0.477 24.873 1.00 78.06 323 LEU A C 1
ATOM 2430 O O . LEU A 1 323 ? -39.908 0.251 24.067 1.00 78.06 323 LEU A O 1
ATOM 2434 N N . SER A 1 324 ? -39.874 -0.821 26.042 1.00 68.38 324 SER A N 1
ATOM 2435 C CA . SER A 1 324 ? -41.202 -0.344 26.468 1.00 68.38 324 SER A CA 1
ATOM 2436 C C . SER A 1 324 ? -41.239 1.192 26.500 1.00 68.38 324 SER A C 1
ATOM 2438 O O . SER A 1 324 ? -40.272 1.812 26.917 1.00 68.38 324 SER A O 1
ATOM 2440 N N . GLY A 1 325 ? -42.300 1.843 26.011 1.00 51.12 325 GLY A N 1
ATOM 2441 C CA . GLY A 1 325 ? -42.486 3.299 26.165 1.00 51.12 325 GLY A CA 1
ATOM 2442 C C . GLY A 1 325 ? -41.755 4.247 25.191 1.00 51.12 325 GLY A C 1
ATOM 2443 O O . GLY A 1 325 ? -41.930 5.457 25.314 1.00 51.12 325 GLY A O 1
ATOM 2444 N N . ILE A 1 326 ? -40.996 3.772 24.190 1.00 44.00 326 ILE A N 1
ATOM 2445 C CA . ILE A 1 326 ? -40.438 4.664 23.147 1.00 44.00 326 ILE A CA 1
ATOM 2446 C C . ILE A 1 326 ? -41.390 4.747 21.949 1.00 44.00 326 ILE A C 1
ATOM 2448 O O . ILE A 1 326 ? -41.510 3.800 21.173 1.00 44.00 326 ILE A O 1
ATOM 2452 N N . GLN A 1 327 ? -41.987 5.921 21.721 1.00 35.00 327 GLN A N 1
ATOM 2453 C CA . GLN A 1 327 ? -42.431 6.291 20.377 1.00 35.00 327 GLN A CA 1
ATOM 2454 C C . GLN A 1 327 ? -41.211 6.771 19.588 1.00 35.00 327 GLN A C 1
ATOM 2456 O O . GLN A 1 327 ? -40.750 7.897 19.776 1.00 35.00 327 GLN A O 1
ATOM 2461 N N . LEU A 1 328 ? -40.665 5.930 18.703 1.00 38.47 328 LEU A N 1
ATOM 2462 C CA . LEU A 1 328 ? -39.814 6.476 17.650 1.00 38.47 328 LEU A CA 1
ATOM 2463 C C . LEU A 1 328 ? -40.716 7.346 16.764 1.00 38.47 328 LEU A C 1
ATOM 2465 O O . LEU A 1 328 ? -41.789 6.871 16.372 1.00 38.47 328 LEU A O 1
ATOM 2469 N N . PRO A 1 329 ? -40.317 8.587 16.427 1.00 36.75 329 PRO A N 1
ATOM 2470 C CA . PRO A 1 329 ? -41.025 9.336 15.403 1.00 36.75 329 PRO A CA 1
ATOM 2471 C C . PRO A 1 329 ? -41.113 8.452 14.149 1.00 36.75 329 PRO A C 1
ATOM 2473 O O . PRO A 1 329 ? -40.138 7.757 13.834 1.00 36.75 329 PRO A O 1
ATOM 2476 N N . PRO A 1 330 ? -42.273 8.412 13.465 1.00 35.62 330 PRO A N 1
ATOM 2477 C CA . PRO A 1 330 ? -42.445 7.570 12.291 1.00 35.62 330 PRO A CA 1
ATOM 2478 C C . PRO A 1 330 ? -41.306 7.854 11.310 1.00 35.62 330 PRO A C 1
ATOM 2480 O O . PRO A 1 330 ? -40.893 9.014 11.209 1.00 35.62 330 PRO A O 1
ATOM 2483 N N . PRO A 1 331 ? -40.779 6.832 10.608 1.00 37.72 331 PRO A N 1
ATOM 2484 C CA . PRO A 1 331 ? -39.723 7.030 9.631 1.00 37.72 331 PRO A CA 1
ATOM 2485 C C . PRO A 1 331 ? -40.224 8.045 8.607 1.00 37.72 331 PRO A C 1
ATOM 2487 O O . PRO A 1 331 ? -41.048 7.730 7.747 1.00 37.72 331 PRO A O 1
ATOM 2490 N N . SER A 1 332 ? -39.768 9.290 8.736 1.00 38.00 332 SER A N 1
ATOM 2491 C CA . SER A 1 332 ? -40.019 10.314 7.744 1.00 38.00 332 SER A CA 1
ATOM 2492 C C . SER A 1 332 ? -39.397 9.796 6.457 1.00 38.00 332 SER A C 1
ATOM 2494 O O . SER A 1 332 ? -38.236 9.383 6.421 1.00 38.00 332 SER A O 1
ATOM 2496 N N . SER A 1 333 ? -40.241 9.705 5.430 1.00 31.48 333 SER A N 1
ATOM 2497 C CA . SER A 1 333 ? -39.909 9.213 4.100 1.00 31.48 333 SER A CA 1
ATOM 2498 C C . SER A 1 333 ? -38.506 9.658 3.705 1.00 31.48 333 SER A C 1
ATOM 2500 O O . SER A 1 333 ? -38.235 10.858 3.688 1.00 31.48 333 SER A O 1
ATOM 2502 N N . LEU A 1 334 ? -37.645 8.683 3.406 1.00 32.62 334 LEU A N 1
ATOM 2503 C CA . LEU A 1 334 ? -36.301 8.848 2.863 1.00 32.62 334 LEU A CA 1
ATOM 2504 C C . LEU A 1 334 ? -36.310 9.851 1.698 1.00 32.62 334 LEU A C 1
ATOM 2506 O O . LEU A 1 334 ? -36.485 9.487 0.536 1.00 32.62 334 LEU A O 1
ATOM 2510 N N . GLY A 1 335 ? -36.111 11.124 2.028 1.00 31.06 335 GLY A N 1
ATOM 2511 C CA . GLY A 1 335 ? -35.693 12.156 1.103 1.00 31.06 335 GLY A CA 1
ATOM 2512 C C . GLY A 1 335 ? -34.235 11.897 0.756 1.00 31.06 335 GLY A C 1
ATOM 2513 O O . GLY A 1 335 ? -33.393 11.762 1.639 1.00 31.06 335 GLY A O 1
ATOM 2514 N N . SER A 1 336 ? -33.984 11.772 -0.543 1.00 29.17 336 SER A N 1
ATOM 2515 C CA . SER A 1 336 ? -32.690 11.698 -1.222 1.00 29.17 336 SER A CA 1
ATOM 2516 C C . SER A 1 336 ? -31.473 12.128 -0.398 1.00 29.17 336 SER A C 1
ATOM 2518 O O . SER A 1 336 ? -31.418 13.239 0.131 1.00 29.17 336 SER A O 1
ATOM 2520 N N . SER A 1 337 ? -30.448 11.277 -0.414 1.00 32.03 337 SER A N 1
ATOM 2521 C CA . SER A 1 337 ? -29.112 11.545 0.107 1.00 32.03 337 SER A CA 1
ATOM 2522 C C . SER A 1 337 ? -28.639 12.982 -0.156 1.00 32.03 337 SER A C 1
ATOM 2524 O O . SER A 1 337 ? -28.358 13.364 -1.295 1.00 32.03 337 SER A O 1
ATOM 2526 N N . ARG A 1 338 ? -28.422 13.743 0.912 1.00 28.09 338 ARG A N 1
ATOM 2527 C CA . ARG A 1 338 ? -27.338 14.721 0.962 1.00 28.09 338 ARG A CA 1
ATOM 2528 C C . ARG A 1 338 ? -26.404 14.289 2.080 1.00 28.09 338 ARG A C 1
ATOM 2530 O O . ARG A 1 338 ? -26.824 14.143 3.220 1.00 28.09 338 ARG A O 1
ATOM 2537 N N . ARG A 1 339 ? -25.138 14.047 1.722 1.00 32.09 339 ARG A N 1
ATOM 2538 C CA . ARG A 1 339 ? -24.025 13.986 2.674 1.00 32.09 339 ARG A CA 1
ATOM 2539 C C . ARG A 1 339 ? -24.066 15.265 3.502 1.00 32.09 339 ARG A C 1
ATOM 2541 O O . ARG A 1 339 ? -23.834 16.344 2.960 1.00 32.09 339 ARG A O 1
ATOM 2548 N N . SER A 1 340 ? -24.353 15.134 4.787 1.00 28.73 340 SER A N 1
ATOM 2549 C CA . SER A 1 340 ? -24.179 16.217 5.744 1.00 28.73 340 SER A CA 1
ATOM 2550 C C . SER A 1 340 ? -22.740 16.174 6.247 1.00 28.73 340 SER A C 1
ATOM 2552 O O . SER A 1 340 ? -22.311 15.202 6.864 1.00 28.73 340 SER A O 1
ATOM 2554 N N . ALA A 1 341 ? -21.995 17.225 5.911 1.00 28.05 341 ALA A N 1
ATOM 2555 C CA . ALA A 1 341 ? -20.759 17.637 6.567 1.00 28.05 341 ALA A CA 1
ATOM 2556 C C . ALA A 1 341 ? -21.014 17.900 8.075 1.00 28.05 341 ALA A C 1
ATOM 2558 O O . ALA A 1 341 ? -22.176 18.065 8.456 1.00 28.05 341 ALA A O 1
ATOM 2559 N N . PRO A 1 342 ? -19.979 17.939 8.940 1.00 28.05 342 PRO A N 1
ATOM 2560 C CA . PRO A 1 342 ? -20.164 17.980 10.390 1.00 28.05 342 PRO A CA 1
ATOM 2561 C C . PRO A 1 342 ? -20.880 19.267 10.817 1.00 28.05 342 PRO A C 1
ATOM 2563 O O . PRO A 1 342 ? -20.434 20.376 10.519 1.00 28.05 342 PRO A O 1
ATOM 2566 N N . THR A 1 343 ? -22.017 19.111 11.492 1.00 28.80 343 THR A N 1
ATOM 2567 C CA . THR A 1 343 ? -22.858 20.223 11.938 1.00 28.80 343 THR A CA 1
ATOM 2568 C C . THR A 1 343 ? -22.285 20.855 13.203 1.00 28.80 343 THR A C 1
ATOM 2570 O O . THR A 1 343 ? -22.008 20.173 14.189 1.00 28.80 343 THR A O 1
ATOM 2573 N N . ALA A 1 344 ? -22.124 22.176 13.151 1.00 27.77 344 ALA A N 1
ATOM 2574 C CA . ALA A 1 344 ? -21.753 23.041 14.260 1.00 27.77 344 ALA A CA 1
ATOM 2575 C C . ALA A 1 344 ? -22.799 23.033 15.395 1.00 27.77 344 ALA A C 1
ATOM 2577 O O . ALA A 1 344 ? -23.991 22.835 15.160 1.00 27.77 344 ALA A O 1
ATOM 2578 N N . ALA A 1 345 ? -22.321 23.280 16.617 1.00 30.59 345 ALA A N 1
ATOM 2579 C CA . ALA A 1 345 ? -23.108 23.401 17.843 1.00 30.59 345 ALA A CA 1
ATOM 2580 C C . ALA A 1 345 ? -24.142 24.556 17.792 1.00 30.59 345 ALA A C 1
ATOM 2582 O O . ALA A 1 345 ? -23.911 25.550 17.097 1.00 30.59 345 ALA A O 1
ATOM 2583 N N . PRO A 1 346 ? -25.267 24.457 18.531 1.00 32.16 346 PRO A N 1
ATOM 2584 C CA . PRO A 1 346 ? -26.321 25.476 18.543 1.00 32.16 346 PRO A CA 1
ATOM 2585 C C . PRO A 1 346 ? -25.905 26.759 19.297 1.00 32.16 346 PRO A C 1
ATOM 2587 O O . PRO A 1 346 ? -25.044 26.700 20.179 1.00 32.16 346 PRO A O 1
ATOM 2590 N N . PRO A 1 347 ? -26.512 27.926 18.989 1.00 28.16 347 PRO A N 1
ATOM 2591 C CA . PRO A 1 347 ? -26.211 29.179 19.672 1.00 28.16 347 PRO A CA 1
ATOM 2592 C C . PRO A 1 347 ? -26.846 29.228 21.067 1.00 28.16 347 PRO A C 1
ATOM 2594 O O . PRO A 1 347 ? -27.999 28.846 21.263 1.00 28.16 347 PRO A O 1
ATOM 2597 N N . ALA A 1 348 ? -26.090 29.757 22.028 1.00 26.45 348 ALA A N 1
ATOM 2598 C CA . ALA A 1 348 ? -26.577 30.107 23.353 1.00 26.45 348 ALA A CA 1
ATOM 2599 C C . ALA A 1 348 ? -27.385 31.415 23.290 1.00 26.45 348 ALA A C 1
ATOM 2601 O O . ALA A 1 348 ? -26.845 32.473 22.962 1.00 26.45 348 ALA A O 1
ATOM 2602 N N . SER A 1 349 ? -28.671 31.356 23.633 1.00 29.72 349 SER A N 1
ATOM 2603 C CA . SER A 1 349 ? -29.453 32.529 24.029 1.00 29.72 349 SER A CA 1
ATOM 2604 C C . SER A 1 349 ? -29.130 32.867 25.485 1.00 29.72 349 SER A C 1
ATOM 2606 O O . SER A 1 349 ? -29.323 32.040 26.375 1.00 29.72 349 SER A O 1
ATOM 2608 N N . GLY A 1 350 ? -28.588 34.062 25.712 1.00 25.86 350 GLY A N 1
ATOM 2609 C CA . GLY A 1 350 ? -28.112 34.506 27.017 1.00 25.86 350 GLY A CA 1
ATOM 2610 C C . GLY A 1 350 ? -29.155 35.208 27.884 1.00 25.86 350 GLY A C 1
ATOM 2611 O O . GLY A 1 350 ? -30.142 35.751 27.401 1.00 25.86 350 GLY A O 1
ATOM 2612 N N . SER A 1 351 ? -28.823 35.305 29.169 1.00 27.00 351 SER A N 1
ATOM 2613 C CA . SER A 1 351 ? -29.237 36.392 30.052 1.00 27.00 351 SER A CA 1
ATOM 2614 C C . SER A 1 351 ? -27.997 36.895 30.792 1.00 27.00 351 SER A C 1
ATOM 2616 O O . SER A 1 351 ? -27.336 36.148 31.513 1.00 27.00 351 SER A O 1
ATOM 2618 N N . ARG A 1 352 ? -27.648 38.164 30.561 1.00 25.55 352 ARG A N 1
ATOM 2619 C CA . ARG A 1 352 ? -26.604 38.902 31.282 1.00 25.55 352 ARG A CA 1
ATOM 2620 C C . ARG A 1 352 ? -27.139 39.345 32.645 1.00 25.55 352 ARG A C 1
ATOM 2622 O O . ARG A 1 352 ? -28.204 39.947 32.672 1.00 25.55 352 ARG A O 1
ATOM 2629 N N . SER A 1 353 ? -26.306 39.281 33.685 1.00 24.53 353 SER A N 1
ATOM 2630 C CA . SER A 1 353 ? -26.005 40.467 34.504 1.00 24.53 353 SER A CA 1
ATOM 2631 C C . SER A 1 353 ? -24.755 40.284 35.379 1.00 24.53 353 SER A C 1
ATOM 2633 O O . SER A 1 353 ? -24.767 39.521 36.333 1.00 24.53 353 SER A O 1
ATOM 2635 N N . ARG A 1 354 ? -23.736 41.088 35.036 1.00 26.03 354 ARG A N 1
ATOM 2636 C CA . ARG A 1 354 ? -22.858 41.904 35.903 1.00 26.03 354 ARG A CA 1
ATOM 2637 C C . ARG A 1 354 ? -21.946 41.232 36.949 1.00 26.03 354 ARG A C 1
ATOM 2639 O O . ARG A 1 354 ? -22.411 40.798 37.990 1.00 26.03 354 ARG A O 1
ATOM 2646 N N . GLY A 1 355 ? -20.636 41.450 36.759 1.00 24.38 355 GLY A N 1
ATOM 2647 C CA . GLY A 1 355 ? -19.801 42.084 37.795 1.00 24.38 355 GLY A CA 1
ATOM 2648 C C . GLY A 1 355 ? -18.380 41.535 37.989 1.00 24.38 355 GLY A C 1
ATOM 2649 O O . GLY A 1 355 ? -18.239 40.481 38.583 1.00 24.38 355 GLY A O 1
ATOM 2650 N N . GLY A 1 356 ? -17.365 42.316 37.576 1.00 24.92 356 GLY A N 1
ATOM 2651 C CA . GLY A 1 356 ? -15.995 42.358 38.145 1.00 24.92 356 GLY A CA 1
ATOM 2652 C C . GLY A 1 356 ? -15.026 41.242 37.733 1.00 24.92 356 GLY A C 1
ATOM 2653 O O . GLY A 1 356 ? -15.195 40.106 38.142 1.00 24.92 356 GLY A O 1
ATOM 2654 N N . SER A 1 357 ? -14.089 41.487 36.801 1.00 23.95 357 SER A N 1
ATOM 2655 C CA . SER A 1 357 ? -12.695 41.964 37.031 1.00 23.95 357 SER A CA 1
ATOM 2656 C C . SER A 1 357 ? -11.808 40.893 37.693 1.00 23.95 357 SER A C 1
ATOM 2658 O O . SER A 1 357 ? -12.147 40.432 38.769 1.00 23.95 357 SER A O 1
ATOM 2660 N N . SER A 1 358 ? -10.667 40.452 37.158 1.00 23.94 358 SER A N 1
ATOM 2661 C CA . SER A 1 358 ? -9.671 41.124 36.314 1.00 23.94 358 SER A CA 1
ATOM 2662 C C . SER A 1 358 ? -8.642 40.112 35.771 1.00 23.94 358 SER A C 1
ATOM 2664 O O . SER A 1 358 ? -8.388 39.107 36.426 1.00 23.94 358 SER A O 1
ATOM 2666 N N . SER A 1 359 ? -8.003 40.481 34.642 1.00 23.67 359 SER A N 1
ATOM 2667 C CA . SER A 1 359 ? -6.604 40.184 34.225 1.00 23.67 359 SER A CA 1
ATOM 2668 C C . SER A 1 359 ? -6.192 38.706 34.001 1.00 23.67 359 SER A C 1
ATOM 2670 O O . SER A 1 359 ? -6.379 37.875 34.871 1.00 23.67 359 SER A O 1
ATOM 2672 N N . SER A 1 360 ? -5.557 38.272 32.901 1.00 24.19 360 SER A N 1
ATOM 2673 C CA . SER A 1 360 ? -4.618 38.963 31.999 1.00 24.19 360 SER A CA 1
ATOM 2674 C C . SER A 1 360 ? -4.313 38.101 30.747 1.00 24.19 360 SER A C 1
ATOM 2676 O O . SER A 1 360 ? -4.151 36.893 30.879 1.00 24.19 360 SER A O 1
ATOM 2678 N N . THR A 1 361 ? -4.209 38.768 29.583 1.00 25.50 361 THR A N 1
ATOM 2679 C CA . THR A 1 361 ? -3.239 38.590 28.457 1.00 25.50 361 THR A CA 1
ATOM 2680 C C . THR A 1 361 ? -3.028 37.193 27.827 1.00 25.50 361 THR A C 1
ATOM 2682 O O . THR A 1 361 ? -2.495 36.296 28.459 1.00 25.50 361 THR A O 1
ATOM 2685 N N . ALA A 1 362 ? -3.503 36.947 26.589 1.00 24.81 362 ALA A N 1
ATOM 2686 C CA . ALA A 1 362 ? -2.883 37.243 25.262 1.00 24.81 362 ALA A CA 1
ATOM 2687 C C . ALA A 1 362 ? -1.956 36.094 24.786 1.00 24.81 362 ALA A C 1
ATOM 2689 O O . ALA A 1 362 ? -1.302 35.480 25.608 1.00 24.81 362 ALA A O 1
ATOM 2690 N N . ALA A 1 363 ? -1.808 35.691 23.520 1.00 23.86 363 ALA A N 1
ATOM 2691 C CA . ALA A 1 363 ? -2.136 36.217 22.193 1.00 23.86 363 ALA A CA 1
ATOM 2692 C C . ALA A 1 363 ? -2.064 35.026 21.193 1.00 23.86 363 ALA A C 1
ATOM 2694 O O . ALA A 1 363 ? -1.197 34.169 21.310 1.00 23.86 363 ALA A O 1
ATOM 2695 N N . THR A 1 364 ? -3.061 34.861 20.319 1.00 22.92 364 THR A N 1
ATOM 2696 C CA . THR A 1 364 ? -2.999 35.100 18.855 1.00 22.92 364 THR A CA 1
ATOM 2697 C C . THR A 1 364 ? -2.430 33.947 18.010 1.00 22.92 364 THR A C 1
ATOM 2699 O O . THR A 1 364 ? -1.225 33.781 17.877 1.00 22.92 364 THR A O 1
ATOM 2702 N N . CYS A 1 365 ? -3.324 33.230 17.314 1.00 22.06 365 CYS A N 1
ATOM 2703 C CA . CYS A 1 365 ? -3.000 32.448 16.118 1.00 22.06 365 CYS A CA 1
ATOM 2704 C C . CYS A 1 365 ? -3.830 32.989 14.939 1.00 22.06 365 CYS A C 1
ATOM 2706 O O . CYS A 1 365 ? -5.055 33.121 15.029 1.00 22.06 365 CYS A O 1
ATOM 2708 N N . GLY A 1 366 ? -3.134 33.391 13.873 1.00 23.86 366 GLY A N 1
ATOM 2709 C CA . GLY A 1 366 ? -3.675 34.082 12.707 1.00 23.86 366 GLY A CA 1
ATOM 2710 C C . GLY A 1 366 ? -4.449 33.173 11.750 1.00 23.86 366 GLY A C 1
ATOM 2711 O O . GLY A 1 366 ? -4.103 32.019 11.521 1.00 23.86 366 GLY A O 1
ATOM 2712 N N . ARG A 1 367 ? -5.501 33.744 11.156 1.00 22.84 367 ARG A N 1
ATOM 2713 C CA . ARG A 1 367 ? -6.244 33.209 10.009 1.00 22.84 367 ARG A CA 1
ATOM 2714 C C . ARG A 1 367 ? -5.618 33.704 8.706 1.00 22.84 367 ARG A C 1
ATOM 2716 O O . ARG A 1 367 ? -5.308 34.887 8.601 1.00 22.84 367 ARG A O 1
ATOM 2723 N N . SER A 1 368 ? -5.656 32.882 7.662 1.00 22.45 368 SER A N 1
ATOM 2724 C CA . SER A 1 368 ? -5.717 33.361 6.277 1.00 22.45 368 SER A CA 1
ATOM 2725 C C . SER A 1 368 ? -6.788 32.593 5.485 1.00 22.45 368 SER A C 1
ATOM 2727 O O . SER A 1 368 ? -6.969 31.386 5.611 1.00 22.45 368 SER A O 1
ATOM 2729 N N . ARG A 1 369 ? -7.594 33.375 4.757 1.00 22.27 369 ARG A N 1
ATOM 2730 C CA . ARG A 1 369 ? -8.778 33.029 3.951 1.00 22.27 369 ARG A CA 1
ATOM 2731 C C . ARG A 1 369 ? -8.366 32.700 2.518 1.00 22.27 369 ARG A C 1
ATOM 2733 O O . ARG A 1 369 ? -7.557 33.453 1.993 1.00 22.27 369 ARG A O 1
ATOM 2740 N N . ILE A 1 370 ? -9.073 31.793 1.827 1.00 23.20 370 ILE A N 1
ATOM 2741 C CA . ILE A 1 370 ? -9.257 31.870 0.359 1.00 23.20 370 ILE A CA 1
ATOM 2742 C C . ILE A 1 370 ? -10.715 31.532 -0.034 1.00 23.20 370 ILE A C 1
ATOM 2744 O O . ILE A 1 370 ? -11.380 30.709 0.589 1.00 23.20 370 ILE A O 1
ATOM 2748 N N . ARG A 1 371 ? -11.209 32.293 -1.023 1.00 22.83 371 ARG A N 1
ATOM 2749 C CA . ARG A 1 371 ? -12.584 32.505 -1.517 1.00 22.83 371 ARG A CA 1
ATOM 2750 C C . ARG A 1 371 ? -13.160 31.356 -2.368 1.00 22.83 371 ARG A C 1
ATOM 2752 O O . ARG A 1 371 ? -12.430 30.667 -3.067 1.00 22.83 371 ARG A O 1
ATOM 2759 N N . ARG A 1 372 ? -14.501 31.277 -2.411 1.00 21.05 372 ARG A N 1
ATOM 2760 C CA . ARG A 1 372 ? -15.299 30.667 -3.498 1.00 21.05 372 ARG A CA 1
ATOM 2761 C C . ARG A 1 372 ? -15.356 31.591 -4.718 1.00 21.05 372 ARG A C 1
ATOM 2763 O O 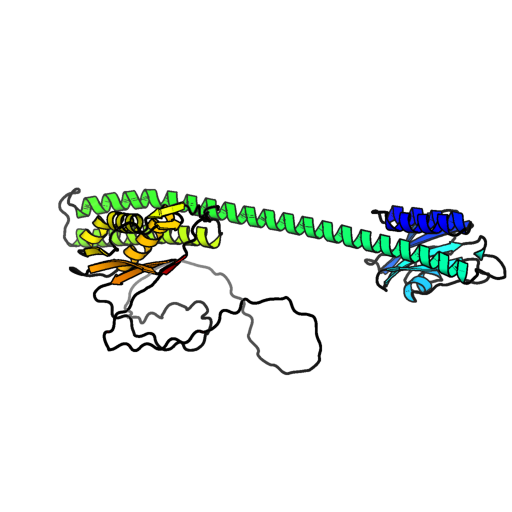. ARG A 1 372 ? -15.589 32.783 -4.535 1.00 21.05 372 ARG A O 1
ATOM 2770 N N . VAL A 1 373 ? -15.318 31.014 -5.920 1.00 22.59 373 VAL A N 1
ATOM 2771 C CA . VAL A 1 373 ? -15.940 31.553 -7.145 1.00 22.59 373 VAL A CA 1
ATOM 2772 C C . VAL A 1 373 ? -16.502 30.371 -7.948 1.00 22.59 373 VAL A C 1
ATOM 2774 O O . VAL A 1 373 ? -15.810 29.376 -8.144 1.00 22.59 373 VAL A O 1
ATOM 2777 N N . CYS A 1 374 ? -17.765 30.467 -8.368 1.00 21.72 374 CYS A N 1
ATOM 2778 C CA . CYS A 1 374 ? -18.404 29.578 -9.342 1.00 21.72 374 CYS A CA 1
ATOM 2779 C C . CYS A 1 374 ? -18.281 30.183 -10.746 1.00 21.72 374 CYS A C 1
ATOM 2781 O O . CYS A 1 374 ? -18.509 31.382 -10.873 1.00 21.72 374 CYS A O 1
ATOM 2783 N N . ALA A 1 375 ? -18.047 29.358 -11.772 1.00 21.88 375 ALA A N 1
ATOM 2784 C CA . ALA A 1 375 ? -18.637 29.475 -13.115 1.00 21.88 375 ALA A CA 1
ATOM 2785 C C . ALA A 1 375 ? -18.209 28.279 -13.993 1.00 21.88 375 ALA A C 1
ATOM 2787 O O . ALA A 1 375 ? -17.038 27.916 -14.027 1.00 21.88 375 ALA A O 1
ATOM 2788 N N . SER A 1 376 ? -19.163 27.677 -14.704 1.00 22.88 376 SER A N 1
ATOM 2789 C CA . SER A 1 376 ? -18.949 26.850 -15.912 1.00 22.88 376 SER A CA 1
ATOM 2790 C C . SER A 1 376 ? -19.148 27.750 -17.155 1.00 22.88 376 SER A C 1
ATOM 2792 O O . SER A 1 376 ? -19.742 28.817 -16.974 1.00 22.88 376 SER A O 1
ATOM 2794 N N . PRO A 1 377 ? -18.706 27.391 -18.390 1.00 26.62 377 PRO A N 1
ATOM 2795 C CA . PRO A 1 377 ? -19.371 26.342 -19.191 1.00 26.62 377 PRO A CA 1
ATOM 2796 C C . PRO A 1 377 ? -18.488 25.499 -20.163 1.00 26.62 377 PRO A C 1
ATOM 2798 O O . PRO A 1 377 ? -17.389 25.874 -20.541 1.00 26.62 377 PRO A O 1
ATOM 2801 N N . CYS A 1 378 ? -19.054 24.342 -20.550 1.00 20.72 378 CYS A N 1
ATOM 2802 C CA . CYS A 1 378 ? -18.888 23.479 -21.744 1.00 20.72 378 CYS A CA 1
ATOM 2803 C C . CYS A 1 378 ? -17.717 23.648 -22.750 1.00 20.72 378 CYS A C 1
ATOM 2805 O O . CYS A 1 378 ? -17.591 24.690 -23.381 1.00 20.72 378 CYS A O 1
ATOM 2807 N N . SER A 1 379 ? -17.073 22.523 -23.125 1.00 22.48 379 SER A N 1
ATOM 2808 C CA . SER A 1 379 ? -17.047 22.023 -24.527 1.00 22.48 379 SER A CA 1
ATOM 2809 C C . SER A 1 379 ? -16.481 20.585 -24.706 1.00 22.48 379 SER A C 1
ATOM 2811 O O . SER A 1 379 ? -15.515 20.171 -24.080 1.00 22.48 379 SER A O 1
ATOM 2813 N N . SER A 1 380 ? -17.195 19.852 -25.569 1.00 22.72 380 SER A N 1
ATOM 2814 C CA . SER A 1 380 ? -17.041 18.592 -26.339 1.00 22.72 380 SER A CA 1
ATOM 2815 C C . SER A 1 380 ? -15.727 17.778 -26.518 1.00 22.72 380 SER A C 1
ATOM 2817 O O . SER A 1 380 ? -14.691 18.359 -26.824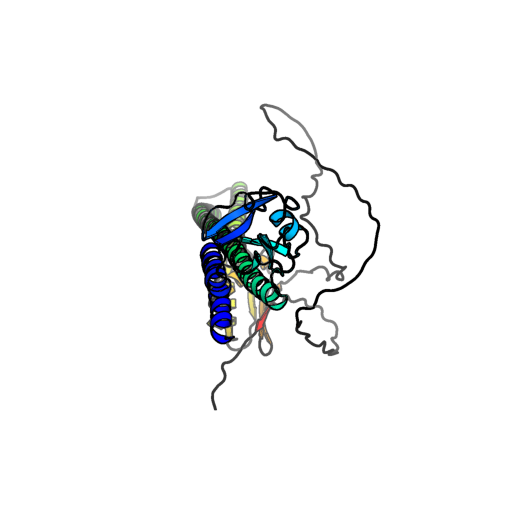 1.00 22.72 380 SER A O 1
ATOM 2819 N N . ARG A 1 381 ? -15.920 16.431 -26.606 1.00 24.19 381 ARG A N 1
ATOM 2820 C CA . ARG A 1 381 ? -15.357 15.352 -27.506 1.00 24.19 381 ARG A CA 1
ATOM 2821 C C . ARG A 1 381 ? -14.798 14.126 -26.731 1.00 24.19 381 ARG A C 1
ATOM 2823 O O . ARG A 1 381 ? -13.856 14.284 -25.973 1.00 24.19 381 ARG A O 1
ATOM 2830 N N . SER A 1 382 ? -15.489 12.965 -26.660 1.00 23.23 382 SER A N 1
ATOM 2831 C CA . SER A 1 382 ? -15.476 11.756 -27.553 1.00 23.23 382 SER A CA 1
ATOM 2832 C C . SER A 1 382 ? -14.083 11.093 -27.690 1.00 23.23 382 SER A C 1
ATOM 2834 O O . SER A 1 382 ? -13.187 11.792 -28.139 1.00 23.23 382 SER A O 1
ATOM 2836 N N . SER A 1 383 ? -13.759 9.812 -27.419 1.00 25.08 383 SER A N 1
ATOM 2837 C CA . SER A 1 383 ? -14.461 8.540 -27.095 1.00 25.08 383 SER A CA 1
ATOM 2838 C C . SER A 1 383 ? -13.448 7.558 -26.389 1.00 25.08 383 SER A C 1
ATOM 2840 O O . SER A 1 383 ? -12.529 8.072 -25.760 1.00 25.08 383 SER A O 1
ATOM 2842 N N . PRO A 1 384 ? -13.573 6.202 -26.360 1.00 28.12 384 PRO A N 1
ATOM 2843 C CA . PRO A 1 384 ? -13.730 5.421 -25.122 1.00 28.12 384 PRO A CA 1
ATOM 2844 C C . PRO A 1 384 ? -12.551 4.483 -24.757 1.00 28.12 384 PRO A C 1
ATOM 2846 O O . PRO A 1 384 ? -11.750 4.098 -25.601 1.00 28.12 384 PRO A O 1
ATOM 2849 N N . ALA A 1 385 ? -12.503 4.029 -23.499 1.00 24.86 385 ALA A N 1
ATOM 2850 C CA . ALA A 1 385 ? -11.633 2.942 -23.025 1.00 24.86 385 ALA A CA 1
ATOM 2851 C C . ALA A 1 385 ? -12.434 1.966 -22.123 1.00 24.86 385 ALA A C 1
ATOM 2853 O O . ALA A 1 385 ? -13.494 2.347 -21.616 1.00 24.86 385 ALA A O 1
ATOM 2854 N N . PRO A 1 386 ? -12.001 0.698 -21.978 1.00 27.53 386 PRO A N 1
ATOM 2855 C CA . PRO A 1 386 ? -12.886 -0.453 -21.816 1.00 27.53 386 PRO A CA 1
ATOM 2856 C C . PRO A 1 386 ? -13.279 -0.771 -20.365 1.00 27.53 386 PRO A C 1
ATOM 2858 O O . PRO A 1 386 ? -12.684 -0.318 -19.391 1.00 27.53 386 PRO A O 1
ATOM 2861 N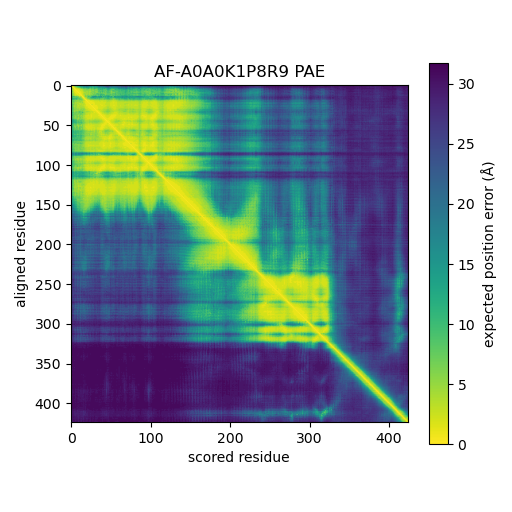 N . SER A 1 387 ? -14.337 -1.571 -20.256 1.00 26.62 387 SER A N 1
ATOM 2862 C CA . SER A 1 387 ? -15.041 -1.980 -19.038 1.00 26.62 387 SER A CA 1
ATOM 2863 C C . SER A 1 387 ? -14.265 -3.000 -18.185 1.00 26.62 387 SER A C 1
ATOM 2865 O O . SER A 1 387 ? -13.661 -3.907 -18.755 1.00 26.62 387 SER A O 1
ATOM 2867 N N . PRO A 1 388 ? -14.399 -2.984 -16.843 1.00 28.67 388 PRO A N 1
ATOM 2868 C CA . PRO A 1 388 ? -14.156 -4.153 -15.998 1.00 28.67 388 PRO A CA 1
ATOM 2869 C C . PRO A 1 388 ? -15.474 -4.905 -15.688 1.00 28.67 388 PRO A C 1
ATOM 2871 O O . PRO A 1 388 ? -16.552 -4.295 -15.694 1.00 28.67 388 PRO A O 1
ATOM 2874 N N . PRO A 1 389 ? -15.438 -6.225 -15.418 1.00 28.67 389 PRO A N 1
ATOM 2875 C CA . PRO A 1 389 ? -16.644 -7.042 -15.379 1.00 28.67 389 PRO A CA 1
ATOM 2876 C C . PRO A 1 389 ? -17.331 -7.124 -14.004 1.00 28.67 389 PRO A C 1
ATOM 2878 O O . PRO A 1 389 ? -16.727 -7.017 -12.942 1.00 28.67 389 PRO A O 1
ATOM 2881 N N . ALA A 1 390 ? -18.629 -7.428 -14.111 1.00 27.52 390 ALA A N 1
ATOM 2882 C CA . ALA A 1 390 ? -19.460 -8.234 -13.213 1.00 27.52 390 ALA A CA 1
ATOM 2883 C C . ALA A 1 390 ? -19.792 -7.700 -11.805 1.00 27.52 390 ALA A C 1
ATOM 2885 O O . ALA A 1 390 ? -19.316 -8.170 -10.775 1.00 27.52 390 ALA A O 1
ATOM 2886 N N . ARG A 1 391 ? -20.807 -6.825 -11.775 1.00 24.22 391 ARG A N 1
ATOM 2887 C CA . ARG A 1 391 ? -21.729 -6.663 -10.639 1.00 24.22 391 ARG A CA 1
ATOM 2888 C C . ARG A 1 391 ? -22.630 -7.893 -10.495 1.00 24.22 391 ARG A C 1
ATOM 2890 O O . ARG A 1 391 ? -23.334 -8.262 -11.435 1.00 24.22 391 ARG A O 1
ATOM 2897 N N . TRP A 1 392 ? -22.700 -8.440 -9.286 1.00 21.66 392 TRP A N 1
ATOM 2898 C CA . TRP A 1 392 ? -23.724 -9.400 -8.875 1.00 21.66 392 TRP A CA 1
ATOM 2899 C C . TRP A 1 392 ? -25.109 -8.724 -8.843 1.00 21.66 392 TRP A C 1
ATOM 2901 O O . TRP A 1 392 ? -25.343 -7.780 -8.087 1.00 21.66 392 TRP A O 1
ATOM 2911 N N . ARG A 1 393 ? -26.035 -9.193 -9.692 1.00 25.80 393 ARG A N 1
ATOM 2912 C CA . ARG A 1 393 ? -27.460 -8.821 -9.691 1.00 25.80 393 ARG A CA 1
ATOM 2913 C C . ARG A 1 393 ? -28.249 -9.826 -8.848 1.00 25.80 393 ARG A C 1
ATOM 2915 O O . ARG A 1 393 ? -28.423 -10.966 -9.262 1.00 25.80 393 ARG A O 1
ATOM 2922 N N . GLY A 1 394 ? -28.794 -9.382 -7.717 1.00 24.77 394 GLY A N 1
ATOM 2923 C CA . GLY A 1 394 ? -29.829 -10.099 -6.966 1.00 24.77 394 GLY A CA 1
ATOM 2924 C C . GLY A 1 394 ? -31.224 -9.609 -7.361 1.00 24.77 394 GLY A C 1
ATOM 2925 O O . GLY A 1 394 ? -31.529 -8.424 -7.237 1.00 24.77 394 GLY A O 1
ATOM 2926 N N . ARG A 1 395 ? -32.048 -10.520 -7.888 1.00 24.66 395 ARG A N 1
ATOM 2927 C CA . ARG A 1 395 ? -33.424 -10.301 -8.361 1.00 24.66 395 ARG A CA 1
ATOM 2928 C C . ARG A 1 395 ? -34.346 -9.777 -7.254 1.00 24.66 395 ARG A C 1
ATOM 2930 O O . ARG A 1 395 ? -34.370 -10.311 -6.152 1.00 24.66 395 ARG A O 1
ATOM 2937 N N . ARG A 1 396 ? -35.191 -8.799 -7.600 1.00 23.86 396 ARG A N 1
ATOM 2938 C CA . ARG A 1 396 ? -36.402 -8.461 -6.839 1.00 23.86 396 ARG A CA 1
ATOM 2939 C C . ARG A 1 396 ? -37.430 -9.577 -7.029 1.00 23.86 396 ARG A C 1
ATOM 2941 O O . ARG A 1 396 ? -37.942 -9.735 -8.134 1.00 23.86 396 ARG A O 1
ATOM 2948 N N . ALA A 1 397 ? -37.763 -10.293 -5.962 1.00 24.67 397 ALA A N 1
ATOM 2949 C CA . ALA A 1 397 ? -39.009 -11.042 -5.869 1.00 24.67 397 ALA A CA 1
ATOM 2950 C C . ALA A 1 397 ? -40.018 -10.178 -5.100 1.00 24.67 397 ALA A C 1
ATOM 2952 O O . ALA A 1 397 ? -39.786 -9.806 -3.951 1.00 24.67 397 ALA A O 1
ATOM 2953 N N . ARG A 1 398 ? -41.116 -9.804 -5.764 1.00 25.95 398 ARG A N 1
ATOM 2954 C CA . ARG A 1 398 ? -42.308 -9.268 -5.102 1.00 25.95 398 ARG A CA 1
ATOM 2955 C C . ARG A 1 398 ? -43.017 -10.445 -4.435 1.00 25.95 398 ARG A C 1
ATOM 2957 O O . ARG A 1 398 ? -43.432 -11.356 -5.141 1.00 25.95 398 ARG A O 1
ATOM 2964 N N . ALA A 1 399 ? -43.216 -10.382 -3.126 1.00 23.44 399 ALA A N 1
ATOM 2965 C CA . ALA A 1 399 ? -44.260 -11.135 -2.448 1.00 23.44 399 ALA A CA 1
ATOM 2966 C C . ALA A 1 399 ? -45.195 -10.117 -1.789 1.00 23.44 399 ALA A C 1
ATOM 2968 O O . ALA A 1 399 ? -44.778 -9.327 -0.944 1.00 23.44 399 ALA A O 1
ATOM 2969 N N . ARG A 1 400 ? -46.444 -10.077 -2.260 1.00 25.22 400 ARG A N 1
ATOM 2970 C CA . ARG A 1 400 ? -47.552 -9.458 -1.535 1.00 25.22 400 ARG A CA 1
ATOM 2971 C C . ARG A 1 400 ? -47.957 -10.434 -0.433 1.00 25.22 400 ARG A C 1
ATOM 2973 O O . ARG A 1 400 ? -48.249 -11.581 -0.746 1.00 25.22 400 ARG A O 1
ATOM 2980 N N . SER A 1 401 ? -48.072 -9.959 0.799 1.00 22.48 401 SER A N 1
ATOM 2981 C CA . SER A 1 401 ? -48.990 -10.544 1.777 1.00 22.48 401 SER A CA 1
ATOM 2982 C C . SER A 1 401 ? -49.434 -9.463 2.757 1.00 22.48 401 SER A C 1
ATOM 2984 O O . SER A 1 401 ? -48.623 -8.749 3.342 1.00 22.48 401 SER A O 1
ATOM 2986 N N . SER A 1 402 ? -50.750 -9.332 2.839 1.00 27.48 402 SER A N 1
ATOM 2987 C CA . SER A 1 402 ? -51.563 -8.446 3.665 1.00 27.48 402 SER A CA 1
ATOM 2988 C C . SER A 1 402 ? -51.228 -8.519 5.150 1.00 27.48 402 SER A C 1
ATOM 2990 O O . SER A 1 402 ? -51.186 -9.620 5.691 1.00 27.48 402 SER A O 1
ATOM 2992 N N . TRP A 1 403 ? -51.100 -7.367 5.813 1.00 21.98 403 TRP A N 1
ATOM 2993 C CA . TRP A 1 403 ? -51.127 -7.277 7.273 1.00 21.98 403 TRP A CA 1
ATOM 2994 C C . TRP A 1 403 ? -52.126 -6.211 7.728 1.00 21.98 403 TRP A C 1
ATOM 2996 O O . TRP A 1 403 ? -52.076 -5.049 7.318 1.00 21.98 403 TRP A O 1
ATOM 3006 N N . SER A 1 404 ? -53.062 -6.676 8.551 1.00 22.83 404 SER A N 1
ATOM 3007 C CA . SER A 1 404 ? -53.958 -5.923 9.417 1.00 22.83 404 SER A CA 1
ATOM 3008 C C . SER A 1 404 ? -53.175 -5.135 10.472 1.00 22.83 404 SER A C 1
ATOM 3010 O O . SER A 1 404 ? -52.043 -5.466 10.822 1.00 22.83 404 SER A O 1
ATOM 3012 N N . ARG A 1 405 ? -53.797 -4.058 10.953 1.00 28.02 405 ARG A N 1
ATOM 3013 C CA . ARG A 1 405 ? -53.224 -3.060 11.861 1.00 28.02 405 ARG A CA 1
ATOM 3014 C C . ARG A 1 405 ? -52.869 -3.648 13.231 1.00 28.02 405 ARG A C 1
ATOM 3016 O O . ARG A 1 405 ? -53.773 -3.940 14.000 1.00 28.02 405 ARG A O 1
ATOM 3023 N N . THR A 1 406 ? -51.577 -3.660 13.550 1.00 23.41 406 THR A N 1
ATOM 3024 C CA . THR A 1 406 ? -51.042 -3.441 14.908 1.00 23.41 406 THR A CA 1
ATOM 3025 C C . THR A 1 406 ? -49.590 -2.987 14.769 1.00 23.41 406 THR A C 1
ATOM 3027 O O . THR A 1 406 ? -48.801 -3.621 14.072 1.00 23.41 406 THR A O 1
ATOM 3030 N N . THR A 1 407 ? -49.260 -1.828 15.333 1.00 25.09 407 THR A N 1
ATOM 3031 C CA . THR A 1 407 ? -48.001 -1.111 15.091 1.00 25.09 407 THR A CA 1
ATOM 3032 C C . THR A 1 407 ? -46.951 -1.521 16.130 1.00 25.09 407 THR A C 1
ATOM 3034 O O . THR A 1 407 ? -47.039 -1.115 17.285 1.00 25.09 407 THR A O 1
ATOM 3037 N N . THR A 1 408 ? -45.952 -2.306 15.721 1.00 24.83 408 THR A N 1
ATOM 3038 C CA . THR A 1 408 ? -44.808 -2.754 16.540 1.00 24.83 408 THR A CA 1
ATOM 3039 C C . THR A 1 408 ? -43.526 -2.504 15.745 1.00 24.83 408 THR A C 1
ATOM 3041 O O . THR A 1 408 ? -43.462 -2.862 14.570 1.00 24.83 408 THR A O 1
ATOM 3044 N N . THR A 1 409 ? -42.506 -1.887 16.349 1.00 32.59 409 THR A N 1
ATOM 3045 C CA . THR A 1 409 ? -41.256 -1.539 15.646 1.00 32.59 409 THR A CA 1
ATOM 3046 C C . THR A 1 409 ? -40.069 -2.254 16.291 1.00 32.59 409 THR A C 1
ATOM 3048 O O . THR A 1 409 ? -39.795 -2.041 17.467 1.00 32.59 409 THR A O 1
ATOM 3051 N N . ALA A 1 410 ? -39.353 -3.075 15.514 1.00 27.06 410 ALA A N 1
ATOM 3052 C CA . ALA A 1 410 ? -38.202 -3.866 15.948 1.00 27.06 410 ALA A CA 1
ATOM 3053 C C . ALA A 1 410 ? -36.910 -3.461 15.211 1.00 27.06 410 ALA A C 1
ATOM 3055 O O . ALA A 1 410 ? -36.902 -3.340 13.984 1.00 27.06 410 ALA A O 1
ATOM 3056 N N . ALA A 1 411 ? -35.795 -3.300 15.932 1.00 29.12 411 ALA A N 1
ATOM 3057 C CA . ALA A 1 411 ? -34.461 -3.211 15.331 1.00 29.12 411 ALA A CA 1
ATOM 3058 C C . ALA A 1 411 ? -33.928 -4.633 15.091 1.00 29.12 411 ALA A C 1
ATOM 3060 O O . ALA A 1 411 ? -33.849 -5.409 16.032 1.00 29.12 411 ALA A O 1
ATOM 3061 N N . THR A 1 412 ? -33.592 -4.994 13.849 1.00 29.98 412 THR A N 1
ATOM 3062 C CA . THR A 1 412 ? -33.220 -6.373 13.473 1.00 29.98 412 THR A CA 1
ATOM 3063 C C . THR A 1 412 ? -31.765 -6.415 12.996 1.00 29.98 412 THR A C 1
ATOM 3065 O O . THR A 1 412 ? -31.436 -5.768 12.004 1.00 29.98 412 THR A O 1
ATOM 3068 N N . ALA A 1 413 ? -30.894 -7.181 13.659 1.00 31.97 413 ALA A N 1
ATOM 3069 C CA . ALA A 1 413 ? -29.551 -7.513 13.160 1.00 31.97 413 ALA A CA 1
ATOM 3070 C C . ALA A 1 413 ? -29.532 -8.968 12.659 1.00 31.97 413 ALA A C 1
ATOM 3072 O O . ALA A 1 413 ? -29.914 -9.846 13.418 1.00 31.97 413 ALA A O 1
ATOM 3073 N N . SER A 1 414 ? -29.118 -9.244 11.413 1.00 28.22 414 SER A N 1
ATOM 3074 C CA . SER A 1 414 ? -29.181 -10.584 10.785 1.00 28.22 414 SER A CA 1
ATOM 3075 C C . SER A 1 414 ? -27.796 -11.179 10.488 1.00 28.22 414 SER A C 1
ATOM 3077 O O . SER A 1 414 ? -26.966 -10.487 9.900 1.00 28.22 414 SER A O 1
ATOM 3079 N N . TRP A 1 415 ? -27.572 -12.467 10.784 1.00 36.38 415 TRP A N 1
ATOM 3080 C CA . TRP A 1 415 ? -26.284 -13.164 10.561 1.00 36.38 415 TRP A CA 1
ATOM 3081 C C . TRP A 1 415 ? -26.458 -14.554 9.942 1.00 36.38 415 TRP A C 1
ATOM 3083 O O . TRP A 1 415 ? -27.332 -15.280 10.389 1.00 36.38 415 TRP A O 1
ATOM 3093 N N . SER A 1 416 ? -25.632 -14.959 8.962 1.00 30.22 416 SER A N 1
ATOM 3094 C CA . SER A 1 416 ? -25.803 -16.213 8.195 1.00 30.22 416 SER A CA 1
ATOM 3095 C C . SER A 1 416 ? -25.097 -17.455 8.777 1.00 30.22 416 SER A C 1
ATOM 3097 O O . SER A 1 416 ? -23.948 -17.367 9.201 1.00 30.22 416 SER A O 1
ATOM 3099 N N . THR A 1 417 ? -25.710 -18.638 8.663 1.00 32.16 417 THR A N 1
ATOM 3100 C CA . THR A 1 417 ? -25.175 -19.960 9.024 1.00 32.16 417 THR A CA 1
ATOM 3101 C C . THR A 1 417 ? -24.877 -20.824 7.782 1.00 32.16 417 THR A C 1
ATOM 3103 O O . THR A 1 417 ? -25.669 -20.956 6.836 1.00 32.16 417 THR A O 1
ATOM 3106 N N . SER A 1 418 ? -23.702 -21.458 7.769 1.00 32.38 418 SER A N 1
ATOM 3107 C CA . SER A 1 418 ? -23.299 -22.472 6.785 1.00 32.38 418 SER A CA 1
ATOM 3108 C C . SER A 1 418 ? -22.919 -23.772 7.502 1.00 32.38 418 SER A C 1
ATOM 3110 O O . SER A 1 418 ? -22.082 -23.774 8.400 1.00 32.38 418 SER A O 1
ATOM 3112 N N . ARG A 1 419 ? -23.577 -24.881 7.130 1.00 33.31 419 ARG A N 1
ATOM 3113 C CA . ARG A 1 419 ? -23.241 -26.240 7.592 1.00 33.31 419 ARG A CA 1
ATOM 3114 C C . ARG A 1 419 ? -22.129 -26.851 6.720 1.00 33.31 419 ARG A C 1
ATOM 3116 O O . ARG A 1 419 ? -22.096 -26.552 5.523 1.00 33.31 419 ARG A O 1
ATOM 3123 N N . PRO A 1 420 ? -21.270 -27.726 7.277 1.00 32.31 420 PRO A N 1
ATOM 3124 C CA . PRO A 1 420 ? -20.292 -28.494 6.512 1.00 32.31 420 PRO A CA 1
ATOM 3125 C C . PRO A 1 420 ? -20.985 -29.624 5.732 1.00 32.31 420 PRO A C 1
ATOM 3127 O O . PRO A 1 420 ? -21.950 -30.224 6.209 1.00 32.31 420 PRO A O 1
ATOM 3130 N N . ARG A 1 421 ? -20.507 -29.896 4.511 1.00 28.20 421 ARG A N 1
ATOM 3131 C CA . ARG A 1 421 ? -20.940 -31.035 3.688 1.00 28.20 421 ARG A CA 1
ATOM 3132 C C . ARG A 1 421 ? -20.534 -32.339 4.379 1.00 28.20 421 ARG A C 1
ATOM 3134 O O . ARG A 1 421 ? -19.348 -32.560 4.593 1.00 28.20 421 ARG A O 1
ATOM 3141 N N . ALA A 1 422 ? -21.509 -33.196 4.672 1.00 29.17 422 ALA A N 1
ATOM 3142 C CA . ALA A 1 422 ? -21.257 -34.609 4.920 1.00 29.17 422 ALA A CA 1
ATOM 3143 C C . ALA A 1 422 ? -21.001 -35.303 3.575 1.00 29.17 422 ALA A C 1
ATOM 3145 O O . ALA A 1 422 ? -21.771 -35.135 2.627 1.00 29.17 422 ALA A O 1
ATOM 3146 N N . SER A 1 423 ? -19.896 -36.036 3.511 1.00 34.28 423 SER A N 1
ATOM 3147 C CA . SER A 1 423 ? -19.522 -36.950 2.438 1.00 34.28 423 SER A CA 1
ATOM 3148 C C . SER A 1 423 ? -20.541 -38.082 2.289 1.00 34.28 423 SER A C 1
ATOM 3150 O O . SER A 1 423 ? -20.890 -38.733 3.277 1.00 34.28 423 SER A O 1
ATOM 3152 N N . ARG A 1 424 ? -20.954 -38.343 1.051 1.00 32.44 424 ARG A N 1
ATOM 3153 C CA . ARG A 1 424 ? -21.339 -39.666 0.561 1.00 32.44 424 ARG A CA 1
ATOM 3154 C C . ARG A 1 424 ? -20.695 -39.871 -0.794 1.00 32.44 424 ARG A C 1
ATOM 3156 O O . ARG A 1 424 ? -20.638 -38.867 -1.542 1.00 32.44 424 ARG A O 1
#

Mean predicted aligned error: 19.44 Å